Protein 6BQB (pdb70)

B-factor: mean 31.85, std 16.78, range [12.78, 183.42]

Solvent-accessible surface area: 20120 Å² total

Foldseek 3Di:
DWAKAKPDQEEAAAAFAKDKIKMFIPWFQQDPVPRFRQKWKWWADPPDDIDTADGSQFHGDPPHDPQWGKDDGTTMIMIMRHGDDLVRQTWMWMWGPSDPVIDIYPTYGYAYADDFDFWDKDKDWADPVVLVVFKTKIKMKTPFGPDPDKDKWKAFQNHTDDDQKDKDKDDQDSPRRGIMMMMIGMDTSVVVVVTFKIKIWMDDPVDPHIDIDIGTPPD/DAKAKDWADEAAAQAKTKMKIADDDDQQLQAKKFKWWDAPPGDIGTAKIAGSPRPDMDGDPVQPPAWDWGADSVRNMIMIIGGNDDQRVFTWMKMKRDCVPDDPPDDMYIHPTGTHGHHPDDFDFWDKDKQAWEPVPDAQAKTKIWIKTDFGDDDDKDKDKPVPPDDPQKDWDDWDQDPVRGIITMIMGMDGPVCAPVDWIWMWIDDVVVRDTDTHTHHHD/DDDPDDD

Nearest PDB structures (foldseek):
  6bqb-assembly1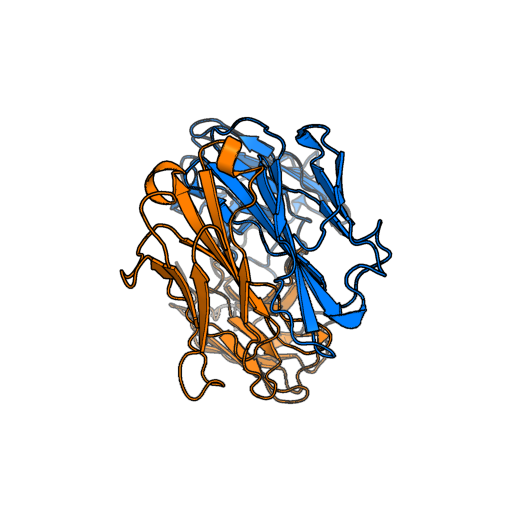_H  TM=1.005E+00  e=1.103E-41  Homo sapiens
  6w00-assembly1_H  TM=9.602E-01  e=3.380E-35  Homo sapiens
  6vjt-assembly1_H  TM=9.548E-01  e=1.242E-34  Homo sapiens
  7lf7-assembly2_H  TM=9.403E-01  e=4.804E-34  Homo sapiens
  7rah-assembly1_B  TM=7.688E-01  e=1.291E-33  Mus musculus

Sequence (447 aa):
DDIVMTTQSSPDSLAVSLGERATINCRSSQSVLSSSNNKNYLAWYQHKPRQPPKLLIYWASTRESGVPDRFSGSGSGTDFTLTISSLQAEDVAVYYCQQYYTASPFFGGGTKVEIKRTVAAPSSVFIFPPSDEEQLKSGTASVVCLLNNNFYPRREAKVQQWKVDNALQSGNSQESVTEQDSKDSTYSLSSTLTLSKADYEEKHKVYACEVTTHQGLSSPVTKSFNRGEVQLVEESGGGVVQPGRSLRRLSCAASGFRFSDYGMHWVRQAPGKGLEWVALIWYDGSNESYLDSVKGRFTISRDNSKNTLYLQMNNLRTEDTAVYYCCAKLLVGITTDDVFDVWGQQGTVVTVSSASTKGPSVFPLAPSSKSTSGGTAALGCLVKDYFPEPVTVSWNSGALTSGVHTFPAVLQSSGLYSLSSVVTVPSSSLGTQQTYICNVNHKPSNTTKVDKRVEPKNNPPDPNAN

Radius of gyration: 24.73 Å; Cα contacts (8 Å, |Δi|>4): 1191; chains: 3; bounding box: 52×69×55 Å

Secondary structure (DSSP, 8-state):
-EEEEE--EEE-TT--EEEEEEEESS-GGGS-EEEEEE-TT--EEEEEEE-TTSS-EEE-TTTBTTEEEEEEGGGTEEEEEE-S--GGG-EEEEEE---TT--SS----B---EEEEE--PPPBPPEEEEEPPPTTPPTTSEEEEEEEEEEEBSS--EEEEGGGT--TTEEEPPPEE-TTS-EEEEEEEEEEGGGBTTB--EEEEEEGGGTEEEEEE----/---EEEE-SEEEE-TTS-EEEEEEESS--B-TTT--B-EEEEEE-TTS--EEEEETTTEEPTT--TTEEEEEETTEEEEEESS--GGG-EEEEEEE-SSSS--B---EEEEE----BPPEEEEEPPPHHHHTTTEEEEEEEEEEEBSS--EEEEEETTEEP-SSEEEEEPPPPTTT--EEEEEEEEEEHHHHHH--EEEEEEE-TT-SS-EEEEEETT-/----S--

Structure (mmCIF, N/CA/C/O backbone):
data_6BQB
#
_entry.id   6BQB
#
_cell.length_a   55.782
_cell.length_b   68.062
_cell.length_c   148.610
_cell.angle_alpha   90.00
_cell.angle_beta   90.00
_cell.angle_gamma   90.00
#
_symmetry.space_group_name_H-M   'P 21 21 21'
#
loop_
_entity.id
_entity.type
_entity.pdbx_description
1 polymer 'MGG4 Fab light chain'
2 polymer 'MGG4 Fab heavy chain'
3 polymer 'N-terminal junction peptide'
4 non-polymer GLYCEROL
5 water water
#
loop_
_atom_site.group_PDB
_atom_site.id
_atom_site.type_symbol
_atom_site.label_atom_id
_atom_site.label_alt_id
_atom_site.label_comp_id
_atom_site.label_asym_id
_atom_site.label_entity_id
_atom_site.label_seq_id
_atom_site.pdbx_PDB_ins_code
_atom_site.Cartn_x
_atom_site.Cartn_y
_atom_site.Cartn_z
_atom_site.occupancy
_atom_site.B_iso_or_equiv
_atom_site.auth_seq_id
_atom_site.auth_comp_id
_atom_site.auth_asym_id
_atom_site.auth_atom_id
_atom_site.pdbx_PDB_model_num
ATOM 1 N N A ASP A 1 1 ? 73.718 23.473 12.433 0.46 35.10 1 ASP L N 1
ATOM 2 N N B ASP A 1 1 ? 73.649 23.719 12.752 0.54 34.88 1 ASP L N 1
ATOM 3 C CA A ASP A 1 1 ? 73.071 24.807 12.242 0.46 32.78 1 ASP L CA 1
ATOM 4 C CA B ASP A 1 1 ? 73.324 25.163 12.546 0.54 33.97 1 ASP L CA 1
ATOM 5 C C A ASP A 1 1 ? 73.690 25.541 11.070 0.46 30.36 1 ASP L C 1
ATOM 6 C C B ASP A 1 1 ? 73.725 25.600 11.126 0.54 30.40 1 ASP L C 1
ATOM 7 O O A ASP A 1 1 ? 74.836 25.290 10.692 0.46 30.65 1 ASP L O 1
ATOM 8 O O B ASP A 1 1 ? 74.748 25.154 10.603 0.54 30.65 1 ASP L O 1
ATOM 29 N N . ILE A 1 2 ? 72.924 26.464 10.505 1.00 24.85 2 ILE L N 1
ATOM 30 C CA . ILE A 1 2 ? 73.353 27.238 9.346 1.00 23.03 2 ILE L CA 1
ATOM 31 C C . ILE A 1 2 ? 73.387 28.690 9.805 1.00 23.41 2 ILE L C 1
ATOM 32 O O . ILE A 1 2 ? 72.339 29.311 10.035 1.00 22.90 2 ILE L O 1
ATOM 48 N N . VAL A 1 3 ? 74.585 29.221 9.958 1.00 22.67 3 VAL L N 1
ATOM 49 C CA . VAL A 1 3 ? 74.806 30.559 10.502 1.00 22.47 3 VAL L CA 1
ATOM 50 C C . VAL A 1 3 ? 74.964 31.550 9.356 1.00 21.76 3 VAL L C 1
ATOM 51 O O . VAL A 1 3 ? 75.616 31.240 8.355 1.00 21.26 3 VAL L O 1
ATOM 64 N N . MET A 1 4 ? 74.392 32.754 9.518 1.00 20.04 4 MET L N 1
ATOM 65 C CA . MET A 1 4 ? 74.325 33.774 8.478 1.00 19.50 4 MET L CA 1
ATOM 66 C C . MET A 1 4 ? 75.191 34.984 8.845 1.00 20.61 4 MET L C 1
ATOM 67 O O . MET A 1 4 ? 75.066 35.531 9.951 1.00 21.45 4 MET L O 1
ATOM 81 N N A THR A 1 5 ? 76.075 35.381 7.926 0.52 22.84 5 THR L N 1
ATOM 82 N N B THR A 1 5 ? 76.063 35.395 7.927 0.48 22.83 5 THR L N 1
ATOM 83 C CA A THR A 1 5 ? 77.003 36.494 8.128 0.52 24.84 5 THR L CA 1
ATOM 84 C CA B THR A 1 5 ? 76.973 36.513 8.162 0.48 24.86 5 THR L CA 1
ATOM 85 C C A THR A 1 5 ? 76.807 37.525 7.024 0.52 23.22 5 THR L C 1
ATOM 86 C C B THR A 1 5 ? 76.832 37.529 7.041 0.48 23.25 5 THR L C 1
ATOM 87 O O A THR A 1 5 ? 76.928 37.194 5.842 0.52 23.55 5 THR L O 1
ATOM 88 O O B THR A 1 5 ? 77.019 37.190 5.870 0.48 23.55 5 THR L O 1
ATOM 109 N N . GLN A 1 6 ? 76.551 38.772 7.405 1.00 20.14 6 GLN L N 1
ATOM 110 C CA . GLN A 1 6 ? 76.345 39.846 6.447 1.00 20.26 6 GLN L CA 1
ATOM 111 C C . GLN A 1 6 ? 77.546 40.773 6.407 1.00 20.42 6 GLN L C 1
ATOM 112 O O . GLN A 1 6 ? 78.306 40.901 7.373 1.00 21.35 6 GLN L O 1
ATOM 126 N N A SER A 1 7 ? 77.699 41.445 5.265 0.47 23.12 7 SER L N 1
ATOM 127 N N B SER A 1 7 ? 77.711 41.438 5.266 0.53 23.14 7 SER L N 1
ATOM 128 C CA A SER A 1 7 ? 78.771 42.400 5.075 0.47 25.08 7 SER L CA 1
ATOM 129 C CA B SER A 1 7 ? 78.759 42.428 5.147 0.53 25.22 7 SER L CA 1
ATOM 130 C C A SER A 1 7 ? 78.273 43.474 4.120 0.47 25.54 7 SER L C 1
ATOM 131 C C B SER A 1 7 ? 78.296 43.468 4.140 0.53 25.50 7 SER L C 1
ATOM 132 O O A SER A 1 7 ? 77.613 43.143 3.126 0.47 25.11 7 SER L O 1
ATOM 133 O O B SER A 1 7 ? 77.694 43.103 3.121 0.53 25.21 7 SER L O 1
ATOM 148 N N . PRO A 1 8 ? 78.540 44.759 4.395 1.00 25.37 8 PRO L N 1
ATOM 149 C CA . PRO A 1 8 ? 79.159 45.332 5.587 1.00 25.46 8 PRO L CA 1
ATOM 150 C C . PRO A 1 8 ? 78.135 45.407 6.712 1.00 25.49 8 PRO L C 1
ATOM 151 O O . PRO A 1 8 ? 76.964 45.122 6.469 1.00 25.86 8 PRO L O 1
ATOM 162 N N . ASP A 1 9 ? 78.569 45.810 7.905 1.00 24.63 9 ASP L N 1
ATOM 163 C CA . ASP A 1 9 ? 77.636 45.991 9.012 1.00 25.06 9 ASP L CA 1
ATOM 164 C C . ASP A 1 9 ? 76.827 47.271 8.856 1.00 23.94 9 ASP L C 1
ATOM 165 O O . ASP A 1 9 ? 75.692 47.350 9.345 1.00 23.30 9 ASP L O 1
ATOM 174 N N . SER A 1 10 ? 77.386 48.273 8.181 1.00 22.62 10 SER L N 1
ATOM 175 C CA . SER A 1 10 ? 76.673 49.508 7.886 1.00 22.58 10 SER L CA 1
ATOM 176 C C . SER A 1 10 ? 77.089 50.003 6.510 1.00 21.94 10 SER L C 1
ATOM 177 O O . SER A 1 10 ? 78.214 49.768 6.055 1.00 22.91 10 SER L O 1
ATOM 185 N N . LEU A 1 11 ? 76.165 50.684 5.852 1.00 20.29 11 LEU L N 1
ATOM 186 C CA . LEU A 1 11 ? 76.409 51.137 4.496 1.00 20.34 11 LEU L CA 1
ATOM 187 C C . LEU A 1 11 ? 75.790 52.510 4.323 1.00 20.90 11 LEU L C 1
ATOM 188 O O . LEU A 1 11 ? 74.615 52.699 4.650 1.00 20.43 11 LEU L O 1
ATOM 204 N N . ALA A 1 12 ? 76.575 53.455 3.814 1.00 19.98 12 ALA L N 1
ATOM 205 C CA . ALA A 1 12 ? 76.097 54.786 3.473 1.00 19.24 12 ALA L CA 1
ATOM 206 C C . ALA A 1 12 ? 76.050 54.919 1.956 1.00 18.70 12 ALA L C 1
ATOM 207 O O . ALA A 1 12 ? 77.068 54.755 1.284 1.00 18.77 12 ALA L O 1
ATOM 214 N N . VAL A 1 13 ? 74.870 55.223 1.434 1.00 19.09 13 VAL L N 1
ATOM 215 C CA . VAL A 1 13 ? 74.596 55.294 0.001 1.00 19.44 13 VAL L CA 1
ATOM 216 C C . VAL A 1 13 ? 73.973 56.653 -0.289 1.00 19.08 13 VAL L C 1
ATOM 217 O O . VAL A 1 13 ? 73.050 57.075 0.411 1.00 19.32 13 VAL L O 1
ATOM 230 N N . SER A 1 14 ? 74.481 57.346 -1.301 1.00 21.03 14 SER L N 1
ATOM 231 C CA . SER A 1 14 ? 73.875 58.610 -1.679 1.00 21.73 14 SER L CA 1
ATOM 232 C C . SER A 1 14 ? 72.492 58.379 -2.264 1.00 20.97 14 SER L C 1
ATOM 233 O O . SER A 1 14 ? 72.231 57.360 -2.888 1.00 21.05 14 SER L O 1
ATOM 241 N N . LEU A 1 15 ? 71.601 59.355 -2.091 1.00 20.31 15 LEU L N 1
ATOM 242 C CA . LEU A 1 15 ? 70.271 59.248 -2.673 1.00 21.84 15 LEU L CA 1
ATOM 243 C C . LEU A 1 15 ? 70.356 58.978 -4.169 1.00 21.29 15 LEU L C 1
ATOM 244 O O . LEU A 1 15 ? 71.147 59.592 -4.881 1.00 20.98 15 LEU L O 1
ATOM 260 N N . GLY A 1 16 ? 69.549 58.031 -4.636 1.00 22.33 16 GLY L N 1
ATOM 261 C CA . GLY A 1 16 ? 69.508 57.658 -6.022 1.00 23.04 16 GLY L CA 1
ATOM 262 C C . GLY A 1 16 ? 70.598 56.712 -6.472 1.00 22.63 16 GLY L C 1
ATOM 263 O O . GLY A 1 16 ? 70.634 56.358 -7.657 1.00 24.29 16 GLY L O 1
ATOM 267 N N . GLU A 1 17 ? 71.515 56.321 -5.591 1.00 21.12 17 GLU L N 1
ATOM 268 C CA . GLU A 1 17 ? 72.629 55.470 -5.983 1.00 21.51 17 GLU L CA 1
ATOM 269 C C . GLU A 1 17 ? 72.379 54.021 -5.567 1.00 20.91 17 GLU L C 1
ATOM 270 O O . GLU A 1 17 ? 71.427 53.710 -4.874 1.00 20.16 17 GLU L O 1
ATOM 282 N N . ARG A 1 18 ? 73.261 53.134 -6.014 1.00 26.08 18 ARG L N 1
ATOM 283 C CA . ARG A 1 18 ? 73.075 51.706 -5.818 1.00 25.37 18 ARG L CA 1
ATOM 284 C C . ARG A 1 18 ? 73.586 51.253 -4.455 1.00 24.16 18 ARG L C 1
ATOM 285 O O . ARG A 1 18 ? 74.652 51.677 -3.996 1.00 25.44 18 ARG L O 1
ATOM 306 N N . ALA A 1 19 ? 72.821 50.385 -3.805 1.00 22.85 19 ALA L N 1
ATOM 307 C CA . ALA A 1 19 ? 73.250 49.769 -2.558 1.00 22.19 19 ALA L CA 1
ATOM 308 C C . ALA A 1 19 ? 73.379 48.264 -2.742 1.00 22.52 19 ALA L C 1
ATOM 309 O O . ALA A 1 19 ? 72.448 47.618 -3.229 1.00 24.19 19 ALA L O 1
ATOM 316 N N . THR A 1 20 ? 74.521 47.716 -2.330 1.00 23.05 20 THR L N 1
ATOM 317 C CA . THR A 1 20 ? 74.780 46.276 -2.371 1.00 22.83 20 THR L CA 1
ATOM 318 C C . THR A 1 20 ? 75.065 45.737 -0.975 1.00 23.74 20 THR L C 1
ATOM 319 O O . THR A 1 20 ? 75.961 46.228 -0.287 1.00 25.23 20 THR L O 1
ATOM 330 N N . ILE A 1 21 ? 74.336 44.696 -0.582 1.00 20.90 21 ILE L N 1
ATOM 331 C CA . ILE A 1 21 ? 74.483 44.048 0.728 1.00 22.40 21 ILE L CA 1
ATOM 332 C C . ILE A 1 21 ? 74.753 42.572 0.497 1.00 22.73 21 ILE L C 1
ATOM 333 O O . ILE A 1 21 ? 74.004 41.913 -0.229 1.00 22.42 21 ILE L O 1
ATOM 349 N N . ASN A 1 22 ? 75.773 42.039 1.163 1.00 21.52 22 ASN L N 1
ATOM 350 C CA . ASN A 1 22 ? 76.171 40.653 0.979 1.00 19.86 22 ASN L CA 1
ATOM 351 C C . ASN A 1 22 ? 75.819 39.804 2.193 1.00 20.65 22 ASN L C 1
ATOM 352 O O . ASN A 1 22 ? 75.766 40.291 3.319 1.00 21.39 22 ASN L O 1
ATOM 363 N N . CYS A 1 23 ? 75.641 38.510 1.937 1.00 23.77 23 CYS L N 1
ATOM 364 C CA . CYS A 1 23 ? 75.219 37.550 2.953 1.00 24.33 23 CYS L CA 1
ATOM 365 C C . CYS A 1 23 ? 75.841 36.207 2.609 1.00 24.39 23 CYS L C 1
ATOM 366 O O . CYS A 1 23 ? 75.780 35.776 1.450 1.00 25.49 23 CYS L O 1
ATOM 373 N N . ARG A 1 24 ? 76.448 35.560 3.600 1.00 20.37 24 ARG L N 1
ATOM 374 C CA . ARG A 1 24 ? 77.062 34.252 3.432 1.00 23.75 24 ARG L CA 1
ATOM 375 C C . ARG A 1 24 ? 76.447 33.302 4.448 1.00 21.02 24 ARG L C 1
ATOM 376 O O . ARG A 1 24 ? 76.326 33.647 5.629 1.00 22.53 24 ARG L O 1
ATOM 397 N N . SER A 1 25 ? 76.066 32.116 3.996 1.00 21.47 25 SER L N 1
ATOM 398 C CA . SER A 1 25 ? 75.615 31.065 4.897 1.00 21.77 25 SER L CA 1
ATOM 399 C C . SER A 1 25 ? 76.741 30.067 5.142 1.00 22.69 25 SER L C 1
ATOM 400 O O . SER A 1 25 ? 77.549 29.786 4.250 1.00 23.10 25 SER L O 1
ATOM 408 N N . SER A 1 26 ? 76.786 29.516 6.366 1.00 22.83 26 SER L N 1
ATOM 409 C CA . SER A 1 26 ? 77.877 28.617 6.729 1.00 24.24 26 SER L CA 1
ATOM 410 C C . SER A 1 26 ? 77.770 27.254 6.052 1.00 24.62 26 SER L C 1
ATOM 411 O O . SER A 1 26 ? 78.760 26.500 6.028 1.00 26.87 26 SER L O 1
ATOM 419 N N . GLN A 1 27 ? 76.585 26.899 5.571 1.00 25.81 27 GLN L N 1
ATOM 420 C CA . GLN A 1 27 ? 76.358 25.737 4.725 1.00 27.28 27 GLN L CA 1
ATOM 421 C C . GLN A 1 27 ? 75.401 26.146 3.619 1.00 24.37 27 GLN L C 1
ATOM 422 O O . GLN A 1 27 ? 74.710 27.157 3.717 1.00 22.72 27 GLN L O 1
ATOM 436 N N . SER A 1 28 A 75.346 25.328 2.566 1.00 23.61 27 SER L N 1
ATOM 437 C CA . SER A 1 28 A 74.435 25.609 1.466 1.00 23.96 27 SER L CA 1
ATOM 438 C C . SER A 1 28 A 72.980 25.572 1.923 1.00 22.73 27 SER L C 1
ATOM 439 O O . SER A 1 28 A 72.571 24.684 2.682 1.00 23.15 27 SER L O 1
ATOM 447 N N . VAL A 1 29 B 72.185 26.523 1.412 1.00 21.76 27 VAL L N 1
ATOM 448 C CA . VAL A 1 29 B 70.741 26.550 1.619 1.00 21.04 27 VAL L CA 1
ATOM 449 C C . VAL A 1 29 B 69.987 26.198 0.340 1.00 21.73 27 VAL L C 1
ATOM 450 O O . VAL A 1 29 B 68.778 26.424 0.248 1.00 22.47 27 VAL L O 1
ATOM 463 N N . LEU A 1 30 C 70.674 25.624 -0.642 1.00 23.46 27 LEU L N 1
ATOM 464 C CA . LEU A 1 30 C 70.044 25.165 -1.871 1.00 24.53 27 LEU L CA 1
ATOM 465 C C . LEU A 1 30 C 69.538 23.741 -1.659 1.00 25.83 27 LEU L C 1
ATOM 466 O O . LEU A 1 30 C 70.332 22.827 -1.406 1.00 28.28 27 LEU L O 1
ATOM 482 N N . SER A 1 31 D 68.230 23.552 -1.786 1.00 24.64 27 SER L N 1
ATOM 483 C CA . SER A 1 31 D 67.639 22.219 -1.670 1.00 25.38 27 SER L CA 1
ATOM 484 C C . SER A 1 31 D 67.836 21.415 -2.947 1.00 27.68 27 SER L C 1
ATOM 485 O O . SER A 1 31 D 67.452 21.852 -4.033 1.00 29.86 27 SER L O 1
ATOM 493 N N . SER A 1 32 E 68.391 20.209 -2.809 1.00 34.48 27 SER L N 1
ATOM 494 C CA . SER A 1 32 E 68.501 19.302 -3.944 1.00 39.97 27 SER L CA 1
ATOM 495 C C . SER A 1 32 E 67.161 18.720 -4.390 1.00 39.64 27 SER L C 1
ATOM 496 O O . SER A 1 32 E 67.097 18.138 -5.479 1.00 41.69 27 SER L O 1
ATOM 504 N N . SER A 1 33 F 66.099 18.840 -3.593 1.00 36.78 27 SER L N 1
ATOM 505 C CA . SER A 1 33 F 64.821 18.254 -3.983 1.00 37.88 27 SER L CA 1
ATOM 506 C C . SER A 1 33 F 63.983 19.183 -4.847 1.00 37.18 27 SER L C 1
ATOM 507 O O . SER A 1 33 F 63.202 18.703 -5.672 1.00 37.48 27 SER L O 1
ATOM 515 N N . ASN A 1 34 ? 64.113 20.501 -4.687 1.00 30.13 28 ASN L N 1
ATOM 516 C CA . ASN A 1 34 ? 63.384 21.427 -5.538 1.00 30.14 28 ASN L CA 1
ATOM 517 C C . ASN A 1 34 ? 64.266 22.507 -6.145 1.00 29.96 28 ASN L C 1
ATOM 518 O O . ASN A 1 34 ? 63.746 23.380 -6.846 1.00 30.94 28 ASN L O 1
ATOM 529 N N . ASN A 1 35 ? 65.578 22.474 -5.907 1.00 30.81 29 ASN L N 1
ATOM 530 C CA . ASN A 1 35 ? 66.514 23.389 -6.565 1.00 28.96 29 ASN L CA 1
ATOM 531 C C . ASN A 1 35 ? 66.245 24.836 -6.194 1.00 27.92 29 ASN L C 1
ATOM 532 O O . ASN A 1 35 ? 66.562 25.741 -6.966 1.00 28.19 29 ASN L O 1
ATOM 543 N N . LYS A 1 36 ? 65.677 25.077 -5.013 1.00 25.65 30 LYS L N 1
ATOM 544 C CA . LYS A 1 36 ? 65.440 26.427 -4.524 1.00 25.43 30 LYS L CA 1
ATOM 545 C C . LYS A 1 36 ? 66.333 26.744 -3.332 1.00 23.69 30 LYS L C 1
ATOM 546 O O . LYS A 1 36 ? 66.633 25.881 -2.503 1.00 23.45 30 LYS L O 1
ATOM 565 N N . ASN A 1 37 ? 66.742 28.004 -3.249 1.00 22.37 31 ASN L N 1
ATOM 566 C CA . ASN A 1 37 ? 67.508 28.505 -2.121 1.00 20.45 31 ASN L CA 1
ATOM 567 C C . ASN A 1 37 ? 66.566 28.978 -1.025 1.00 20.43 31 ASN L C 1
ATOM 568 O O . ASN A 1 37 ? 65.729 29.857 -1.251 1.00 21.57 31 ASN L O 1
ATOM 579 N N . TYR A 1 38 ? 66.732 28.430 0.178 1.00 18.07 32 TYR L N 1
ATOM 580 C CA . TYR A 1 38 ? 65.863 28.785 1.299 1.00 17.51 32 TYR L CA 1
ATOM 581 C C . TYR A 1 38 ? 66.431 30.018 2.017 1.00 16.14 32 TYR L C 1
ATOM 582 O O . TYR A 1 38 ? 66.885 29.968 3.158 1.00 15.42 32 TYR L O 1
ATOM 600 N N . LEU A 1 39 ? 66.359 31.147 1.318 1.00 19.16 33 LEU L N 1
ATOM 601 C CA . LEU A 1 39 ? 67.014 32.392 1.702 1.00 17.75 33 LEU L CA 1
ATOM 602 C C . LEU A 1 39 ? 66.036 33.545 1.529 1.00 16.25 33 LEU L C 1
ATOM 603 O O . LEU A 1 39 ? 65.473 33.720 0.439 1.00 17.03 33 LEU L O 1
ATOM 619 N N . ALA A 1 40 ? 65.850 34.330 2.606 1.00 16.58 34 ALA L N 1
ATOM 620 C CA . ALA A 1 40 ? 64.970 35.498 2.615 1.00 15.63 34 ALA L CA 1
ATOM 621 C C . ALA A 1 40 ? 65.747 36.758 2.960 1.00 13.96 34 ALA L C 1
ATOM 622 O O . ALA A 1 40 ? 66.780 36.708 3.636 1.00 14.08 34 ALA L O 1
ATOM 629 N N . TRP A 1 41 ? 65.216 37.895 2.510 1.00 13.60 35 TRP L N 1
ATOM 630 C CA . TRP A 1 41 ? 65.680 39.209 2.929 1.00 13.59 35 TRP L CA 1
ATOM 631 C C . TRP A 1 41 ? 64.527 39.963 3.572 1.00 13.68 35 TRP L C 1
ATOM 632 O O . TRP A 1 41 ? 63.419 39.984 3.025 1.00 13.96 35 TRP L O 1
ATOM 653 N N . TYR A 1 42 ? 64.813 40.608 4.707 1.00 12.86 36 TYR L N 1
ATOM 654 C CA . TYR A 1 42 ? 63.851 41.382 5.474 1.00 13.27 36 TYR L CA 1
ATOM 655 C C . TYR A 1 42 ? 64.359 42.808 5.632 1.00 13.83 36 TYR L C 1
ATOM 656 O O . TYR A 1 42 ? 65.560 43.043 5.757 1.00 14.23 36 TYR L O 1
ATOM 674 N N . GLN A 1 43 ? 63.413 43.728 5.665 1.00 13.77 37 GLN L N 1
ATOM 675 C CA . GLN A 1 43 ? 63.640 45.136 5.972 1.00 14.93 37 GLN L CA 1
ATOM 676 C C . GLN A 1 43 ? 63.055 45.448 7.339 1.00 16.03 37 GLN L C 1
ATOM 677 O O . GLN A 1 43 ? 61.927 45.047 7.639 1.00 16.86 37 GLN L O 1
ATOM 691 N N . HIS A 1 44 ? 63.807 46.188 8.154 1.00 15.07 38 HIS L N 1
ATOM 692 C CA . HIS A 1 44 ? 63.350 46.502 9.501 1.00 15.85 38 HIS L CA 1
ATOM 693 C C . HIS A 1 44 ? 63.618 47.955 9.845 1.00 17.36 38 HIS L C 1
ATOM 694 O O . HIS A 1 44 ? 64.773 48.390 9.934 1.00 18.19 38 HIS L O 1
ATOM 708 N N . LYS A 1 45 ? 62.549 48.672 10.104 1.00 17.05 39 LYS L N 1
ATOM 709 C CA . LYS A 1 45 ? 62.593 50.044 10.546 1.00 18.69 39 LYS L CA 1
ATOM 710 C C . LYS A 1 45 ? 62.222 50.139 12.017 1.00 20.45 39 LYS L C 1
ATOM 711 O O . LYS A 1 45 ? 61.537 49.264 12.555 1.00 19.54 39 LYS L O 1
ATOM 730 N N . PRO A 1 46 ? 62.652 51.195 12.702 1.00 26.85 40 PRO L N 1
ATOM 731 C CA . PRO A 1 46 ? 62.308 51.333 14.123 1.00 28.28 40 PRO L CA 1
ATOM 732 C C . PRO A 1 46 ? 60.809 51.447 14.344 1.00 27.81 40 PRO L C 1
ATOM 733 O O . PRO A 1 46 ? 60.072 52.023 13.539 1.00 28.09 40 PRO L O 1
ATOM 744 N N . ARG A 1 47 ? 60.366 50.855 15.441 1.00 29.99 41 ARG L N 1
ATOM 745 C CA . ARG A 1 47 ? 59.000 50.961 15.942 1.00 33.63 41 ARG L CA 1
ATOM 746 C C . ARG A 1 47 ? 57.992 50.258 15.036 1.00 32.82 41 ARG L C 1
ATOM 747 O O . ARG A 1 47 ? 56.789 50.534 15.109 1.00 36.79 41 ARG L O 1
ATOM 768 N N . GLN A 1 48 ? 58.436 49.330 14.199 1.00 27.69 42 GLN L N 1
ATOM 769 C CA . GLN A 1 48 ? 57.488 48.488 13.487 1.00 29.09 42 GLN L CA 1
ATOM 770 C C . GLN A 1 48 ? 58.104 47.118 13.262 1.00 24.63 42 GLN L C 1
ATOM 771 O O . GLN A 1 48 ? 59.319 46.942 13.415 1.00 23.13 42 GLN L O 1
ATOM 785 N N . PRO A 1 49 ? 57.295 46.123 12.922 1.00 23.49 43 PRO L N 1
ATOM 786 C CA . PRO A 1 49 ? 57.846 44.774 12.706 1.00 21.23 43 PRO L CA 1
ATOM 787 C C . PRO A 1 49 ? 58.604 44.687 11.395 1.00 19.02 43 PRO L C 1
ATOM 788 O O . PRO A 1 49 ? 58.389 45.493 10.472 1.00 19.05 43 PRO L O 1
ATOM 799 N N . PRO A 1 50 ? 59.505 43.721 11.277 1.00 18.35 44 PRO L N 1
ATOM 800 C CA . PRO A 1 50 ? 60.188 43.476 10.011 1.00 18.31 44 PRO L CA 1
ATOM 801 C C . PRO A 1 50 ? 59.210 43.158 8.884 1.00 17.05 44 PRO L C 1
ATOM 802 O O . PRO A 1 50 ? 58.133 42.601 9.113 1.00 18.14 44 PRO L O 1
ATOM 813 N N . LYS A 1 51 ? 59.598 43.535 7.662 1.00 16.44 45 LYS L N 1
ATOM 814 C CA . LYS A 1 51 ? 58.831 43.271 6.446 1.00 16.88 45 LYS L CA 1
ATOM 815 C C . LYS A 1 51 ? 59.614 42.378 5.498 1.00 14.89 45 LYS L C 1
ATOM 816 O O . LYS A 1 51 ? 60.796 42.629 5.209 1.00 14.52 45 LYS L O 1
ATOM 835 N N . LEU A 1 52 ? 58.934 41.362 4.971 1.00 15.03 46 LEU L N 1
ATOM 836 C CA . LEU A 1 52 ? 59.543 40.468 3.991 1.00 13.65 46 LEU L CA 1
ATOM 837 C C . LEU A 1 52 ? 59.709 41.176 2.645 1.00 13.58 46 LEU L C 1
ATOM 838 O O . LEU A 1 52 ? 58.729 41.693 2.099 1.00 14.94 46 LEU L O 1
ATOM 854 N N . LEU A 1 53 ? 60.927 41.142 2.085 1.00 14.86 47 LEU L N 1
ATOM 855 C CA . LEU A 1 53 ? 61.251 41.713 0.774 1.00 15.96 47 LEU L CA 1
ATOM 856 C C . LEU A 1 53 ? 61.386 40.654 -0.317 1.00 15.60 47 LEU L C 1
ATOM 857 O O . LEU A 1 53 ? 60.854 40.831 -1.420 1.00 16.73 47 LEU L O 1
ATOM 873 N N . ILE A 1 54 ? 62.134 39.598 -0.029 1.00 14.19 48 ILE L N 1
ATOM 874 C CA . ILE A 1 54 ? 62.600 38.627 -1.021 1.00 15.92 48 ILE L CA 1
ATOM 875 C C . ILE A 1 54 ? 62.549 37.254 -0.361 1.00 15.98 48 ILE L C 1
ATOM 876 O O . ILE A 1 54 ? 62.949 37.100 0.799 1.00 15.49 48 ILE L O 1
ATOM 892 N N . TYR A 1 55 ? 62.098 36.239 -1.103 1.00 14.75 49 TYR L N 1
ATOM 893 C CA . TYR A 1 55 ? 62.291 34.866 -0.666 1.00 14.98 49 TYR L CA 1
ATOM 894 C C . TYR A 1 55 ? 62.737 34.009 -1.852 1.00 16.59 49 TYR L C 1
ATOM 895 O O . TYR A 1 55 ? 62.813 34.476 -2.999 1.00 17.06 49 TYR L O 1
ATOM 913 N N . TRP A 1 56 ? 63.112 32.762 -1.560 1.00 17.34 50 TRP L N 1
ATOM 914 C CA . TRP A 1 56 ? 63.753 31.905 -2.576 1.00 18.52 50 TRP L CA 1
ATOM 915 C C . TRP A 1 56 ? 64.951 32.604 -3.206 1.00 18.76 50 TRP L C 1
ATOM 916 O O . TRP A 1 56 ? 65.268 32.397 -4.385 1.00 19.81 50 TRP L O 1
ATOM 937 N N . ALA A 1 57 ? 65.607 33.434 -2.413 1.00 17.69 51 ALA L N 1
ATOM 938 C CA . ALA A 1 57 ? 66.774 34.237 -2.776 1.00 17.59 51 ALA L CA 1
ATOM 939 C C . ALA A 1 57 ? 66.495 35.341 -3.782 1.00 17.56 51 ALA L C 1
ATOM 940 O O . ALA A 1 57 ? 67.144 36.377 -3.701 1.00 16.68 51 ALA L O 1
ATOM 947 N N . SER A 1 58 ? 65.561 35.150 -4.732 1.00 16.64 52 SER L N 1
ATOM 948 C CA . SER A 1 58 ? 65.362 36.122 -5.790 1.00 18.11 52 SER L CA 1
ATOM 949 C C . SER A 1 58 ? 63.900 36.431 -6.099 1.00 19.00 52 SER L C 1
ATOM 950 O O . SER A 1 58 ? 63.647 37.230 -7.002 1.00 18.80 52 SER L O 1
ATOM 958 N N . THR A 1 59 ? 62.939 35.822 -5.407 1.00 19.44 53 THR L N 1
ATOM 959 C CA . THR A 1 59 ? 61.522 36.082 -5.648 1.00 19.28 53 THR L CA 1
ATOM 960 C C . THR A 1 59 ? 61.106 37.291 -4.822 1.00 18.08 53 THR L C 1
ATOM 961 O O . THR A 1 59 ? 61.105 37.243 -3.591 1.00 16.71 53 THR L O 1
ATOM 972 N N . ARG A 1 60 ? 60.757 38.374 -5.502 1.00 18.83 54 ARG L N 1
ATOM 973 C CA . ARG A 1 60 ? 60.353 39.610 -4.854 1.00 17.13 54 ARG L CA 1
ATOM 974 C C . ARG A 1 60 ? 58.895 39.515 -4.401 1.00 16.88 54 ARG L C 1
ATOM 975 O O . ARG A 1 60 ? 58.001 39.133 -5.170 1.00 17.73 54 ARG L O 1
ATOM 996 N N . GLU A 1 61 ? 58.672 39.833 -3.132 1.00 16.75 55 GLU L N 1
ATOM 997 C CA . GLU A 1 61 ? 57.357 39.701 -2.520 1.00 16.62 55 GLU L CA 1
ATOM 998 C C . GLU A 1 61 ? 56.407 40.751 -3.085 1.00 17.00 55 GLU L C 1
ATOM 999 O O . GLU A 1 61 ? 56.809 41.843 -3.497 1.00 17.05 55 GLU L O 1
ATOM 1011 N N . SER A 1 62 ? 55.131 40.397 -3.129 1.00 17.77 56 SER L N 1
ATOM 1012 C CA . SER A 1 62 ? 54.092 41.326 -3.570 1.00 18.65 56 SER L CA 1
ATOM 1013 C C . SER A 1 62 ? 54.207 42.671 -2.866 1.00 18.86 56 SER L C 1
ATOM 1014 O O . SER A 1 62 ? 54.368 42.742 -1.645 1.00 18.15 56 SER L O 1
ATOM 1022 N N . GLY A 1 63 ? 54.047 43.739 -3.639 1.00 22.00 57 GLY L N 1
ATOM 1023 C CA . GLY A 1 63 ? 54.078 45.079 -3.107 1.00 22.47 57 GLY L CA 1
ATOM 1024 C C . GLY A 1 63 ? 55.454 45.681 -2.987 1.00 22.81 57 GLY L C 1
ATOM 1025 O O . GLY A 1 63 ? 55.567 46.897 -2.766 1.00 23.97 57 GLY L O 1
ATOM 1029 N N . VAL A 1 64 ? 56.496 44.881 -3.096 1.00 17.63 58 VAL L N 1
ATOM 1030 C CA . VAL A 1 64 ? 57.865 45.380 -2.975 1.00 16.95 58 VAL L CA 1
ATOM 1031 C C . VAL A 1 64 ? 58.291 45.975 -4.317 1.00 17.96 58 VAL L C 1
ATOM 1032 O O . VAL A 1 64 ? 58.122 45.314 -5.361 1.00 18.73 58 VAL L O 1
ATOM 1045 N N . PRO A 1 65 ? 58.820 47.198 -4.343 1.00 18.87 59 PRO L N 1
ATOM 1046 C CA . PRO A 1 65 ? 59.141 47.821 -5.633 1.00 19.94 59 PRO L CA 1
ATOM 1047 C C . PRO A 1 65 ? 60.333 47.174 -6.325 1.00 19.97 59 PRO L C 1
ATOM 1048 O O . PRO A 1 65 ? 61.210 46.565 -5.716 1.00 19.69 59 PRO L O 1
ATOM 1059 N N . ASP A 1 66 ? 60.362 47.339 -7.646 1.00 20.04 60 ASP L N 1
ATOM 1060 C CA . ASP A 1 66 ? 61.318 46.580 -8.440 1.00 21.56 60 ASP L CA 1
ATOM 1061 C C . ASP A 1 66 ? 62.749 47.093 -8.307 1.00 21.14 60 ASP L C 1
ATOM 1062 O O . ASP A 1 66 ? 63.660 46.465 -8.860 1.00 21.78 60 ASP L O 1
ATOM 1071 N N . ARG A 1 67 ? 63.004 48.166 -7.547 1.00 20.10 61 ARG L N 1
ATOM 1072 C CA . ARG A 1 67 ? 64.398 48.524 -7.285 1.00 20.13 61 ARG L CA 1
ATOM 1073 C C . ARG A 1 67 ? 65.098 47.553 -6.328 1.00 19.31 61 ARG L C 1
ATOM 1074 O O . ARG A 1 67 ? 66.328 47.572 -6.247 1.00 20.64 61 ARG L O 1
ATOM 1095 N N . PHE A 1 68 ? 64.355 46.713 -5.615 1.00 17.72 62 PHE L N 1
ATOM 1096 C CA . PHE A 1 68 ? 64.936 45.673 -4.768 1.00 17.85 62 PHE L CA 1
ATOM 1097 C C . PHE A 1 68 ? 65.099 44.397 -5.578 1.00 19.43 62 PHE L C 1
ATOM 1098 O O . PHE A 1 68 ? 64.160 43.973 -6.260 1.00 20.38 62 PHE L O 1
ATOM 1115 N N . SER A 1 69 ? 66.281 43.786 -5.519 1.00 19.47 63 SER L N 1
ATOM 1116 C CA . SER A 1 69 ? 66.452 42.492 -6.167 1.00 20.93 63 SER L CA 1
ATOM 1117 C C . SER A 1 69 ? 67.438 41.644 -5.376 1.00 20.05 63 SER L C 1
ATOM 1118 O O . SER A 1 69 ? 68.411 42.156 -4.809 1.00 19.31 63 SER L O 1
ATOM 1126 N N . GLY A 1 70 ? 67.176 40.342 -5.357 1.00 19.14 64 GLY L N 1
ATOM 1127 C CA . GLY A 1 70 ? 68.032 39.372 -4.684 1.00 18.20 64 GLY L CA 1
ATOM 1128 C C . GLY A 1 70 ? 68.696 38.476 -5.715 1.00 19.15 64 GLY L C 1
ATOM 1129 O O . GLY A 1 70 ? 68.080 38.125 -6.731 1.00 19.62 64 GLY L O 1
ATOM 1133 N N . SER A 1 71 ? 69.942 38.108 -5.438 1.00 20.27 65 SER L N 1
ATOM 1134 C CA . SER A 1 71 ? 70.702 37.207 -6.290 1.00 21.19 65 SER L CA 1
ATOM 1135 C C . SER A 1 71 ? 71.563 36.277 -5.451 1.00 19.88 65 SER L C 1
ATOM 1136 O O . SER A 1 71 ? 71.705 36.433 -4.229 1.00 19.50 65 SER L O 1
ATOM 1144 N N . GLY A 1 72 ? 72.144 35.295 -6.137 1.00 21.00 66 GLY L N 1
ATOM 1145 C CA . GLY A 1 72 ? 73.061 34.355 -5.529 1.00 22.22 66 GLY L CA 1
ATOM 1146 C C . GLY A 1 72 ? 72.441 32.977 -5.386 1.00 23.10 66 GLY L C 1
ATOM 1147 O O . GLY A 1 72 ? 71.267 32.742 -5.675 1.00 24.29 66 GLY L O 1
ATOM 1151 N N . SER A 1 73 ? 73.268 32.058 -4.910 1.00 23.13 67 SER L N 1
ATOM 1152 C CA . SER A 1 73 ? 72.854 30.672 -4.803 1.00 24.45 67 SER L CA 1
ATOM 1153 C C . SER A 1 73 ? 73.829 29.950 -3.890 1.00 25.89 67 SER L C 1
ATOM 1154 O O . SER A 1 73 ? 74.993 30.340 -3.768 1.00 27.94 67 SER L O 1
ATOM 1162 N N . GLY A 1 74 ? 73.333 28.906 -3.235 1.00 24.29 68 GLY L N 1
ATOM 1163 C CA . GLY A 1 74 ? 74.189 28.067 -2.417 1.00 23.72 68 GLY L CA 1
ATOM 1164 C C . GLY A 1 74 ? 74.537 28.695 -1.089 1.00 21.91 68 GLY L C 1
ATOM 1165 O O . GLY A 1 74 ? 73.759 28.579 -0.142 1.00 21.02 68 GLY L O 1
ATOM 1169 N N . THR A 1 75 ? 75.695 29.355 -1.009 1.00 23.55 69 THR L N 1
ATOM 1170 C CA . THR A 1 75 ? 76.126 30.019 0.221 1.00 23.69 69 THR L CA 1
ATOM 1171 C C . THR A 1 75 ? 76.341 31.517 0.075 1.00 23.10 69 THR L C 1
ATOM 1172 O O . THR A 1 75 ? 76.637 32.163 1.080 1.00 23.87 69 THR L O 1
ATOM 1183 N N . ASP A 1 76 ? 76.224 32.098 -1.124 1.00 21.46 70 ASP L N 1
ATOM 1184 C CA . ASP A 1 76 ? 76.580 33.503 -1.335 1.00 21.37 70 ASP L CA 1
ATOM 1185 C C . ASP A 1 76 ? 75.405 34.229 -1.958 1.00 20.11 70 ASP L C 1
ATOM 1186 O O . ASP A 1 76 ? 74.982 33.874 -3.063 1.00 21.74 70 ASP L O 1
ATOM 1195 N N . PHE A 1 77 ? 74.916 35.264 -1.278 1.00 17.68 71 PHE L N 1
ATOM 1196 C CA . PHE A 1 77 ? 73.718 35.980 -1.681 1.00 19.08 71 PHE L CA 1
ATOM 1197 C C . PHE A 1 77 ? 73.946 37.480 -1.599 1.00 18.94 71 PHE L C 1
ATOM 1198 O O . PHE A 1 77 ? 74.765 37.971 -0.816 1.00 18.21 71 PHE L O 1
ATOM 1215 N N . THR A 1 78 ? 73.200 38.209 -2.423 1.00 20.00 72 THR L N 1
ATOM 1216 C CA . THR A 1 78 ? 73.305 39.658 -2.479 1.00 19.93 72 THR L CA 1
ATOM 1217 C C . THR A 1 78 ? 71.915 40.256 -2.585 1.00 19.63 72 THR L C 1
ATOM 1218 O O . THR A 1 78 ? 71.075 39.760 -3.340 1.00 20.48 72 THR L O 1
ATOM 1229 N N . LEU A 1 79 ? 71.682 41.310 -1.816 1.00 17.01 73 LEU L N 1
ATOM 1230 C CA . LEU A 1 79 ? 70.531 42.186 -2.000 1.00 16.46 73 LEU L CA 1
ATOM 1231 C C . LEU A 1 79 ? 71.026 43.471 -2.637 1.00 17.47 73 LEU L C 1
ATOM 1232 O O . LEU A 1 79 ? 71.988 44.071 -2.144 1.00 18.01 73 LEU L O 1
ATOM 1248 N N . THR A 1 80 ? 70.382 43.881 -3.731 1.00 17.83 74 THR L N 1
ATOM 1249 C CA . THR A 1 80 ? 70.705 45.133 -4.402 1.00 17.99 74 THR L CA 1
ATOM 1250 C C . THR A 1 80 ? 69.510 46.076 -4.367 1.00 18.27 74 THR L C 1
ATOM 1251 O O . THR A 1 80 ? 68.380 45.675 -4.667 1.00 19.12 74 THR L O 1
ATOM 1262 N N . ILE A 1 81 ? 69.762 47.332 -4.022 1.00 19.24 75 ILE L N 1
ATOM 1263 C CA . ILE A 1 81 ? 68.792 48.407 -4.188 1.00 20.25 75 ILE L CA 1
ATOM 1264 C C . ILE A 1 81 ? 69.332 49.286 -5.303 1.00 21.75 75 ILE L C 1
ATOM 1265 O O . ILE A 1 81 ? 70.376 49.920 -5.145 1.00 23.21 75 ILE L O 1
ATOM 1281 N N . SER A 1 82 ? 68.642 49.330 -6.437 1.00 21.44 76 SER L N 1
ATOM 1282 C CA . SER A 1 82 ? 69.264 49.906 -7.626 1.00 23.07 76 SER L CA 1
ATOM 1283 C C . SER A 1 82 ? 69.398 51.424 -7.533 1.00 24.08 76 SER L C 1
ATOM 1284 O O . SER A 1 82 ? 70.324 52.008 -8.128 1.00 25.65 76 SER L O 1
ATOM 1292 N N . SER A 1 83 ? 68.480 52.075 -6.817 1.00 21.83 77 SER L N 1
ATOM 1293 C CA . SER A 1 83 ? 68.420 53.531 -6.746 1.00 21.50 77 SER L CA 1
ATOM 1294 C C . SER A 1 83 ? 67.794 53.868 -5.397 1.00 20.60 77 SER L C 1
ATOM 1295 O O . SER A 1 83 ? 66.566 53.786 -5.242 1.00 21.44 77 SER L O 1
ATOM 1303 N N . LEU A 1 84 ? 68.634 54.205 -4.427 1.00 20.73 78 LEU L N 1
ATOM 1304 C CA . LEU A 1 84 ? 68.173 54.364 -3.055 1.00 19.99 78 LEU L CA 1
ATOM 1305 C C . LEU A 1 84 ? 67.202 55.531 -2.919 1.00 20.91 78 LEU L C 1
ATOM 1306 O O . LEU A 1 84 ? 67.479 56.651 -3.367 1.00 21.95 78 LEU L O 1
ATOM 1322 N N . GLN A 1 85 ? 66.087 55.276 -2.242 1.00 19.40 79 GLN L N 1
ATOM 1323 C CA . GLN A 1 85 ? 65.102 56.288 -1.895 1.00 18.82 79 GLN L CA 1
ATOM 1324 C C . GLN A 1 85 ? 65.152 56.523 -0.394 1.00 18.18 79 GLN L C 1
ATOM 1325 O O . GLN A 1 85 ? 65.629 55.682 0.376 1.00 17.70 79 GLN L O 1
ATOM 1339 N N . ALA A 1 86 ? 64.677 57.696 0.032 1.00 20.93 80 ALA L N 1
ATOM 1340 C CA . ALA A 1 86 ? 64.774 58.009 1.453 1.00 21.50 80 ALA L CA 1
ATOM 1341 C C . ALA A 1 86 ? 64.017 56.993 2.286 1.00 20.44 80 ALA L C 1
ATOM 1342 O O . ALA A 1 86 ? 64.420 56.696 3.420 1.00 20.44 80 ALA L O 1
ATOM 1349 N N . GLU A 1 87 ? 62.935 56.431 1.740 1.00 20.40 81 GLU L N 1
ATOM 1350 C CA . GLU A 1 87 ? 62.152 55.460 2.507 1.00 20.16 81 GLU L CA 1
ATOM 1351 C C . GLU A 1 87 ? 62.847 54.098 2.625 1.00 19.01 81 GLU L C 1
ATOM 1352 O O . GLU A 1 87 ? 62.312 53.200 3.293 1.00 18.87 81 GLU L O 1
ATOM 1364 N N . ASP A 1 88 ? 64.023 53.925 2.012 1.00 18.45 82 ASP L N 1
ATOM 1365 C CA . ASP A 1 88 ? 64.762 52.667 2.075 1.00 18.05 82 ASP L CA 1
ATOM 1366 C C . ASP A 1 88 ? 65.752 52.623 3.227 1.00 16.76 82 ASP L C 1
ATOM 1367 O O . ASP A 1 88 ? 66.414 51.598 3.427 1.00 16.25 82 ASP L O 1
ATOM 1376 N N . VAL A 1 89 ? 65.900 53.718 3.968 1.00 16.73 83 VAL L N 1
ATOM 1377 C CA . VAL A 1 89 ? 66.757 53.734 5.145 1.00 16.13 83 VAL L CA 1
ATOM 1378 C C . VAL A 1 89 ? 66.162 52.810 6.204 1.00 15.97 83 VAL L C 1
ATOM 1379 O O . VAL A 1 89 ? 64.998 52.966 6.606 1.00 16.80 83 VAL L O 1
ATOM 1392 N N . ALA A 1 90 ? 66.957 51.845 6.654 1.00 16.08 84 ALA L N 1
ATOM 1393 C CA . ALA A 1 90 ? 66.468 50.686 7.402 1.00 15.65 84 ALA L CA 1
ATOM 1394 C C . ALA A 1 90 ? 67.639 49.748 7.665 1.00 14.96 84 ALA L C 1
ATOM 1395 O O . ALA A 1 90 ? 68.736 49.912 7.119 1.00 15.44 84 ALA L O 1
ATOM 1402 N N . VAL A 1 91 ? 67.391 48.745 8.504 1.00 14.98 85 VAL L N 1
ATOM 1403 C CA . VAL A 1 91 ? 68.315 47.643 8.680 1.00 14.54 85 VAL L CA 1
ATOM 1404 C C . VAL A 1 91 ? 67.790 46.489 7.834 1.00 14.86 85 VAL L C 1
ATOM 1405 O O . VAL A 1 91 ? 66.602 46.162 7.887 1.00 16.65 85 VAL L O 1
ATOM 1418 N N . TYR A 1 92 ? 68.675 45.875 7.070 1.00 14.09 86 TYR L N 1
ATOM 1419 C CA . TYR A 1 92 ? 68.321 44.772 6.188 1.00 14.03 86 TYR L CA 1
ATOM 1420 C C . TYR A 1 92 ? 68.937 43.488 6.720 1.00 14.42 86 TYR L C 1
ATOM 1421 O O . TYR A 1 92 ? 70.127 43.455 7.039 1.00 15.59 86 TYR L O 1
ATOM 1439 N N . TYR A 1 93 ? 68.133 42.437 6.800 1.00 13.95 87 TYR L N 1
ATOM 1440 C CA . TYR A 1 93 ? 68.586 41.142 7.279 1.00 14.42 87 TYR L CA 1
ATOM 1441 C C . TYR A 1 93 ? 68.413 40.085 6.210 1.00 15.11 87 TYR L C 1
ATOM 1442 O O . TYR A 1 93 ? 67.364 40.013 5.561 1.00 15.74 87 TYR L O 1
ATOM 1460 N N . CYS A 1 94 ? 69.429 39.242 6.048 1.00 16.06 88 CYS L N 1
ATOM 1461 C CA . CYS A 1 94 ? 69.195 37.980 5.383 1.00 16.41 88 CYS L CA 1
ATOM 1462 C C . CYS A 1 94 ? 68.818 36.975 6.457 1.00 16.59 88 CYS L C 1
ATOM 1463 O O . CYS A 1 94 ? 69.064 37.183 7.644 1.00 17.96 88 CYS L O 1
ATOM 1470 N N . GLN A 1 95 ? 68.186 35.895 6.026 1.00 14.11 89 GLN L N 1
ATOM 1471 C CA . GLN A 1 95 ? 67.785 34.848 6.947 1.00 14.88 89 GLN L CA 1
ATOM 1472 C C . GLN A 1 95 ? 67.696 33.546 6.162 1.00 16.45 89 GLN L C 1
ATOM 1473 O O . GLN A 1 95 ? 67.194 33.545 5.040 1.00 17.02 89 GLN L O 1
ATOM 1487 N N . GLN A 1 96 ? 68.173 32.443 6.736 1.00 15.33 90 GLN L N 1
ATOM 1488 C CA . GLN A 1 96 ? 67.885 31.141 6.154 1.00 15.65 90 GLN L CA 1
ATOM 1489 C C . GLN A 1 96 ? 66.662 30.538 6.826 1.00 16.61 90 GLN L C 1
ATOM 1490 O O . GLN A 1 96 ? 66.465 30.689 8.034 1.00 16.71 90 GLN L O 1
ATOM 1504 N N . TYR A 1 97 ? 65.826 29.871 6.017 1.00 15.88 91 TYR L N 1
ATOM 1505 C CA . TYR A 1 97 ? 64.655 29.166 6.522 1.00 16.12 91 TYR L CA 1
ATOM 1506 C C . TYR A 1 97 ? 64.693 27.712 6.063 1.00 17.16 91 TYR L C 1
ATOM 1507 O O . TYR A 1 97 ? 63.659 27.035 5.966 1.00 18.12 91 TYR L O 1
ATOM 1525 N N . TYR A 1 98 ? 65.924 27.223 5.860 1.00 18.32 92 TYR L N 1
ATOM 1526 C CA . TYR A 1 98 ? 66.184 25.840 5.481 1.00 18.71 92 TYR L CA 1
ATOM 1527 C C . TYR A 1 98 ? 66.000 24.883 6.649 1.00 20.14 92 TYR L C 1
ATOM 1528 O O . TYR A 1 98 ? 65.477 23.782 6.458 1.00 21.51 92 TYR L O 1
ATOM 1546 N N . THR A 1 99 ? 66.449 25.262 7.852 1.00 21.32 93 THR L N 1
ATOM 1547 C CA . THR A 1 99 ? 66.440 24.374 9.014 1.00 21.83 93 THR L CA 1
ATOM 1548 C C . THR A 1 99 ? 65.351 24.780 10.007 1.00 22.11 93 THR L C 1
ATOM 1549 O O . THR A 1 99 ? 64.698 25.819 9.867 1.00 22.02 93 THR L O 1
ATOM 1560 N N . ALA A 1 100 ? 65.189 23.943 11.046 1.00 20.82 94 ALA L N 1
ATOM 1561 C CA . ALA A 1 100 ? 64.240 24.235 12.128 1.00 20.99 94 ALA L CA 1
ATOM 1562 C C . ALA A 1 100 ? 64.748 25.267 13.121 1.00 21.08 94 ALA L C 1
ATOM 1563 O O . ALA A 1 100 ? 64.099 25.494 14.161 1.00 21.06 94 ALA L O 1
ATOM 1570 N N . SER A 1 101 ? 65.908 25.853 12.864 1.00 19.29 95 SER L N 1
ATOM 1571 C CA . SER A 1 101 ? 66.443 26.946 13.671 1.00 18.92 95 SER L CA 1
ATOM 1572 C C . SER A 1 101 ? 66.849 27.992 12.644 1.00 18.12 95 SER L C 1
ATOM 1573 O O . SER A 1 101 ? 68.030 28.107 12.290 1.00 17.40 95 SER L O 1
ATOM 1581 N N . PRO A 1 102 ? 65.876 28.753 12.119 1.00 18.10 96 PRO L N 1
ATOM 1582 C CA . PRO A 1 102 ? 66.045 29.600 10.915 1.00 17.81 96 PRO L CA 1
ATOM 1583 C C . PRO A 1 102 ? 66.682 30.958 11.236 1.00 17.15 96 PRO L C 1
ATOM 1584 O O . PRO A 1 102 ? 66.046 32.016 11.250 1.00 17.28 96 PRO L O 1
ATOM 1595 N N . PHE A 1 103 ? 68.000 30.922 11.454 1.00 17.63 97 PHE L N 1
ATOM 1596 C CA . PHE A 1 103 ? 68.768 32.067 11.931 1.00 16.90 97 PHE L CA 1
ATOM 1597 C C . PHE A 1 103 ? 68.750 33.238 10.956 1.00 16.66 97 PHE L C 1
ATOM 1598 O O . PHE A 1 103 ? 68.808 33.070 9.730 1.00 16.64 97 PHE L O 1
ATOM 1615 N N . PHE A 1 104 ? 68.700 34.442 11.529 1.00 15.81 98 PHE L N 1
ATOM 1616 C CA . PHE A 1 104 ? 68.927 35.695 10.826 1.00 14.55 98 PHE L CA 1
ATOM 1617 C C . PHE A 1 104 ? 70.410 36.049 10.804 1.00 15.33 98 PHE L C 1
ATOM 1618 O O . PHE A 1 104 ? 71.169 35.690 11.707 1.00 15.51 98 PHE L O 1
ATOM 1635 N N . GLY A 1 105 ? 70.819 36.781 9.774 1.00 16.59 99 GLY L N 1
ATOM 1636 C CA . GLY A 1 105 ? 72.107 37.444 9.793 1.00 16.30 99 GLY L CA 1
ATOM 1637 C C . GLY A 1 105 ? 72.131 38.562 10.819 1.00 15.74 99 GLY L C 1
ATOM 1638 O O . GLY A 1 105 ? 71.130 38.921 11.441 1.00 15.83 99 GLY L O 1
ATOM 1642 N N . GLY A 1 106 ? 73.308 39.171 10.960 1.00 16.77 100 GLY L N 1
ATOM 1643 C CA . GLY A 1 106 ? 73.455 40.238 11.932 1.00 16.93 100 GLY L CA 1
ATOM 1644 C C . GLY A 1 106 ? 72.871 41.575 11.543 1.00 16.12 100 GLY L C 1
ATOM 1645 O O . GLY A 1 106 ? 72.810 42.483 12.383 1.00 16.52 100 GLY L O 1
ATOM 1649 N N . GLY A 1 107 ? 72.483 41.734 10.301 1.00 16.68 101 GLY L N 1
ATOM 1650 C CA . GLY A 1 107 ? 71.880 42.972 9.844 1.00 16.29 101 GLY L CA 1
ATOM 1651 C C . GLY A 1 107 ? 72.904 43.917 9.245 1.00 16.56 101 GLY L C 1
ATOM 1652 O O . GLY A 1 107 ? 74.087 43.911 9.590 1.00 17.48 101 GLY L O 1
ATOM 1656 N N . THR A 1 108 ? 72.433 44.716 8.296 1.00 16.55 102 THR L N 1
ATOM 1657 C CA . THR A 1 108 ? 73.209 45.775 7.662 1.00 16.02 102 THR L CA 1
ATOM 1658 C C . THR A 1 108 ? 72.387 47.047 7.745 1.00 15.31 102 THR L C 1
ATOM 1659 O O . THR A 1 108 ? 71.278 47.117 7.200 1.00 15.36 102 THR L O 1
ATOM 1670 N N . LYS A 1 109 ? 72.929 48.060 8.423 1.00 16.47 103 LYS L N 1
ATOM 1671 C CA . LYS A 1 109 ? 72.240 49.333 8.569 1.00 17.26 103 LYS L CA 1
ATOM 1672 C C . LYS A 1 109 ? 72.539 50.190 7.348 1.00 17.92 103 LYS L C 1
ATOM 1673 O O . LYS A 1 109 ? 73.705 50.494 7.067 1.00 20.86 103 LYS L O 1
ATOM 1677 N N . VAL A 1 110 ? 71.507 50.561 6.618 1.00 16.36 104 VAL L N 1
ATOM 1678 C CA . VAL A 1 110 ? 71.655 51.383 5.421 1.00 16.74 104 VAL L CA 1
ATOM 1679 C C . VAL A 1 110 ? 71.213 52.788 5.768 1.00 17.55 104 VAL L C 1
ATOM 1680 O O . VAL A 1 110 ? 70.086 52.986 6.240 1.00 18.09 104 VAL L O 1
ATOM 1693 N N . GLU A 1 111 ? 72.092 53.766 5.535 1.00 17.76 105 GLU L N 1
ATOM 1694 C CA . GLU A 1 111 ? 71.778 55.165 5.776 1.00 17.40 105 GLU L CA 1
ATOM 1695 C C . GLU A 1 111 ? 72.029 55.970 4.503 1.00 17.40 105 GLU L C 1
ATOM 1696 O O . GLU A 1 111 ? 72.674 55.511 3.561 1.00 17.91 105 GLU L O 1
ATOM 1708 N N . ILE A 1 112 ? 71.556 57.215 4.505 1.00 15.61 106 ILE L N 1
ATOM 1709 C CA . ILE A 1 112 ? 71.838 58.144 3.413 1.00 16.63 106 ILE L CA 1
ATOM 1710 C C . ILE A 1 112 ? 73.233 58.717 3.589 1.00 17.20 106 ILE L C 1
ATOM 1711 O O . ILE A 1 112 ? 73.594 59.210 4.667 1.00 17.12 106 ILE L O 1
ATOM 1727 N N . LYS A 1 113 ? 74.008 58.714 2.511 1.00 17.96 107 LYS L N 1
ATOM 1728 C CA . LYS A 1 113 ? 75.300 59.361 2.532 1.00 17.78 107 LYS L CA 1
ATOM 1729 C C . LYS A 1 113 ? 75.126 60.803 2.077 1.00 18.87 107 LYS L C 1
ATOM 1730 O O . LYS A 1 113 ? 74.488 61.065 1.057 1.00 21.40 107 LYS L O 1
ATOM 1749 N N . ARG A 1 114 ? 75.661 61.742 2.862 1.00 15.85 108 ARG L N 1
ATOM 1750 C CA . ARG A 1 114 ? 75.581 63.158 2.528 1.00 16.69 108 ARG L CA 1
ATOM 1751 C C . ARG A 1 114 ? 76.967 63.777 2.698 1.00 16.62 108 ARG L C 1
ATOM 1752 O O . ARG A 1 114 ? 77.925 63.112 3.103 1.00 16.79 108 ARG L O 1
ATOM 1773 N N . THR A 1 115 ? 77.077 65.066 2.412 1.00 16.56 109 THR L N 1
ATOM 1774 C CA . THR A 1 115 ? 78.348 65.752 2.576 1.00 16.33 109 THR L CA 1
ATOM 1775 C C . THR A 1 115 ? 78.762 65.758 4.044 1.00 16.21 109 THR L C 1
ATOM 1776 O O . THR A 1 115 ? 77.933 65.659 4.961 1.00 16.39 109 THR L O 1
ATOM 1787 N N . VAL A 1 116 ? 80.069 65.892 4.260 1.00 16.57 110 VAL L N 1
ATOM 1788 C CA . VAL A 1 116 ? 80.601 66.019 5.616 1.00 16.48 110 VAL L CA 1
ATOM 1789 C C . VAL A 1 116 ? 80.044 67.272 6.279 1.00 17.91 110 VAL L C 1
ATOM 1790 O O . VAL A 1 116 ? 79.985 68.352 5.672 1.00 18.39 110 VAL L O 1
ATOM 1803 N N . ALA A 1 117 ? 79.658 67.137 7.558 1.00 16.93 111 ALA L N 1
ATOM 1804 C CA . ALA A 1 117 ? 79.176 68.256 8.362 1.00 17.78 111 ALA L CA 1
ATOM 1805 C C . ALA A 1 117 ? 79.799 68.102 9.742 1.00 16.97 111 ALA L C 1
ATOM 1806 O O . ALA A 1 117 ? 79.524 67.118 10.433 1.00 16.50 111 ALA L O 1
ATOM 1813 N N . ALA A 1 118 ? 80.683 69.013 10.102 1.00 18.44 112 ALA L N 1
ATOM 1814 C CA . ALA A 1 118 ? 81.255 68.987 11.438 1.00 19.23 112 ALA L CA 1
ATOM 1815 C C . ALA A 1 118 ? 80.181 69.304 12.486 1.00 19.29 112 ALA L C 1
ATOM 1816 O O . ALA A 1 118 ? 79.283 70.115 12.251 1.00 20.16 112 ALA L O 1
ATOM 1823 N N . PRO A 1 119 ? 80.279 68.712 13.668 1.00 19.90 113 PRO L N 1
ATOM 1824 C CA . PRO A 1 119 ? 79.313 69.019 14.730 1.00 19.91 113 PRO L CA 1
ATOM 1825 C C . PRO A 1 119 ? 79.501 70.410 15.294 1.00 20.16 113 PRO L C 1
ATOM 1826 O O . PRO A 1 119 ? 80.618 70.928 15.368 1.00 20.86 113 PRO L O 1
ATOM 1837 N N A SER A 1 120 ? 78.395 71.020 15.714 0.61 18.03 114 SER L N 1
ATOM 1838 N N B SER A 1 120 ? 78.389 71.003 15.721 0.39 18.01 114 SER L N 1
ATOM 1839 C CA A SER A 1 120 ? 78.489 72.144 16.634 0.61 20.07 114 SER L CA 1
ATOM 1840 C CA B SER A 1 120 ? 78.426 72.131 16.638 0.39 19.66 114 SER L CA 1
ATOM 1841 C C A SER A 1 120 ? 78.407 71.571 18.039 0.61 19.39 114 SER L C 1
ATOM 1842 C C B SER A 1 120 ? 78.398 71.560 18.048 0.39 19.40 114 SER L C 1
ATOM 1843 O O A SER A 1 120 ? 77.601 70.678 18.304 0.61 19.96 114 SER L O 1
ATOM 1844 O O B SER A 1 120 ? 77.604 70.660 18.333 0.39 20.03 114 SER L O 1
ATOM 1859 N N . VAL A 1 121 ? 79.278 72.053 18.913 1.00 21.46 115 VAL L N 1
ATOM 1860 C CA . VAL A 1 121 ? 79.486 71.467 20.233 1.00 21.02 115 VAL L CA 1
ATOM 1861 C C . VAL A 1 121 ? 79.033 72.439 21.319 1.00 20.85 115 VAL L C 1
ATOM 1862 O O . VAL A 1 121 ? 79.299 73.645 21.243 1.00 22.81 115 VAL L O 1
ATOM 1875 N N . PHE A 1 122 ? 78.358 71.901 22.328 1.00 19.56 116 PHE L N 1
ATOM 1876 C CA . PHE A 1 122 ? 77.890 72.665 23.481 1.00 20.14 116 PHE L CA 1
ATOM 1877 C C . PHE A 1 122 ? 78.109 71.859 24.755 1.00 20.56 116 PHE L C 1
ATOM 1878 O O . PHE A 1 122 ? 77.846 70.654 24.775 1.00 20.87 116 PHE L O 1
ATOM 1895 N N . ILE A 1 123 ? 78.574 72.521 25.820 1.00 23.19 117 ILE L N 1
ATOM 1896 C CA . ILE A 1 123 ? 78.749 71.879 27.119 1.00 23.96 117 ILE L CA 1
ATOM 1897 C C . ILE A 1 123 ? 77.800 72.546 28.105 1.00 23.98 117 ILE L C 1
ATOM 1898 O O . ILE A 1 123 ? 77.588 73.764 28.039 1.00 24.39 117 ILE L O 1
ATOM 1914 N N . PHE A 1 124 ? 77.231 71.742 29.010 1.00 23.46 118 PHE L N 1
ATOM 1915 C CA . PHE A 1 124 ? 76.257 72.194 30.008 1.00 24.48 118 PHE L CA 1
ATOM 1916 C C . PHE A 1 124 ? 76.705 71.778 31.402 1.00 25.91 118 PHE L C 1
ATOM 1917 O O . PHE A 1 124 ? 76.862 70.561 31.666 1.00 25.41 118 PHE L O 1
ATOM 1934 N N . PRO A 1 125 ? 76.885 72.716 32.327 1.00 29.53 119 PRO L N 1
ATOM 1935 C CA . PRO A 1 125 ? 77.182 72.359 33.724 1.00 29.21 119 PRO L CA 1
ATOM 1936 C C . PRO A 1 125 ? 75.982 71.721 34.392 1.00 27.59 119 PRO L C 1
ATOM 1937 O O . PRO A 1 125 ? 74.845 71.850 33.910 1.00 27.27 119 PRO L O 1
ATOM 1948 N N . PRO A 1 126 ? 76.186 71.044 35.517 1.00 29.73 120 PRO L N 1
ATOM 1949 C CA . PRO A 1 126 ? 75.039 70.593 36.305 1.00 32.22 120 PRO L CA 1
ATOM 1950 C C . PRO A 1 126 ? 74.262 71.791 36.830 1.00 31.35 120 PRO L C 1
ATOM 1951 O O . PRO A 1 126 ? 74.831 72.839 37.151 1.00 31.19 120 PRO L O 1
ATOM 1962 N N . SER A 1 127 ? 72.946 71.627 36.917 1.00 32.73 121 SER L N 1
ATOM 1963 C CA . SER A 1 127 ? 72.100 72.633 37.542 1.00 35.28 121 SER L CA 1
ATOM 1964 C C . SER A 1 127 ? 72.326 72.668 39.046 1.00 35.40 121 SER L C 1
ATOM 1965 O O . SER A 1 127 ? 72.660 71.661 39.677 1.00 34.47 121 SER L O 1
ATOM 1973 N N . ASP A 1 128 ? 72.119 73.846 39.641 1.00 38.87 122 ASP L N 1
ATOM 1974 C CA . ASP A 1 128 ? 72.168 73.921 41.092 1.00 43.53 122 ASP L CA 1
ATOM 1975 C C . ASP A 1 128 ? 71.106 73.029 41.717 1.00 41.69 122 ASP L C 1
ATOM 1976 O O . ASP A 1 128 ? 71.328 72.446 42.784 1.00 39.82 122 ASP L O 1
ATOM 1985 N N A GLU A 1 129 ? 69.943 72.911 41.068 0.46 42.83 123 GLU L N 1
ATOM 1986 N N B GLU A 1 129 ? 69.950 72.897 41.062 0.54 42.81 123 GLU L N 1
ATOM 1987 C CA A GLU A 1 129 ? 68.896 72.029 41.573 0.46 43.45 123 GLU L CA 1
ATOM 1988 C CA B GLU A 1 129 ? 68.898 72.035 41.589 0.54 43.50 123 GLU L CA 1
ATOM 1989 C C A GLU A 1 129 ? 69.423 70.615 41.766 0.46 41.94 123 GLU L C 1
ATOM 1990 C C B GLU A 1 129 ? 69.400 70.606 41.758 0.54 41.94 123 GLU L C 1
ATOM 1991 O O A GLU A 1 129 ? 69.222 69.999 42.819 0.46 42.11 123 GLU L O 1
ATOM 1992 O O B GLU A 1 129 ? 69.162 69.971 42.792 0.54 42.05 123 GLU L O 1
ATOM 2015 N N . GLN A 1 130 ? 70.100 70.081 40.744 1.00 37.35 124 GLN L N 1
ATOM 2016 C CA . GLN A 1 130 ? 70.608 68.714 40.824 1.00 35.36 124 GLN L CA 1
ATOM 2017 C C . GLN A 1 130 ? 71.682 68.588 41.900 1.00 36.58 124 GLN L C 1
ATOM 2018 O O . GLN A 1 130 ? 71.743 67.572 42.597 1.00 38.00 124 GLN L O 1
ATOM 2032 N N . LEU A 1 131 ? 72.553 69.590 42.026 1.00 40.22 125 LEU L N 1
ATOM 2033 C CA . LEU A 1 131 ? 73.638 69.493 42.996 1.00 47.10 125 LEU L CA 1
ATOM 2034 C C . LEU A 1 131 ? 73.086 69.336 44.406 1.00 50.82 125 LEU L C 1
ATOM 2035 O O . LEU A 1 131 ? 73.612 68.553 45.208 1.00 49.58 125 LEU L O 1
ATOM 2051 N N . LYS A 1 132 ? 71.987 70.023 44.703 1.00 55.41 126 LYS L N 1
ATOM 2052 C CA . LYS A 1 132 ? 71.339 69.873 45.999 1.00 58.42 126 LYS L CA 1
ATOM 2053 C C . LYS A 1 132 ? 70.851 68.439 46.205 1.00 60.08 126 LYS L C 1
ATOM 2054 O O . LYS A 1 132 ? 70.346 68.110 47.281 1.00 64.75 126 LYS L O 1
ATOM 2058 N N . SER A 1 133 ? 70.997 67.575 45.192 1.00 55.33 127 SER L N 1
ATOM 2059 C CA . SER A 1 133 ? 70.606 66.171 45.288 1.00 53.25 127 SER L CA 1
ATOM 2060 C C . SER A 1 133 ? 71.777 65.227 45.524 1.00 48.63 127 SER L C 1
ATOM 2061 O O . SER A 1 133 ? 71.552 64.026 45.713 1.00 48.18 127 SER L O 1
ATOM 2069 N N . GLY A 1 134 ? 73.013 65.718 45.504 1.00 44.80 128 GLY L N 1
ATOM 2070 C CA . GLY A 1 134 ? 74.166 64.863 45.710 1.00 46.09 128 GLY L CA 1
ATOM 2071 C C . GLY A 1 134 ? 74.835 64.352 44.456 1.00 44.35 128 GLY L C 1
ATOM 2072 O O . GLY A 1 134 ? 75.870 63.673 44.555 1.00 41.63 128 GLY L O 1
ATOM 2076 N N . THR A 1 135 ? 74.298 64.664 43.278 1.00 49.41 129 THR L N 1
ATOM 2077 C CA . THR A 1 135 ? 74.876 64.191 42.034 1.00 46.70 129 THR L CA 1
ATOM 2078 C C . THR A 1 135 ? 75.058 65.350 41.072 1.00 41.80 129 THR L C 1
ATOM 2079 O O . THR A 1 135 ? 74.337 66.352 41.127 1.00 41.07 129 THR L O 1
ATOM 2090 N N . ALA A 1 136 ? 76.065 65.210 40.214 1.00 36.86 130 ALA L N 1
ATOM 2091 C CA . ALA A 1 136 ? 76.375 66.177 39.176 1.00 35.10 130 ALA L CA 1
ATOM 2092 C C . ALA A 1 136 ? 76.414 65.453 37.839 1.00 33.56 130 ALA L C 1
ATOM 2093 O O . ALA A 1 136 ? 77.216 64.533 37.658 1.00 36.13 130 ALA L O 1
ATOM 2100 N N . SER A 1 137 ? 75.571 65.878 36.905 1.00 29.50 131 SER L N 1
ATOM 2101 C CA . SER A 1 137 ? 75.634 65.431 35.524 1.00 28.86 131 SER L CA 1
ATOM 2102 C C . SER A 1 137 ? 76.141 66.578 34.663 1.00 28.47 131 SER L C 1
ATOM 2103 O O . SER A 1 137 ? 75.585 67.679 34.712 1.00 28.08 131 SER L O 1
ATOM 2111 N N . VAL A 1 138 ? 77.199 66.325 33.896 1.00 25.91 132 VAL L N 1
ATOM 2112 C CA . VAL A 1 138 ? 77.738 67.286 32.938 1.00 25.61 132 VAL L CA 1
ATOM 2113 C C . VAL A 1 138 ? 77.427 66.748 31.546 1.00 24.97 132 VAL L C 1
ATOM 2114 O O . VAL A 1 138 ? 77.692 65.574 31.259 1.00 24.69 132 VAL L O 1
ATOM 2127 N N . VAL A 1 139 ? 76.810 67.573 30.699 1.00 25.41 133 VAL L N 1
ATOM 2128 C CA . VAL A 1 139 ? 76.299 67.115 29.410 1.00 24.79 133 VAL L CA 1
ATOM 2129 C C . VAL A 1 139 ? 77.028 67.827 28.281 1.00 25.08 133 VAL L C 1
ATOM 2130 O O . VAL A 1 139 ? 77.177 69.058 28.291 1.00 24.39 133 VAL L O 1
ATOM 2143 N N . CYS A 1 140 ? 77.437 67.052 27.285 1.00 24.96 134 CYS L N 1
ATOM 2144 C CA . CYS A 1 140 ? 78.050 67.578 26.073 1.00 25.07 134 CYS L CA 1
ATOM 2145 C C . CYS A 1 140 ? 77.190 67.177 24.885 1.00 24.36 134 CYS L C 1
ATOM 2146 O O . CYS A 1 140 ? 76.863 65.994 24.722 1.00 24.95 134 CYS L O 1
ATOM 2153 N N . LEU A 1 141 ? 76.785 68.167 24.094 1.00 23.02 135 LEU L N 1
ATOM 2154 C CA . LEU A 1 141 ? 75.994 67.973 22.880 1.00 22.29 135 LEU L CA 1
ATOM 2155 C C . LEU A 1 141 ? 76.848 68.174 21.631 1.00 21.29 135 LEU L C 1
ATOM 2156 O O . LEU A 1 141 ? 77.517 69.206 21.486 1.00 20.92 135 LEU L O 1
ATOM 2172 N N . LEU A 1 142 ? 76.798 67.189 20.722 1.00 19.73 136 LEU L N 1
ATOM 2173 C CA . LEU A 1 142 ? 77.327 6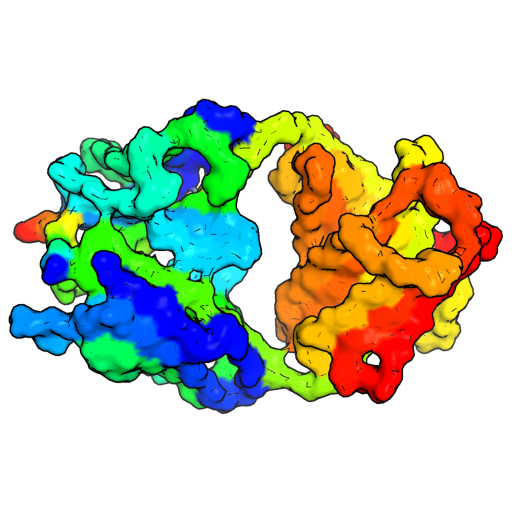7.292 19.361 1.00 19.09 136 LEU L CA 1
ATOM 2174 C C . LEU A 1 142 ? 76.125 67.355 18.427 1.00 18.27 136 LEU L C 1
ATOM 2175 O O . LEU A 1 142 ? 75.380 66.375 18.301 1.00 18.42 136 LEU L O 1
ATOM 2191 N N . ASN A 1 143 ? 75.929 68.495 17.764 1.00 19.51 137 ASN L N 1
ATOM 2192 C CA . ASN A 1 143 ? 74.687 68.740 17.044 1.00 19.75 137 ASN L CA 1
ATOM 2193 C C . ASN A 1 143 ? 74.887 68.682 15.529 1.00 19.46 137 ASN L C 1
ATOM 2194 O O . ASN A 1 143 ? 75.768 69.353 14.986 1.00 19.34 137 ASN L O 1
ATOM 2205 N N A ASN A 1 144 ? 74.072 67.867 14.854 0.47 18.97 138 ASN L N 1
ATOM 2206 N N B ASN A 1 144 ? 74.069 67.850 14.886 0.53 18.97 138 ASN L N 1
ATOM 2207 C CA A ASN A 1 144 ? 73.876 67.891 13.395 0.47 18.45 138 ASN L CA 1
ATOM 2208 C CA B ASN A 1 144 ? 73.861 67.815 13.438 0.53 18.48 138 ASN L CA 1
ATOM 2209 C C A ASN A 1 144 ? 75.183 67.696 12.615 0.47 18.38 138 ASN L C 1
ATOM 2210 C C B ASN A 1 144 ? 75.186 67.706 12.678 0.53 18.44 138 ASN L C 1
ATOM 2211 O O A ASN A 1 144 ? 75.615 68.555 11.836 0.47 18.14 138 ASN L O 1
ATOM 2212 O O B ASN A 1 144 ? 75.657 68.641 12.023 0.53 18.50 138 ASN L O 1
ATOM 2233 N N . PHE A 1 145 ? 75.751 66.505 12.766 1.00 16.22 139 PHE L N 1
ATOM 2234 C CA . PHE A 1 145 ? 77.013 66.159 12.127 1.00 16.11 139 PHE L CA 1
ATOM 2235 C C . PHE A 1 145 ? 76.840 64.944 11.228 1.00 15.78 139 PHE L C 1
ATOM 2236 O O . PHE A 1 145 ? 75.903 64.151 11.382 1.00 15.79 139 PHE L O 1
ATOM 2253 N N . TYR A 1 146 ? 77.788 64.789 10.306 1.00 17.48 140 TYR L N 1
ATOM 2254 C CA . TYR A 1 146 ? 77.846 63.636 9.416 1.00 18.25 140 TYR L CA 1
ATOM 2255 C C . TYR A 1 146 ? 79.267 63.492 8.891 1.00 18.22 140 TYR L C 1
ATOM 2256 O O . TYR A 1 146 ? 79.885 64.507 8.554 1.00 18.13 140 TYR L O 1
ATOM 2274 N N . PRO A 1 147 ? 79.815 62.268 8.772 1.00 16.29 141 PRO L N 1
ATOM 2275 C CA . PRO A 1 147 ? 79.300 60.960 9.154 1.00 17.16 141 PRO L CA 1
ATOM 2276 C C . PRO A 1 147 ? 79.076 60.797 10.656 1.00 17.81 141 PRO L C 1
ATOM 2277 O O . PRO A 1 147 ? 79.405 61.674 11.458 1.00 17.33 141 PRO L O 1
ATOM 2288 N N A ARG A 1 148 ? 78.526 59.633 11.010 0.54 20.96 142 ARG L N 1
ATOM 2289 N N B ARG A 1 148 ? 78.528 59.642 11.030 0.46 20.95 142 ARG L N 1
ATOM 2290 C CA A ARG A 1 148 ? 78.165 59.320 12.392 0.54 22.38 142 ARG L CA 1
ATOM 2291 C CA B ARG A 1 148 ? 78.164 59.387 12.419 0.46 22.43 142 ARG L CA 1
ATOM 2292 C C A ARG A 1 148 ? 79.379 59.204 13.310 0.54 22.27 142 ARG L C 1
ATOM 2293 C C B ARG A 1 148 ? 79.368 59.167 13.330 0.46 22.21 142 ARG L C 1
ATOM 2294 O O A ARG A 1 148 ? 79.284 59.511 14.505 0.54 22.92 142 ARG L O 1
ATOM 2295 O O B ARG A 1 148 ? 79.253 59.371 14.544 0.46 22.76 142 ARG L O 1
ATOM 2336 N N . GLU A 1 149 ? 80.503 58.732 12.792 1.00 21.18 143 GLU L N 1
ATOM 2337 C CA . GLU A 1 149 ? 81.664 58.471 13.633 1.00 22.26 143 GLU L CA 1
ATOM 2338 C C . GLU A 1 149 ? 82.142 59.738 14.312 1.00 22.25 143 GLU L C 1
ATOM 2339 O O . GLU A 1 149 ? 82.358 60.766 13.669 1.00 21.40 143 GLU L O 1
ATOM 2351 N N . ALA A 1 150 ? 82.300 59.655 15.626 1.00 24.33 144 ALA L N 1
ATOM 2352 C CA . ALA A 1 150 ? 82.678 60.798 16.446 1.00 25.63 144 ALA L CA 1
ATOM 2353 C C . ALA A 1 150 ? 83.183 60.247 17.764 1.00 27.28 144 ALA L C 1
ATOM 2354 O O . ALA A 1 150 ? 82.734 59.191 18.206 1.00 27.08 144 ALA L O 1
ATOM 2361 N N . LYS A 1 151 ? 84.110 60.970 18.385 1.00 28.69 145 LYS L N 1
ATOM 2362 C CA . LYS A 1 151 ? 84.654 60.591 19.685 1.00 28.54 145 LYS L CA 1
ATOM 2363 C C . LYS A 1 151 ? 84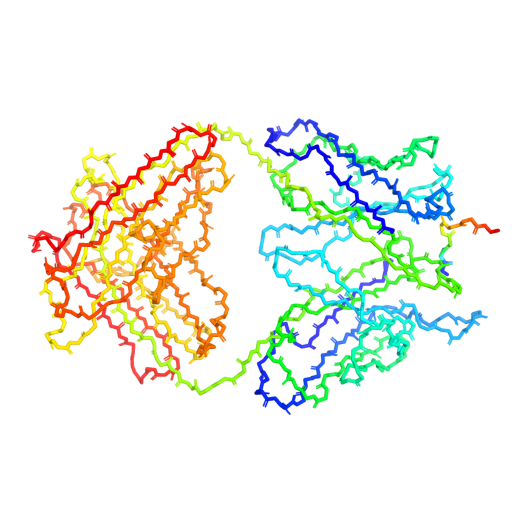.547 61.782 20.625 1.00 29.08 145 LYS L C 1
ATOM 2364 O O . LYS A 1 151 ? 84.919 62.903 20.265 1.00 28.76 145 LYS L O 1
ATOM 2383 N N . VAL A 1 152 ? 84.017 61.535 21.815 1.00 27.78 146 VAL L N 1
ATOM 2384 C CA . VAL A 1 152 ? 83.924 62.523 22.884 1.00 28.12 146 VAL L CA 1
ATOM 2385 C C . VAL A 1 152 ? 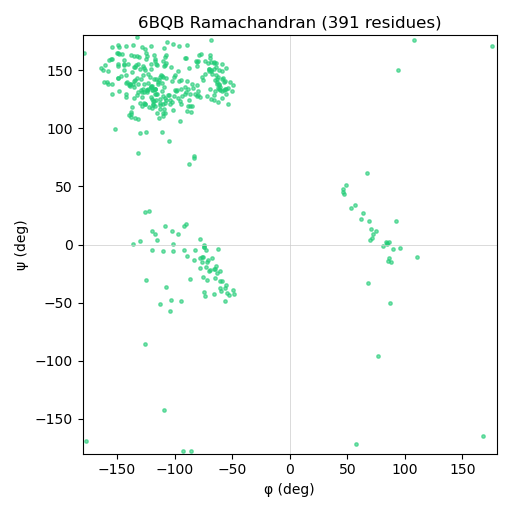84.885 62.100 23.975 1.00 27.36 146 VAL L C 1
ATOM 2386 O O . VAL A 1 152 ? 84.885 60.936 24.391 1.00 27.62 146 VAL L O 1
ATOM 2399 N N A GLN A 1 153 ? 85.732 63.022 24.419 0.48 30.49 147 GLN L N 1
ATOM 2400 N N B GLN A 1 153 ? 85.684 63.048 24.451 0.52 30.51 147 GLN L N 1
ATOM 2401 C CA A GLN A 1 153 ? 86.630 62.774 25.538 0.48 31.91 147 GLN L CA 1
ATOM 2402 C CA B GLN A 1 153 ? 86.647 62.818 25.516 0.52 31.88 147 GLN L CA 1
ATOM 2403 C C A GLN A 1 153 ? 86.377 63.818 26.615 0.48 31.75 147 GLN L C 1
ATOM 2404 C C B GLN A 1 153 ? 86.379 63.834 26.618 0.52 31.82 147 GLN L C 1
ATOM 2405 O O A GLN A 1 153 ? 86.375 65.020 26.334 0.48 29.87 147 GLN L O 1
ATOM 2406 O O B GLN A 1 153 ? 86.364 65.041 26.356 0.52 29.92 147 GLN L O 1
ATOM 2433 N N . TRP A 1 154 ? 86.141 63.354 27.835 1.00 29.30 148 TRP L N 1
ATOM 2434 C CA . TRP A 1 154 ? 85.928 64.232 28.978 1.00 29.84 148 TRP L CA 1
ATOM 2435 C C . TRP A 1 154 ? 87.235 64.473 29.715 1.00 30.68 148 TRP L C 1
ATOM 2436 O O . TRP A 1 154 ? 88.002 63.540 29.963 1.00 31.59 148 TRP L O 1
ATOM 2457 N N . LYS A 1 155 ? 87.475 65.726 30.086 1.00 37.63 149 LYS L N 1
ATOM 2458 C CA . LYS A 1 155 ? 88.639 66.079 30.890 1.00 39.02 149 LYS L CA 1
ATOM 2459 C C . LYS A 1 155 ? 88.193 66.903 32.087 1.00 38.25 149 LYS L C 1
ATOM 2460 O O . LYS A 1 155 ? 87.407 67.841 31.937 1.00 39.70 149 LYS L O 1
ATOM 2479 N N . VAL A 1 156 ? 88.684 66.542 33.271 1.00 36.04 150 VAL L N 1
ATOM 2480 C CA . VAL A 1 156 ? 88.427 67.280 34.499 1.00 36.91 150 VAL L CA 1
ATOM 2481 C C . VAL A 1 156 ? 89.777 67.744 35.019 1.00 36.42 150 VAL L C 1
ATOM 2482 O O . VAL A 1 156 ? 90.641 66.916 35.334 1.00 37.56 150 VAL L O 1
ATOM 2495 N N . ASP A 1 157 ? 89.962 69.063 35.092 1.00 41.80 151 ASP L N 1
ATOM 2496 C CA . ASP A 1 157 ? 91.265 69.648 35.414 1.00 43.94 151 ASP L CA 1
ATOM 2497 C C . ASP A 1 157 ? 92.371 68.986 34.590 1.00 44.33 151 ASP L C 1
ATOM 2498 O O . ASP A 1 157 ? 93.443 68.649 35.098 1.00 46.76 151 ASP L O 1
ATOM 2507 N N . ASN A 1 158 ? 92.103 68.789 33.296 1.00 50.84 152 ASN L N 1
ATOM 2508 C CA . ASN A 1 158 ? 93.042 68.209 32.340 1.00 53.22 152 ASN L CA 1
ATOM 2509 C C . ASN A 1 158 ? 93.268 66.721 32.556 1.00 52.71 152 ASN L C 1
ATOM 2510 O O . ASN A 1 158 ? 94.127 66.126 31.893 1.00 54.54 152 ASN L O 1
ATOM 2521 N N . ALA A 1 159 ? 92.536 66.098 33.465 1.00 44.20 153 ALA L N 1
ATOM 2522 C CA . ALA A 1 159 ? 92.671 64.669 33.693 1.00 44.19 153 ALA L CA 1
ATOM 2523 C C . ALA A 1 159 ? 91.644 63.926 32.853 1.00 42.39 153 ALA L C 1
ATOM 2524 O O . ALA A 1 159 ? 90.446 64.226 32.909 1.00 40.63 153 ALA L O 1
ATOM 2531 N N . LEU A 1 160 ? 92.121 62.947 32.096 1.00 52.46 154 LEU L N 1
ATOM 2532 C CA . LEU A 1 160 ? 91.265 62.179 31.207 1.00 53.54 154 LEU L CA 1
ATOM 2533 C C . LEU A 1 160 ? 90.287 61.310 31.983 1.00 53.39 154 LEU L C 1
ATOM 2534 O O . LEU A 1 160 ? 90.693 60.487 32.805 1.00 57.22 154 LEU L O 1
ATOM 2550 N N . GLN A 1 161 ? 89.002 61.456 31.687 1.00 38.68 155 GLN L N 1
ATOM 2551 C CA . GLN A 1 161 ? 87.972 60.683 32.364 1.00 38.34 155 GLN L CA 1
ATOM 2552 C C . GLN A 1 161 ? 87.723 59.373 31.631 1.00 39.55 155 GLN L C 1
ATOM 2553 O O . GLN A 1 161 ? 87.709 59.325 30.397 1.00 39.00 155 GLN L O 1
ATOM 2567 N N . SER A 1 162 ? 87.520 58.308 32.401 1.00 47.43 156 SER L N 1
ATOM 2568 C CA . SER A 1 162 ? 87.308 56.983 31.842 1.00 48.46 156 SER L CA 1
ATOM 2569 C C . SER A 1 162 ? 86.275 56.233 32.672 1.00 47.45 156 SER L C 1
ATOM 2570 O O . SER A 1 162 ? 86.403 56.144 33.896 1.00 47.14 156 SER L O 1
ATOM 2578 N N . GLY A 1 163 ? 85.237 55.720 32.007 1.00 42.41 157 GLY L N 1
ATOM 2579 C CA . GLY A 1 163 ? 84.279 54.839 32.642 1.00 42.79 157 GLY L CA 1
ATOM 2580 C C . GLY A 1 163 ? 83.133 55.512 33.369 1.00 42.33 157 GLY L C 1
ATOM 2581 O O . GLY A 1 163 ? 82.299 54.809 33.949 1.00 44.51 157 GLY L O 1
ATOM 2585 N N . ASN A 1 164 ? 83.047 56.843 33.356 1.00 33.51 158 ASN L N 1
ATOM 2586 C CA . ASN A 1 164 ? 82.010 57.547 34.100 1.00 33.63 158 ASN L CA 1
ATOM 2587 C C . ASN A 1 164 ? 81.165 58.418 33.172 1.00 30.96 158 ASN L C 1
ATOM 2588 O O . ASN A 1 164 ? 80.629 59.454 33.588 1.00 30.76 158 ASN L O 1
ATOM 2599 N N . SER A 1 165 ? 81.051 58.001 31.914 1.00 29.68 159 SER L N 1
ATOM 2600 C CA . SER A 1 165 ? 80.239 58.693 30.929 1.00 29.01 159 SER L CA 1
ATOM 2601 C C . SER A 1 165 ? 79.413 57.686 30.145 1.00 28.36 159 SER L C 1
ATOM 2602 O O . SER A 1 165 ? 79.789 56.518 30.004 1.00 29.42 159 SER L O 1
ATOM 2610 N N . GLN A 1 166 ? 78.270 58.147 29.648 1.00 28.66 160 GLN L N 1
ATOM 2611 C CA . GLN A 1 166 ? 77.445 57.373 28.735 1.00 27.19 160 GLN L CA 1
ATOM 2612 C C . GLN A 1 166 ? 76.967 58.281 27.620 1.00 26.41 160 GLN L C 1
ATOM 2613 O O . GLN A 1 166 ? 76.775 59.481 27.830 1.00 26.82 160 GLN L O 1
ATOM 2627 N N . GLU A 1 167 ? 76.779 57.719 26.429 1.00 24.40 161 GLU L N 1
ATOM 2628 C CA . GLU A 1 167 ? 76.292 58.546 25.329 1.00 23.27 161 GLU L CA 1
ATOM 2629 C C . GLU A 1 167 ? 75.154 57.866 24.585 1.00 20.54 161 GLU L C 1
ATOM 2630 O O . GLU A 1 167 ? 74.894 56.662 24.722 1.00 20.09 161 GLU L O 1
ATOM 2642 N N . SER A 1 168 ? 74.432 58.696 23.838 1.00 21.98 162 SER L N 1
ATOM 2643 C CA . SER A 1 168 ? 73.237 58.313 23.106 1.00 22.10 162 SER L CA 1
ATOM 2644 C C . SER A 1 168 ? 73.238 59.059 21.774 1.00 19.61 162 SER L C 1
ATOM 2645 O O . SER A 1 168 ? 73.684 60.204 21.715 1.00 18.75 162 SER L O 1
ATOM 2653 N N . VAL A 1 169 ? 72.733 58.442 20.709 1.00 19.20 163 VAL L N 1
ATOM 2654 C CA . VAL A 1 169 ? 72.765 59.072 19.389 1.00 18.65 163 VAL L CA 1
ATOM 2655 C C . VAL A 1 169 ? 71.374 59.019 18.780 1.00 17.84 163 VAL L C 1
ATOM 2656 O O . VAL A 1 169 ? 70.643 58.044 18.963 1.00 19.85 163 VAL L O 1
ATOM 2669 N N . THR A 1 170 ? 70.991 60.087 18.075 1.00 18.24 164 THR L N 1
ATOM 2670 C CA . THR A 1 170 ? 69.685 60.106 17.442 1.00 18.33 164 THR L CA 1
ATOM 2671 C C . THR A 1 170 ? 69.717 59.261 16.170 1.00 19.15 164 THR L C 1
ATOM 2672 O O . THR A 1 170 ? 70.782 58.898 15.671 1.00 20.01 164 THR L O 1
ATOM 2683 N N . GLU A 1 171 ? 68.532 58.926 15.678 1.00 21.52 165 GLU L N 1
ATOM 2684 C CA . GLU A 1 171 ? 68.383 58.359 14.339 1.00 22.51 165 GLU L CA 1
ATOM 2685 C C . GLU A 1 171 ? 68.724 59.421 13.295 1.00 21.73 165 GLU L C 1
ATOM 2686 O O . GLU A 1 171 ? 68.647 60.629 13.547 1.00 21.35 165 GLU L O 1
ATOM 2698 N N . GLN A 1 172 ? 69.091 58.966 12.096 1.00 15.84 166 GLN L N 1
ATOM 2699 C CA . GLN A 1 172 ? 69.421 59.930 11.047 1.00 15.63 166 GLN L CA 1
ATOM 2700 C C . GLN A 1 172 ? 68.249 60.883 10.794 1.00 15.59 166 GLN L C 1
ATOM 2701 O O . GLN A 1 172 ? 67.101 60.464 10.630 1.00 16.51 166 GLN L O 1
ATOM 2715 N N . ASP A 1 173 ? 68.546 62.171 10.720 1.00 17.84 167 ASP L N 1
ATOM 2716 C CA . ASP A 1 173 ? 67.494 63.168 10.606 1.00 19.36 167 ASP L CA 1
ATOM 2717 C C . ASP A 1 173 ? 66.833 63.067 9.243 1.00 21.18 167 ASP L C 1
ATOM 2718 O O . ASP A 1 173 ? 67.514 63.008 8.221 1.00 21.87 167 ASP L O 1
ATOM 2727 N N . SER A 1 174 ? 65.499 63.091 9.225 1.00 25.21 168 SER L N 1
ATOM 2728 C CA . SER A 1 174 ? 64.785 62.907 7.966 1.00 27.94 168 SER L CA 1
ATOM 2729 C C . SER A 1 174 ? 64.959 64.086 7.020 1.00 28.80 168 SER L C 1
ATOM 2730 O O . SER A 1 174 ? 64.794 63.914 5.808 1.00 31.01 168 SER L O 1
ATOM 2738 N N . LYS A 1 175 ? 65.303 65.265 7.533 1.00 26.13 169 LYS L N 1
ATOM 2739 C CA . LYS A 1 175 ? 65.433 66.453 6.693 1.00 31.11 169 LYS L CA 1
ATOM 2740 C C . LYS A 1 175 ? 66.866 66.690 6.215 1.00 28.74 169 LYS L C 1
ATOM 2741 O O . LYS A 1 175 ? 67.088 66.961 5.034 1.00 30.12 169 LYS L O 1
ATOM 2760 N N . ASP A 1 176 ? 67.852 66.640 7.104 1.00 21.46 170 ASP L N 1
ATOM 2761 C CA . ASP A 1 176 ? 69.210 66.968 6.700 1.00 20.39 170 ASP L CA 1
ATOM 2762 C C . ASP A 1 176 ? 70.198 65.812 6.772 1.00 18.83 170 ASP L C 1
ATOM 2763 O O . ASP A 1 176 ? 71.388 66.039 6.527 1.00 18.14 170 ASP L O 1
ATOM 2772 N N . SER A 1 177 ? 69.744 64.600 7.118 1.00 17.91 171 SER L N 1
ATOM 2773 C CA . SER A 1 177 ? 70.547 63.373 7.097 1.00 17.69 171 SER L CA 1
ATOM 2774 C C . SER A 1 177 ? 71.744 63.409 8.053 1.00 15.84 171 SER L C 1
ATOM 2775 O O . SER A 1 177 ? 72.705 62.623 7.885 1.00 15.57 171 SER L O 1
ATOM 2783 N N . THR A 1 178 ? 71.694 64.260 9.072 1.00 17.39 172 THR L N 1
ATOM 2784 C CA . THR A 1 178 ? 72.725 64.315 10.104 1.00 16.28 172 THR L CA 1
ATOM 2785 C C . THR A 1 178 ? 72.333 63.486 11.329 1.00 15.65 172 THR L C 1
ATOM 2786 O O . THR A 1 178 ? 71.206 63.017 11.474 1.00 16.40 172 THR L O 1
ATOM 2797 N N . TYR A 1 179 ? 73.305 63.336 12.216 1.00 15.36 173 TYR L N 1
ATOM 2798 C CA . TYR A 1 179 ? 73.150 62.717 13.512 1.00 15.73 173 TYR L CA 1
ATOM 2799 C C . TYR A 1 179 ? 73.448 63.753 14.577 1.00 15.22 173 TYR L C 1
ATOM 2800 O O . TYR A 1 179 ? 74.140 64.747 14.326 1.00 15.34 173 TYR L O 1
ATOM 2818 N N . SER A 1 180 ? 72.929 63.503 15.779 1.00 15.52 174 SER L N 1
ATOM 2819 C CA . SER A 1 180 ? 73.343 64.261 16.954 1.00 16.30 174 SER L CA 1
ATOM 2820 C C . SER A 1 180 ? 73.657 63.288 18.084 1.00 16.57 174 SER L C 1
ATOM 2821 O O . SER A 1 180 ? 73.151 62.166 18.112 1.00 16.85 174 SER L O 1
ATOM 2829 N N . LEU A 1 181 ? 74.504 63.726 19.021 1.00 17.09 175 LEU L N 1
ATOM 2830 C CA . LEU A 1 181 ? 74.977 62.848 20.089 1.00 16.87 175 LEU L CA 1
ATOM 2831 C C . LEU A 1 181 ? 74.992 63.626 21.400 1.00 17.83 175 LEU L C 1
ATOM 2832 O O . LEU A 1 181 ? 75.401 64.785 21.436 1.00 19.16 175 LEU L O 1
ATOM 2848 N N . SER A 1 182 ? 74.554 62.965 22.468 1.00 19.65 176 SER L N 1
ATOM 2849 C CA . SER A 1 182 ? 74.614 63.501 23.823 1.00 25.08 176 SER L CA 1
ATOM 2850 C C . SER A 1 182 ? 75.535 62.600 24.632 1.00 28.35 176 SER L C 1
ATOM 2851 O O . SER A 1 182 ? 75.410 61.372 24.566 1.00 27.57 176 SER L O 1
ATOM 2859 N N . SER A 1 183 ? 76.503 63.196 25.332 1.00 25.80 177 SER L N 1
ATOM 2860 C CA . SER A 1 183 ? 77.357 62.473 26.268 1.00 25.78 177 SER L CA 1
ATOM 2861 C C . SER A 1 183 ? 77.166 63.072 27.654 1.00 25.95 177 SER L C 1
ATOM 2862 O O . SER A 1 183 ? 77.200 64.295 27.803 1.00 26.97 177 SER L O 1
ATOM 2870 N N . THR A 1 184 ? 76.977 62.219 28.657 1.00 24.49 178 THR L N 1
ATOM 2871 C CA . THR A 1 184 ? 76.766 62.657 30.036 1.00 25.94 178 THR L CA 1
ATOM 2872 C C . THR A 1 184 ? 77.873 62.114 30.921 1.00 26.83 178 THR L C 1
ATOM 2873 O O . THR A 1 184 ? 78.066 60.894 31.006 1.00 26.11 178 THR L O 1
ATOM 2884 N N . LEU A 1 185 ? 78.567 63.022 31.600 1.00 26.63 179 LEU L N 1
ATOM 2885 C CA . LEU A 1 185 ? 79.553 62.692 32.615 1.00 28.35 179 LEU L CA 1
ATOM 2886 C C . LEU A 1 185 ? 78.890 62.780 33.990 1.00 29.38 179 LEU L C 1
ATOM 2887 O O . LEU A 1 185 ? 78.284 63.799 34.325 1.00 29.44 179 LEU L O 1
ATOM 2903 N N . THR A 1 186 ? 78.982 61.715 34.775 1.00 31.46 180 THR L N 1
ATOM 2904 C CA . THR A 1 186 ? 78.310 61.657 36.067 1.00 32.08 180 THR L CA 1
ATOM 2905 C C . THR A 1 186 ? 79.356 61.552 37.164 1.00 33.54 180 THR L C 1
ATOM 2906 O O . THR A 1 186 ? 80.204 60.658 37.131 1.00 34.06 180 THR L O 1
ATOM 2917 N N . LEU A 1 187 ? 79.301 62.478 38.113 1.00 36.14 181 LEU L N 1
ATOM 2918 C CA . LEU A 1 187 ? 80.191 62.498 39.259 1.00 39.09 181 LEU L CA 1
ATOM 2919 C C . LEU A 1 187 ? 79.366 62.740 40.510 1.00 41.74 181 LEU L C 1
ATOM 2920 O O . LEU A 1 187 ? 78.274 63.311 40.450 1.00 40.73 181 LEU L O 1
ATOM 2936 N N . SER A 1 188 ? 79.880 62.285 41.648 1.00 39.75 182 SER L N 1
ATOM 2937 C CA . SER A 1 188 ? 79.290 62.701 42.910 1.00 40.17 182 SER L CA 1
ATOM 2938 C C . SER A 1 188 ? 79.476 64.204 43.080 1.00 40.45 182 SER L C 1
ATOM 2939 O O . SER A 1 188 ? 80.424 64.794 42.557 1.00 40.43 182 SER L O 1
ATOM 2947 N N . LYS A 1 189 ? 78.568 64.834 43.830 1.00 43.24 183 LYS L N 1
ATOM 2948 C CA . LYS A 1 189 ? 78.744 66.252 44.120 1.00 42.80 183 LYS L CA 1
ATOM 2949 C C . LYS A 1 189 ? 80.112 66.509 44.741 1.00 44.26 183 LYS L C 1
ATOM 2950 O O . LYS A 1 189 ? 80.788 67.485 44.393 1.00 44.72 183 LYS L O 1
ATOM 2969 N N . ALA A 1 190 ? 80.538 65.637 45.661 1.00 44.42 184 ALA L N 1
ATOM 2970 C CA . ALA A 1 190 ? 81.829 65.808 46.320 1.00 46.17 184 ALA L CA 1
ATOM 2971 C C . ALA A 1 190 ? 82.964 65.898 45.310 1.00 45.81 184 ALA L C 1
ATOM 2972 O O . ALA A 1 190 ? 83.816 66.791 45.398 1.00 46.73 184 ALA L O 1
ATOM 2979 N N . ASP A 1 191 ? 83.003 64.965 44.351 1.00 46.86 185 ASP L N 1
ATOM 2980 C CA . ASP A 1 191 ? 84.051 64.991 43.331 1.00 47.73 185 ASP L CA 1
ATOM 2981 C C . ASP A 1 191 ? 83.921 66.211 42.434 1.00 44.55 185 ASP L C 1
ATOM 2982 O O . ASP A 1 191 ? 84.927 66.834 42.079 1.00 44.71 185 ASP L O 1
ATOM 2991 N N . TYR A 1 192 ? 82.695 66.548 42.021 1.00 43.01 186 TYR L N 1
ATOM 2992 C CA . TYR A 1 192 ? 82.504 67.725 41.178 1.00 42.86 186 TYR L CA 1
ATOM 2993 C C . TYR A 1 192 ? 83.048 68.979 41.848 1.00 44.88 186 TYR L C 1
ATOM 2994 O O . TYR A 1 192 ? 83.562 69.872 41.164 1.00 43.69 186 TYR L O 1
ATOM 3012 N N A GLU A 1 193 ? 82.948 69.066 43.177 0.52 47.57 187 GLU L N 1
ATOM 3013 N N B GLU A 1 193 ? 82.952 69.058 43.181 0.48 47.58 187 GLU L N 1
ATOM 3014 C CA A GLU A 1 193 ? 83.365 70.262 43.900 0.52 49.54 187 GLU L CA 1
ATOM 3015 C CA B GLU A 1 193 ? 83.368 70.246 43.919 0.48 49.50 187 GLU L CA 1
ATOM 3016 C C A GLU A 1 193 ? 84.872 70.344 44.120 0.52 49.96 187 GLU L C 1
ATOM 3017 C C B GLU A 1 193 ? 84.877 70.349 44.097 0.48 49.94 187 GLU L C 1
ATOM 3018 O O A GLU A 1 193 ? 85.361 71.410 44.508 0.52 50.78 187 GLU L O 1
ATOM 3019 O O B GLU A 1 193 ? 85.371 71.431 44.430 0.48 50.77 187 GLU L O 1
ATOM 3042 N N . LYS A 1 194 ? 85.618 69.258 43.903 1.00 53.54 188 LYS L N 1
ATOM 3043 C CA . LYS A 1 194 ? 87.070 69.321 44.062 1.00 58.11 188 LYS L CA 1
ATOM 3044 C C . LYS A 1 194 ? 87.756 69.995 42.880 1.00 56.91 188 LYS L C 1
ATOM 3045 O O . LYS A 1 194 ? 88.878 70.493 43.021 1.00 59.17 188 LYS L O 1
ATOM 3064 N N . HIS A 1 195 ? 87.123 70.014 41.717 1.00 52.44 189 HIS L N 1
ATOM 3065 C CA . HIS A 1 195 ? 87.820 70.375 40.493 1.00 50.61 189 HIS L CA 1
ATOM 3066 C C . HIS A 1 195 ? 87.228 71.636 39.884 1.00 49.22 189 HIS L C 1
ATOM 3067 O O . HIS A 1 195 ? 86.089 72.015 40.163 1.00 50.93 189 HIS L O 1
ATOM 3081 N N . LYS A 1 196 ? 88.024 72.287 39.039 1.00 46.69 190 LYS L N 1
ATOM 3082 C CA . LYS A 1 196 ? 87.625 73.555 38.439 1.00 46.79 190 LYS L CA 1
ATOM 3083 C C . LYS A 1 196 ? 87.191 73.412 36.982 1.00 44.95 190 LYS L C 1
ATOM 3084 O O . LYS A 1 196 ? 86.069 73.794 36.636 1.00 45.03 190 LYS L O 1
ATOM 3103 N N . VAL A 1 197 ? 88.061 72.887 36.120 1.00 43.95 191 VAL L N 1
ATOM 3104 C CA . VAL A 1 197 ? 87.865 72.956 34.670 1.00 42.45 191 VAL L CA 1
ATOM 3105 C C . VAL A 1 197 ? 87.207 71.673 34.183 1.00 40.48 191 VAL L C 1
ATOM 3106 O O . VAL A 1 197 ? 87.750 70.578 34.360 1.00 41.76 191 VAL L O 1
ATOM 3119 N N . TYR A 1 198 ? 86.066 71.817 33.517 1.00 38.15 192 TYR L N 1
ATOM 3120 C CA . TYR A 1 198 ? 85.334 70.698 32.936 1.00 36.21 192 TYR L CA 1
ATOM 3121 C C . TYR A 1 198 ? 85.267 70.899 31.431 1.00 34.95 192 TYR L C 1
ATOM 3122 O O . TYR A 1 198 ? 84.788 71.938 30.964 1.00 35.69 192 TYR L O 1
ATOM 3140 N N . ALA A 1 199 ? 85.744 69.914 30.682 1.00 35.09 193 ALA L N 1
ATOM 3141 C CA . ALA A 1 199 ? 85.935 70.071 29.250 1.00 34.85 193 ALA L CA 1
ATOM 3142 C C . ALA A 1 199 ? 85.435 68.845 28.498 1.00 34.19 193 ALA L C 1
ATOM 3143 O O . ALA A 1 199 ? 85.641 67.706 28.930 1.00 34.84 193 ALA L O 1
ATOM 3150 N N . CYS A 1 200 ? 84.763 69.108 27.377 1.00 32.44 194 CYS L N 1
ATOM 3151 C CA . CYS A 1 200 ? 84.364 68.115 26.395 1.00 32.02 194 CYS L CA 1
ATOM 3152 C C . CYS A 1 200 ? 85.213 68.351 25.153 1.00 32.42 194 CYS L C 1
ATOM 3153 O O . CYS A 1 200 ? 85.182 69.449 24.586 1.00 32.80 194 CYS L O 1
ATOM 3160 N N . GLU A 1 201 ? 85.974 67.339 24.739 1.00 28.89 195 GLU L N 1
ATOM 3161 C CA . GLU A 1 201 ? 86.838 67.430 23.565 1.00 29.79 195 GLU L CA 1
ATOM 3162 C C . GLU A 1 201 ? 86.294 66.502 22.486 1.00 27.21 195 GLU L C 1
ATOM 3163 O O . GLU A 1 201 ? 86.163 65.298 22.715 1.00 26.94 195 GLU L O 1
ATOM 3175 N N . VAL A 1 202 ? 86.048 67.046 21.299 1.00 25.93 196 VAL L N 1
ATOM 3176 C CA . VAL A 1 202 ? 85.316 66.342 20.247 1.00 24.14 196 VAL L CA 1
ATOM 3177 C C . VAL A 1 202 ? 86.212 66.182 19.017 1.00 25.39 196 VAL L C 1
ATOM 3178 O O . VAL A 1 202 ? 86.781 67.161 18.523 1.00 25.63 196 VAL L O 1
ATOM 3191 N N A THR A 1 203 ? 86.279 64.949 18.512 0.86 26.63 197 THR L N 1
ATOM 3192 N N B THR A 1 203 ? 86.336 64.960 18.518 0.14 26.74 197 THR L N 1
ATOM 3193 C CA A THR A 1 203 ? 87.019 64.574 17.311 0.86 29.48 197 THR L CA 1
ATOM 3194 C CA B THR A 1 203 ? 87.043 64.737 17.266 0.14 27.82 197 THR L CA 1
ATOM 3195 C C A THR A 1 203 ? 86.033 64.100 16.251 0.86 25.20 197 THR L C 1
ATOM 3196 C C B THR A 1 203 ? 86.096 64.110 16.256 0.14 25.19 197 THR L C 1
ATOM 3197 O O A THR A 1 203 ? 85.170 63.263 16.534 0.86 24.32 197 THR L O 1
ATOM 3198 O O B THR A 1 203 ? 85.321 63.204 16.580 0.14 24.30 197 THR L O 1
ATOM 3219 N N . HIS A 1 204 ? 86.176 64.612 15.032 1.00 26.06 198 HIS L N 1
ATOM 3220 C CA . HIS A 1 204 ? 85.277 64.253 13.948 1.00 23.44 198 HIS L CA 1
ATOM 3221 C C . HIS A 1 204 ? 86.032 64.534 12.662 1.00 23.00 198 HIS L C 1
ATOM 3222 O O . HIS A 1 204 ? 86.866 65.446 12.622 1.00 24.05 198 HIS L O 1
ATOM 3236 N N . GLN A 1 205 ? 85.747 63.748 11.614 1.00 25.08 199 GLN L N 1
ATOM 3237 C CA . GLN A 1 205 ? 86.548 63.887 10.395 1.00 25.96 199 GLN L CA 1
ATOM 3238 C C . GLN A 1 205 ? 86.367 65.250 9.727 1.00 27.17 199 GLN L C 1
ATOM 3239 O O . GLN A 1 205 ? 87.244 65.664 8.961 1.00 27.00 199 GLN L O 1
ATOM 3253 N N . GLY A 1 206 ? 85.263 65.960 10.010 1.00 22.25 200 GLY L N 1
ATOM 3254 C CA . GLY A 1 206 ? 85.040 67.297 9.517 1.00 20.08 200 GLY L CA 1
ATOM 3255 C C . GLY A 1 206 ? 85.796 68.387 10.244 1.00 21.95 200 GLY L C 1
ATOM 3256 O O . GLY A 1 206 ? 85.833 69.523 9.770 1.00 22.73 200 GLY L O 1
ATOM 3260 N N . LEU A 1 207 ? 86.396 68.062 11.382 1.00 23.55 201 LEU L N 1
ATOM 3261 C CA . LEU A 1 207 ? 87.142 69.004 12.205 1.00 25.37 201 LEU L CA 1
ATOM 3262 C C . LEU A 1 207 ? 88.628 68.749 12.000 1.00 28.25 201 LEU L C 1
ATOM 3263 O O . LEU A 1 207 ? 89.110 67.650 12.295 1.00 29.65 201 LEU L O 1
ATOM 3279 N N . SER A 1 208 ? 89.361 69.761 11.533 1.00 30.47 202 SER L N 1
ATOM 3280 C CA . SER A 1 208 ? 90.770 69.543 11.223 1.00 31.45 202 SER L CA 1
ATOM 3281 C C . SER A 1 208 ? 91.589 69.334 12.479 1.00 33.50 202 SER L C 1
ATOM 3282 O O . SER A 1 208 ? 92.663 68.729 12.419 1.00 34.71 202 SER L O 1
ATOM 3290 N N . SER A 1 209 ? 91.099 69.806 13.614 1.00 33.93 203 SER L N 1
ATOM 3291 C CA . SER A 1 209 ? 91.668 69.484 14.905 1.00 37.05 203 SER L CA 1
ATOM 3292 C C . SER A 1 209 ? 90.513 69.377 15.887 1.00 34.51 203 SER L C 1
ATOM 3293 O O . SER A 1 209 ? 89.452 69.967 15.659 1.00 30.90 203 SER L O 1
ATOM 3301 N N . PRO A 1 210 ? 90.681 68.618 16.965 1.00 36.16 204 PRO L N 1
ATOM 3302 C CA . PRO A 1 210 ? 89.574 68.453 17.917 1.00 35.70 204 PRO L CA 1
ATOM 3303 C C . PRO A 1 210 ? 89.113 69.795 18.469 1.00 33.35 204 PRO L C 1
ATOM 3304 O O . PRO A 1 210 ? 89.911 70.705 18.689 1.00 33.34 204 PRO L O 1
ATOM 3315 N N . VAL A 1 211 ? 87.807 69.907 18.679 1.00 29.99 205 VAL L N 1
ATOM 3316 C CA . VAL A 1 211 ? 87.186 71.081 19.289 1.00 30.91 205 VAL L CA 1
ATOM 3317 C C . VAL A 1 211 ? 86.948 70.786 20.759 1.00 30.77 205 VAL L C 1
ATOM 3318 O O . VAL A 1 211 ? 86.376 69.747 21.093 1.00 29.92 205 VAL L O 1
ATOM 3331 N N . THR A 1 212 ? 87.334 71.710 21.636 1.00 32.61 206 THR L N 1
ATOM 3332 C CA . THR A 1 212 ? 87.077 71.560 23.066 1.00 33.46 206 THR L CA 1
ATOM 3333 C C . THR A 1 212 ? 86.132 72.652 23.539 1.00 32.67 206 THR L C 1
ATOM 3334 O O . THR A 1 212 ? 86.380 73.837 23.302 1.00 33.32 206 THR L O 1
ATOM 3345 N N . LYS A 1 213 ? 85.067 72.260 24.236 1.00 31.51 207 LYS L N 1
ATOM 3346 C CA . LYS A 1 213 ? 84.225 73.202 24.958 1.00 31.55 207 LYS L CA 1
ATOM 3347 C C . LYS A 1 213 ? 84.413 72.974 26.445 1.00 32.14 207 LYS L C 1
ATOM 3348 O O . LYS A 1 213 ? 84.476 71.828 26.893 1.00 32.46 207 LYS L O 1
ATOM 3367 N N . SER A 1 214 ? 84.480 74.058 27.216 1.00 35.57 208 SER L N 1
ATOM 3368 C CA . SER A 1 214 ? 84.749 73.891 28.631 1.00 37.88 208 SER L CA 1
ATOM 3369 C C . SER A 1 214 ? 84.110 75.004 29.452 1.00 38.61 208 SER L C 1
ATOM 3370 O O . SER A 1 214 ? 83.664 76.030 28.931 1.00 38.28 208 SER L O 1
ATOM 3378 N N . PHE A 1 215 ? 84.040 74.758 30.757 1.00 38.26 209 PHE L N 1
ATOM 3379 C CA . PHE A 1 215 ? 83.658 75.770 31.729 1.00 40.81 209 PHE L CA 1
ATOM 3380 C C . PHE A 1 215 ? 84.462 75.554 33.001 1.00 41.77 209 PHE L C 1
ATOM 3381 O O . PHE A 1 215 ? 85.008 74.474 33.241 1.00 39.65 209 PHE L O 1
ATOM 3398 N N . ASN A 1 216 ? 84.560 76.620 33.793 1.00 44.82 210 ASN L N 1
ATOM 3399 C CA . ASN A 1 216 ? 85.104 76.563 35.141 1.00 46.04 210 ASN L CA 1
ATOM 3400 C C . ASN A 1 216 ? 83.945 76.550 36.127 1.00 45.01 210 ASN L C 1
ATOM 3401 O O . ASN A 1 216 ? 83.053 77.400 36.047 1.00 46.06 210 ASN L O 1
ATOM 3412 N N . ARG A 1 217 ? 83.949 75.581 37.039 1.00 42.96 211 ARG L N 1
ATOM 3413 C CA . ARG A 1 217 ? 82.871 75.451 38.015 1.00 44.32 211 ARG L CA 1
ATOM 3414 C C . ARG A 1 217 ? 82.646 76.751 38.773 1.00 47.24 211 ARG L C 1
ATOM 3415 O O . ARG A 1 217 ? 83.550 77.256 39.438 1.00 47.93 211 ARG L O 1
ATOM 3436 N N . GLY A 1 218 ? 81.432 77.286 38.681 1.00 50.23 212 GLY L N 1
ATOM 3437 C CA . GLY A 1 218 ? 81.071 78.458 39.454 1.00 56.73 212 GLY L CA 1
ATOM 3438 C C . GLY A 1 218 ? 81.292 79.796 38.784 1.00 63.75 212 GLY L C 1
ATOM 3439 O O . GLY A 1 218 ? 81.368 80.810 39.487 1.00 70.14 212 GLY L O 1
ATOM 3443 N N . GLU A 1 219 ? 81.404 79.843 37.457 1.00 65.81 213 GLU L N 1
ATOM 3444 C CA . GLU A 1 219 ? 81.498 81.120 36.744 1.00 61.96 213 GLU L CA 1
ATOM 3445 C C . GLU A 1 219 ? 80.151 81.497 36.131 1.00 60.05 213 GLU L C 1
ATOM 3446 O O . GLU A 1 219 ? 79.418 80.634 35.634 1.00 59.00 213 GLU L O 1
ATOM 3464 N N . VAL B 2 2 ? 44.963 39.305 7.818 1.00 24.08 2 VAL H N 1
ATOM 3465 C CA . VAL B 2 2 ? 45.930 38.361 8.382 1.00 20.26 2 VAL H CA 1
ATOM 3466 C C . VAL B 2 2 ? 46.685 39.111 9.457 1.00 20.36 2 VAL H C 1
ATOM 3467 O O . VAL B 2 2 ? 47.350 40.090 9.137 1.00 21.33 2 VAL H O 1
ATOM 3480 N N . GLN B 2 3 ? 46.604 38.670 10.713 1.00 20.79 3 GLN H N 1
ATOM 3481 C CA . GLN B 2 3 ? 47.288 39.400 11.777 1.00 21.80 3 GLN H CA 1
ATOM 3482 C C . GLN B 2 3 ? 47.623 38.523 12.976 1.00 19.73 3 GLN H C 1
ATOM 3483 O O . GLN B 2 3 ? 47.036 37.459 13.216 1.00 17.80 3 GLN H O 1
ATOM 3497 N N . LEU B 2 4 ? 48.586 39.025 13.734 1.00 21.68 4 LEU H N 1
ATOM 3498 C CA . LEU B 2 4 ? 49.023 38.461 15.004 1.00 19.37 4 LEU H CA 1
ATOM 3499 C C . LEU B 2 4 ? 49.078 39.596 16.008 1.00 20.26 4 LEU H C 1
ATOM 3500 O O . LEU B 2 4 ? 49.652 40.649 15.717 1.00 21.25 4 LEU H O 1
ATOM 3516 N N . VAL B 2 5 ? 48.483 39.387 17.180 1.00 18.64 5 VAL H N 1
ATOM 3517 C CA . VAL B 2 5 ? 48.422 40.396 18.230 1.00 19.81 5 VAL H CA 1
ATOM 3518 C C . VAL B 2 5 ? 49.011 39.812 19.507 1.00 20.01 5 VAL H C 1
ATOM 3519 O O . VAL B 2 5 ? 48.456 38.860 20.081 1.00 18.89 5 VAL H O 1
ATOM 3532 N N A GLU B 2 6 ? 50.154 40.356 19.936 0.45 23.27 6 GLU H N 1
ATOM 3533 N N B GLU B 2 6 ? 50.095 40.410 19.972 0.55 23.31 6 GLU H N 1
ATOM 3534 C CA A GLU B 2 6 ? 50.840 39.895 21.137 0.45 22.38 6 GLU H CA 1
ATOM 3535 C CA B GLU B 2 6 ? 50.801 39.918 21.139 0.55 22.17 6 GLU H CA 1
ATOM 3536 C C A GLU B 2 6 ? 50.303 40.604 22.372 0.45 23.28 6 GLU H C 1
ATOM 3537 C C B GLU B 2 6 ? 50.350 40.639 22.391 0.55 23.31 6 GLU H C 1
ATOM 3538 O O A GLU B 2 6 ? 49.776 41.719 22.308 0.45 24.27 6 GLU H O 1
ATOM 3539 O O B GLU B 2 6 ? 49.949 41.809 22.355 0.55 24.25 6 GLU H O 1
ATOM 3562 N N . SER B 2 7 ? 50.465 39.939 23.510 1.00 21.56 7 SER H N 1
ATOM 3563 C CA . SER B 2 7 ? 50.175 40.519 24.806 1.00 21.89 7 SER H CA 1
ATOM 3564 C C . SER B 2 7 ? 51.019 39.796 25.850 1.00 21.23 7 SER H C 1
ATOM 3565 O O . SER B 2 7 ? 51.578 38.719 25.597 1.00 19.87 7 SER H O 1
ATOM 3573 N N . GLY B 2 8 ? 51.125 40.409 27.026 1.00 22.14 8 GLY H N 1
ATOM 3574 C CA . GLY B 2 8 ? 51.786 39.791 28.157 1.00 22.51 8 GLY H CA 1
ATOM 3575 C C . GLY B 2 8 ? 53.110 40.400 28.573 1.00 24.17 8 GLY H C 1
ATOM 3576 O O . GLY B 2 8 ? 53.623 40.034 29.644 1.00 25.39 8 GLY H O 1
ATOM 3580 N N . GLY B 2 9 ? 53.688 41.297 27.788 1.00 24.02 9 GLY H N 1
ATOM 3581 C CA . GLY B 2 9 ? 54.958 41.879 28.168 1.00 24.91 9 GLY H CA 1
ATOM 3582 C C . GLY B 2 9 ? 54.837 42.799 29.370 1.00 26.67 9 GLY H C 1
ATOM 3583 O O . GLY B 2 9 ? 53.756 43.251 29.749 1.00 29.20 9 GLY H O 1
ATOM 3587 N N . GLY B 2 10 ? 55.978 43.034 30.007 1.00 21.69 10 GLY H N 1
ATOM 3588 C CA . GLY B 2 10 ? 56.050 43.969 31.116 1.00 22.88 10 GLY H CA 1
ATOM 3589 C C . GLY B 2 10 ? 57.379 43.818 31.827 1.00 22.15 10 GLY H C 1
ATOM 3590 O O . GLY B 2 10 ? 58.311 43.190 31.308 1.00 21.31 10 GLY H O 1
ATOM 3594 N N . VAL B 2 11 ? 57.439 44.389 33.030 1.00 21.66 11 VAL H N 1
ATOM 3595 C CA . VAL B 2 11 ? 58.629 44.325 33.864 1.00 22.21 11 VAL H CA 1
ATOM 3596 C C . VAL B 2 11 ? 58.541 43.072 34.711 1.00 22.55 11 VAL H C 1
ATOM 3597 O O . VAL B 2 11 ? 57.494 42.805 35.308 1.00 23.69 11 VAL H O 1
ATOM 3610 N N . VAL B 2 12 ? 59.637 42.320 34.785 1.00 21.66 12 VAL H N 1
ATOM 3611 C CA . VAL B 2 12 ? 59.666 41.066 35.537 1.00 21.60 12 VAL H CA 1
ATOM 3612 C C . VAL B 2 12 ? 61.019 40.956 36.226 1.00 22.27 12 VAL H C 1
ATOM 3613 O O . VAL B 2 12 ? 62.054 41.299 35.646 1.00 22.00 12 VAL H O 1
ATOM 3626 N N . GLN B 2 13 ? 61.017 40.479 37.471 1.00 23.30 13 GLN H N 1
ATOM 3627 C CA . GLN B 2 13 ? 62.270 40.366 38.199 1.00 24.17 13 GLN H CA 1
ATOM 3628 C C . GLN B 2 13 ? 63.117 39.206 37.675 1.00 23.14 13 GLN H C 1
ATOM 3629 O O . GLN B 2 13 ? 62.590 38.151 37.302 1.00 23.06 13 GLN H O 1
ATOM 3643 N N . PRO B 2 14 ? 64.441 39.344 37.704 1.00 23.74 14 PRO H N 1
ATOM 3644 C CA . PRO B 2 14 ? 65.296 38.206 37.355 1.00 22.92 14 PRO H CA 1
ATOM 3645 C C . PRO B 2 14 ? 64.920 36.963 38.150 1.00 23.39 14 PRO H C 1
ATOM 3646 O O . PRO B 2 14 ? 64.626 37.024 39.350 1.00 24.45 14 PRO H O 1
ATOM 3657 N N . GLY B 2 15 ? 64.951 35.826 37.472 1.00 23.05 15 GLY H N 1
ATOM 3658 C CA . GLY B 2 15 ? 64.607 34.559 38.083 1.00 23.74 15 GLY H CA 1
ATOM 3659 C C . GLY B 2 15 ? 63.133 34.230 38.077 1.00 22.03 15 GLY H C 1
ATOM 3660 O O . GLY B 2 15 ? 62.767 33.082 38.358 1.00 21.63 15 GLY H O 1
ATOM 3664 N N . ARG B 2 16 ? 62.267 35.182 37.754 1.00 21.54 16 ARG H N 1
ATOM 3665 C CA . ARG B 2 16 ? 60.842 34.921 37.754 1.00 21.23 16 ARG H CA 1
ATOM 3666 C C . ARG B 2 16 ? 60.366 34.484 36.373 1.00 19.51 16 ARG H C 1
ATOM 3667 O O . ARG B 2 16 ? 61.143 34.350 35.419 1.00 18.51 16 ARG H O 1
ATOM 3688 N N . SER B 2 17 ? 59.061 34.267 36.270 1.00 20.24 17 SER H N 1
ATOM 3689 C CA . SER B 2 17 ? 58.439 33.751 35.062 1.00 18.26 17 SER H CA 1
ATOM 3690 C C . SER B 2 17 ? 57.492 34.774 34.458 1.00 18.31 17 SER H C 1
ATOM 3691 O O . SER B 2 17 ? 56.879 35.571 35.185 1.00 19.23 17 SER H O 1
ATOM 3699 N N . LEU B 2 18 ? 57.289 34.660 33.142 1.00 19.80 18 LEU H N 1
ATOM 3700 C CA . LEU B 2 18 ? 56.369 35.510 32.395 1.00 20.39 18 LEU H CA 1
ATOM 3701 C C . LEU B 2 18 ? 55.873 34.739 31.174 1.00 20.09 18 LEU H C 1
ATOM 3702 O O . LEU B 2 18 ? 56.668 34.081 30.502 1.00 20.53 18 LEU H O 1
ATOM 3718 N N A ARG B 2 19 ? 54.566 34.801 30.894 0.53 19.97 19 ARG H N 1
ATOM 3719 N N B ARG B 2 19 ? 54.588 34.889 30.855 0.47 19.94 19 ARG H N 1
ATOM 3720 C CA A ARG B 2 19 ? 54.013 34.165 29.699 0.53 18.63 19 ARG H CA 1
ATOM 3721 C CA B ARG B 2 19 ? 53.980 34.198 29.725 0.47 18.66 19 ARG H CA 1
ATOM 3722 C C A ARG B 2 19 ? 53.557 35.220 28.701 0.53 18.68 19 ARG H C 1
ATOM 3723 C C B ARG B 2 19 ? 53.520 35.218 28.691 0.47 18.64 19 ARG H C 1
ATOM 3724 O O A ARG B 2 19 ? 52.812 36.144 29.056 0.53 18.70 19 ARG H O 1
ATOM 3725 O O B ARG B 2 19 ? 52.745 36.126 29.014 0.47 18.75 19 ARG H O 1
ATOM 3766 N N . LEU B 2 20 ? 54.001 35.069 27.459 1.00 17.82 20 LEU H N 1
ATOM 3767 C CA . LEU B 2 20 ? 53.515 35.856 26.330 1.00 17.66 20 LEU H CA 1
ATOM 3768 C C . LEU B 2 20 ? 52.479 35.055 25.551 1.00 18.71 20 LEU H C 1
ATOM 3769 O O . LEU B 2 20 ? 52.548 33.822 25.469 1.00 19.55 20 LEU H O 1
ATOM 3785 N N . SER B 2 21 ? 51.518 35.784 24.989 1.00 18.88 21 SER H N 1
ATOM 3786 C CA . SER B 2 21 ? 50.459 35.253 24.156 1.00 18.90 21 SER H CA 1
ATOM 3787 C C . SER B 2 21 ? 50.445 35.976 22.825 1.00 18.03 21 SER H C 1
ATOM 3788 O O . SER B 2 21 ? 50.808 37.158 22.722 1.00 18.45 21 SER H O 1
ATOM 3796 N N . CYS B 2 22 ? 50.021 35.254 21.806 1.00 21.91 22 CYS H N 1
ATOM 3797 C CA . CYS B 2 22 ? 49.954 35.792 20.448 1.00 22.36 22 CYS H CA 1
ATOM 3798 C C . CYS B 2 22 ? 48.659 35.285 19.831 1.00 24.66 22 CYS H C 1
ATOM 3799 O O . CYS B 2 22 ? 48.505 34.076 19.624 1.00 27.04 22 CYS H O 1
ATOM 3806 N N . ALA B 2 23 ? 47.711 36.191 19.605 1.00 21.74 23 ALA H N 1
ATOM 3807 C CA . ALA B 2 23 ? 46.403 35.841 19.076 1.00 22.51 23 ALA H CA 1
ATOM 3808 C C . ALA B 2 23 ? 46.410 36.006 17.564 1.00 23.02 23 ALA H C 1
ATOM 3809 O O . ALA B 2 23 ? 46.603 37.116 17.057 1.00 23.54 23 ALA H O 1
ATOM 3816 N N . ALA B 2 24 ? 46.138 34.919 16.854 1.00 18.71 24 ALA H N 1
ATOM 3817 C CA . ALA B 2 24 ? 46.147 34.907 15.398 1.00 18.26 24 ALA H CA 1
ATOM 3818 C C . ALA B 2 24 ? 44.727 35.005 14.859 1.00 20.02 24 ALA H C 1
ATOM 3819 O O . ALA B 2 24 ? 43.775 34.510 15.476 1.00 21.33 24 ALA H O 1
ATOM 3826 N N . SER B 2 25 ? 44.573 35.721 13.739 1.00 23.75 25 SER H N 1
ATOM 3827 C CA . SER B 2 25 ? 43.290 35.801 13.064 1.00 25.32 25 SER H CA 1
ATOM 3828 C C . SER B 2 25 ? 43.526 36.095 11.589 1.00 25.17 25 SER H C 1
ATOM 3829 O O . SER B 2 25 ? 44.593 36.569 11.183 1.00 22.82 25 SER H O 1
ATOM 3837 N N . GLY B 2 26 ? 42.517 35.781 10.793 1.00 26.10 26 GLY H N 1
ATOM 3838 C CA . GLY B 2 26 ? 42.540 36.102 9.382 1.00 25.17 26 GLY H CA 1
ATOM 3839 C C . GLY B 2 26 ? 43.274 35.119 8.496 1.00 24.95 26 GLY H C 1
ATOM 3840 O O . GLY B 2 26 ? 43.372 35.365 7.284 1.00 25.32 26 GLY H O 1
ATOM 3844 N N . PHE B 2 27 ? 43.800 34.031 9.052 1.00 23.27 27 PHE H N 1
ATOM 3845 C CA . PHE B 2 27 ? 44.419 32.971 8.270 1.00 24.49 27 PHE H CA 1
ATOM 3846 C C . PHE B 2 27 ? 44.332 31.670 9.059 1.00 25.12 27 PHE H C 1
ATOM 3847 O O . PHE B 2 27 ? 43.963 31.657 10.235 1.00 25.10 27 PHE H O 1
ATOM 3864 N N . ARG B 2 28 ? 44.678 30.568 8.388 1.00 24.42 28 ARG H N 1
ATOM 3865 C CA . ARG B 2 28 ? 44.558 29.218 8.949 1.00 26.22 28 ARG H CA 1
ATOM 3866 C C . ARG B 2 28 ? 45.777 28.907 9.819 1.00 24.36 28 ARG H C 1
ATOM 3867 O O . ARG B 2 28 ? 46.676 28.143 9.461 1.00 24.93 28 ARG H O 1
ATOM 3881 N N . PHE B 2 29 ? 45.775 29.530 11.001 1.00 23.04 29 PHE H N 1
ATOM 3882 C CA . PHE B 2 29 ? 46.863 29.412 11.967 1.00 21.62 29 PHE H CA 1
ATOM 3883 C C . PHE B 2 29 ? 47.265 27.964 12.207 1.00 21.36 29 PHE H C 1
ATOM 3884 O O . PHE B 2 29 ? 48.459 27.646 12.272 1.00 21.53 29 PHE H O 1
ATOM 3901 N N . SER B 2 30 ? 46.288 27.070 12.323 1.00 24.75 30 SER H N 1
ATOM 3902 C CA . SER B 2 30 ? 46.599 25.703 12.721 1.00 27.18 30 SER H CA 1
ATOM 3903 C C . SER B 2 30 ? 47.283 24.901 11.621 1.00 27.61 30 SER H C 1
ATOM 3904 O O . SER B 2 30 ? 47.701 23.770 11.881 1.00 28.62 30 SER H O 1
ATOM 3912 N N . ASP B 2 31 ? 47.443 25.459 10.422 1.00 27.85 31 ASP H N 1
ATOM 3913 C CA . ASP B 2 31 ? 48.166 24.806 9.338 1.00 28.66 31 ASP H CA 1
ATOM 3914 C C . ASP B 2 31 ? 49.662 25.111 9.333 1.00 26.68 31 ASP H C 1
ATOM 3915 O O . ASP B 2 31 ? 50.392 24.509 8.536 1.00 27.27 31 ASP H O 1
ATOM 3924 N N . TYR B 2 32 ? 50.139 26.051 10.140 1.00 21.60 32 TYR H N 1
ATOM 3925 C CA . TYR B 2 32 ? 51.502 26.542 10.003 1.00 20.97 32 TYR H CA 1
ATOM 3926 C C . TYR B 2 32 ? 52.301 26.378 11.279 1.00 20.27 32 TYR H C 1
ATOM 3927 O O . TYR B 2 32 ? 51.813 26.653 12.382 1.00 20.08 32 TYR H O 1
ATOM 3945 N N . GLY B 2 33 ? 53.553 25.970 11.132 1.00 20.23 33 GLY H N 1
ATOM 3946 C CA . GLY B 2 33 ? 54.514 26.230 12.189 1.00 17.96 33 GLY H CA 1
ATOM 3947 C C . GLY B 2 33 ? 54.579 27.714 12.510 1.00 16.72 33 GLY H C 1
ATOM 3948 O O . GLY B 2 33 ? 54.313 28.576 11.661 1.00 17.27 33 GLY H O 1
ATOM 3952 N N . MET B 2 34 ? 54.927 28.019 13.758 1.00 17.05 34 MET H N 1
ATOM 3953 C CA . MET B 2 34 ? 54.936 29.397 14.240 1.00 16.74 34 MET H CA 1
ATOM 3954 C C . MET B 2 34 ? 56.138 29.613 15.144 1.00 15.43 34 MET H C 1
ATOM 3955 O O . MET B 2 34 ? 56.652 28.678 15.755 1.00 16.14 34 MET H O 1
ATOM 3969 N N . HIS B 2 35 ? 56.567 30.880 15.247 1.00 16.08 35 HIS H N 1
ATOM 3970 C CA . HIS B 2 35 ? 57.813 31.210 15.914 1.00 16.29 35 HIS H CA 1
ATOM 3971 C C . HIS B 2 35 ? 57.665 32.402 16.850 1.00 14.84 35 HIS H C 1
ATOM 3972 O O . HIS B 2 35 ? 56.770 33.246 16.702 1.00 13.79 35 HIS H O 1
ATOM 3986 N N . TRP B 2 36 ? 58.642 32.508 17.748 1.00 14.81 36 TRP H N 1
ATOM 3987 C CA . TRP B 2 36 ? 58.994 33.747 18.413 1.00 14.84 36 TRP H CA 1
ATOM 3988 C C . TRP B 2 36 ? 60.386 34.197 17.979 1.00 14.43 36 TRP H C 1
ATOM 3989 O O . TRP B 2 36 ? 61.304 33.379 17.814 1.00 15.35 36 TRP H O 1
ATOM 4010 N N . VAL B 2 37 ? 60.515 35.518 17.820 1.00 13.61 37 VAL H N 1
ATOM 4011 C CA . VAL B 2 37 ? 61.737 36.219 17.450 1.00 14.47 37 VAL H CA 1
ATOM 4012 C C . VAL B 2 37 ? 61.856 37.407 18.388 1.00 15.42 37 VAL H C 1
ATOM 4013 O O . VAL B 2 37 ? 60.848 38.029 18.724 1.00 16.67 37 VAL H O 1
ATOM 4026 N N . ARG B 2 38 ? 63.065 37.730 18.820 1.00 12.78 38 ARG H N 1
ATOM 4027 C CA . ARG B 2 38 ? 63.221 38.869 19.725 1.00 14.03 38 ARG H CA 1
ATOM 4028 C C . ARG B 2 38 ? 64.322 39.819 19.272 1.00 15.20 38 ARG H C 1
ATOM 4029 O O . ARG B 2 38 ? 65.177 39.486 18.438 1.00 15.43 38 ARG H O 1
ATOM 4050 N N . GLN B 2 39 ? 64.264 41.048 19.809 1.00 16.55 39 GLN H N 1
ATOM 4051 C CA . GLN B 2 39 ? 65.295 42.048 19.540 1.00 16.72 39 GLN H CA 1
ATOM 4052 C C . GLN B 2 39 ? 65.643 42.781 20.832 1.00 17.45 39 GLN H C 1
ATOM 4053 O O . GLN B 2 39 ? 64.833 43.562 21.367 1.00 17.86 39 GLN H O 1
ATOM 4067 N N . ALA B 2 40 ? 66.847 42.517 21.336 1.00 17.25 40 ALA H N 1
ATOM 4068 C CA . ALA B 2 40 ? 67.327 43.153 22.548 1.00 19.11 40 ALA H CA 1
ATOM 4069 C C . ALA B 2 40 ? 67.829 44.550 22.232 1.00 20.89 40 ALA H C 1
ATOM 4070 O O . ALA B 2 40 ? 68.191 44.853 21.094 1.00 21.32 40 ALA H O 1
ATOM 4077 N N . PRO B 2 41 ? 67.887 45.419 23.225 1.00 24.89 41 PRO H N 1
ATOM 4078 C CA . PRO B 2 41 ? 68.377 46.777 22.971 1.00 24.88 41 PRO H CA 1
ATOM 4079 C C . PRO B 2 41 ? 69.764 46.794 22.335 1.00 25.21 41 PRO H C 1
ATOM 4080 O O . PRO B 2 41 ? 70.702 46.141 22.801 1.00 26.46 41 PRO H O 1
ATOM 4091 N N . GLY B 2 42 ? 69.887 47.537 21.243 1.00 28.35 42 GLY H N 1
ATOM 4092 C CA . GLY B 2 42 ? 71.158 47.673 20.550 1.00 31.28 42 GLY H CA 1
ATOM 4093 C C . GLY B 2 42 ? 71.621 46.451 19.793 1.00 30.08 42 GLY H C 1
ATOM 4094 O O . GLY B 2 42 ? 72.757 46.434 19.313 1.00 32.27 42 GLY H O 1
ATOM 4098 N N . LYS B 2 43 ? 70.779 45.439 19.657 1.00 23.42 43 LYS H N 1
ATOM 4099 C CA . LYS B 2 43 ? 71.127 44.179 19.008 1.00 22.85 43 LYS H CA 1
ATOM 4100 C C . LYS B 2 43 ? 70.212 43.914 17.819 1.00 22.38 43 LYS H C 1
ATOM 4101 O O . LYS B 2 43 ? 69.223 44.608 17.588 1.00 22.87 43 LYS H O 1
ATOM 4120 N N . GLY B 2 44 ? 70.568 42.895 17.060 1.00 21.44 44 GLY H N 1
ATOM 4121 C CA . GLY B 2 44 ? 69.800 42.509 15.891 1.00 20.46 44 GLY H CA 1
ATOM 4122 C C . GLY B 2 44 ? 68.718 41.504 16.213 1.00 18.59 44 GLY H C 1
ATOM 4123 O O . GLY B 2 44 ? 68.631 40.981 17.323 1.00 18.07 44 GLY H O 1
AT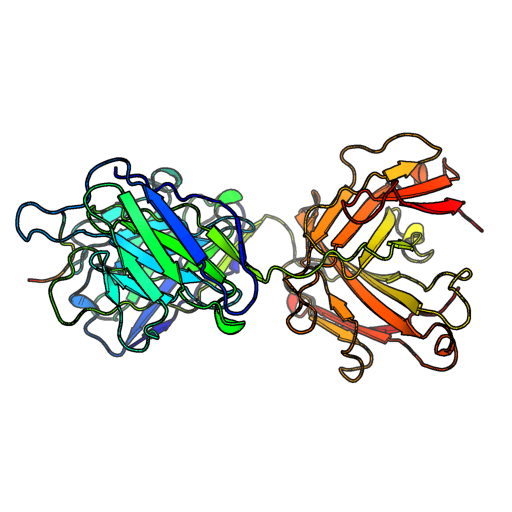OM 4127 N N . LEU B 2 45 ? 67.877 41.240 15.219 1.00 17.77 45 LEU H N 1
ATOM 4128 C CA . LEU B 2 45 ? 66.848 40.225 15.359 1.00 16.56 45 LEU H CA 1
ATOM 4129 C C . LEU B 2 45 ? 67.476 38.890 15.720 1.00 16.89 45 LEU H C 1
ATOM 4130 O O . LEU B 2 45 ? 68.499 38.494 15.139 1.00 18.05 45 LEU H O 1
ATOM 4146 N N . GLU B 2 46 ? 66.800 38.171 16.602 1.00 18.86 46 GLU H N 1
ATOM 4147 C CA . GLU B 2 46 ? 67.274 36.878 17.095 1.00 18.00 46 GLU H CA 1
ATOM 4148 C C . GLU B 2 46 ? 66.098 35.913 17.157 1.00 16.86 46 GLU H C 1
ATOM 4149 O O . GLU B 2 46 ? 65.178 36.070 17.976 1.00 16.00 46 GLU H O 1
ATOM 4161 N N . TRP B 2 47 ? 66.135 34.875 16.320 1.00 17.12 47 TRP H N 1
ATOM 4162 C CA . TRP B 2 47 ? 65.151 33.809 16.408 1.00 16.26 47 TRP H CA 1
ATOM 4163 C C . TRP B 2 47 ? 65.238 33.108 17.764 1.00 16.00 47 TRP H C 1
ATOM 4164 O O . TRP B 2 47 ? 66.332 32.850 18.261 1.00 16.43 47 TRP H O 1
ATOM 4185 N N . VAL B 2 48 ? 64.078 32.806 18.368 1.00 16.32 48 VAL H N 1
ATOM 4186 C CA . VAL B 2 48 ? 64.001 32.216 19.709 1.00 16.74 48 VAL H CA 1
ATOM 4187 C C . VAL B 2 48 ? 63.463 30.784 19.683 1.00 17.77 48 VAL H C 1
ATOM 4188 O O . VAL B 2 48 ? 64.047 29.892 20.300 1.00 17.73 48 VAL H O 1
ATOM 4201 N N . ALA B 2 49 ? 62.327 30.550 19.030 1.00 16.42 49 ALA H N 1
ATOM 4202 C CA . ALA B 2 49 ? 61.717 29.218 19.112 1.00 14.78 49 ALA H CA 1
ATOM 4203 C C . ALA B 2 49 ? 60.733 28.992 17.973 1.00 15.17 49 ALA H C 1
ATOM 4204 O O . ALA B 2 49 ? 60.185 29.930 17.397 1.00 15.27 49 ALA H O 1
ATOM 4211 N N . LEU B 2 50 ? 60.540 27.720 17.652 1.00 15.79 50 LEU H N 1
ATOM 4212 C CA . LEU B 2 50 ? 59.649 27.238 16.604 1.00 16.94 50 LEU H CA 1
ATOM 4213 C C . LEU B 2 50 ? 58.791 26.119 17.173 1.00 17.18 50 LEU H C 1
ATOM 4214 O O . LEU B 2 50 ? 59.316 25.250 17.876 1.00 16.88 50 LEU H O 1
ATOM 4230 N N . ILE B 2 51 ? 57.489 26.106 16.834 1.00 17.50 51 ILE H N 1
ATOM 4231 C CA . ILE B 2 51 ? 56.601 24.985 17.151 1.00 17.53 51 ILE H CA 1
ATOM 4232 C C . ILE B 2 51 ? 55.883 24.521 15.882 1.00 19.28 51 ILE H C 1
ATOM 4233 O O . ILE B 2 51 ? 55.455 25.338 15.051 1.00 19.93 51 ILE H O 1
ATOM 4249 N N . TRP B 2 52 ? 55.852 23.209 15.683 1.00 20.59 52 TRP H N 1
ATOM 4250 C CA . TRP B 2 52 ? 55.143 22.613 14.560 1.00 22.08 52 TRP H CA 1
ATOM 4251 C C . TRP B 2 52 ? 53.658 22.988 14.586 1.00 21.95 52 TRP H C 1
ATOM 4252 O O . TRP B 2 52 ? 53.079 23.280 15.633 1.00 22.07 52 TRP H O 1
ATOM 4273 N N . TYR B 2 53 A 53.038 22.942 13.399 1.00 21.21 52 TYR H N 1
ATOM 4274 C CA . TYR B 2 53 A 51.630 23.299 13.247 1.00 21.25 52 TYR H CA 1
ATOM 4275 C C . TYR B 2 53 A 50.731 22.614 14.269 1.00 21.83 52 TYR H C 1
ATOM 4276 O O . TYR B 2 53 A 49.779 23.229 14.763 1.00 22.76 52 TYR H O 1
ATOM 4294 N N . ASP B 2 54 ? 51.002 21.345 14.587 1.00 22.63 53 ASP H N 1
ATOM 4295 C CA . ASP B 2 54 ? 50.161 20.537 15.469 1.00 23.68 53 ASP H CA 1
ATOM 4296 C C . ASP B 2 54 ? 50.726 20.403 16.878 1.00 22.48 53 ASP H C 1
ATOM 4297 O O . ASP B 2 54 ? 50.279 19.524 17.632 1.00 22.37 53 ASP H O 1
ATOM 4306 N N . GLY B 2 55 ? 51.738 21.196 17.226 1.00 24.60 54 GLY H N 1
ATOM 4307 C CA . GLY B 2 55 ? 52.392 21.123 18.524 1.00 25.07 54 GLY H CA 1
ATOM 4308 C C . GLY B 2 55 ? 53.245 19.890 18.777 1.00 27.37 54 GLY H C 1
ATOM 4309 O O . GLY B 2 55 ? 53.635 19.658 19.920 1.00 29.06 54 GLY H O 1
ATOM 4313 N N . SER B 2 56 ? 53.578 19.105 17.752 1.00 27.80 55 SER H N 1
ATOM 4314 C CA . SER B 2 56 ? 54.232 17.807 17.941 1.00 28.83 55 SER H CA 1
ATOM 4315 C C . SER B 2 56 ? 55.744 17.884 18.127 1.00 27.80 55 SER H C 1
ATOM 4316 O O . SER B 2 56 ? 56.357 16.870 18.493 1.00 28.90 55 SER H O 1
ATOM 4324 N N . ASN B 2 57 ? 56.363 19.027 17.846 1.00 25.53 56 ASN H N 1
ATOM 4325 C CA . ASN B 2 57 ? 57.798 19.188 18.032 1.00 25.75 56 ASN H CA 1
ATOM 4326 C C . ASN B 2 57 ? 58.071 20.675 18.178 1.00 24.95 56 ASN H C 1
ATOM 4327 O O . ASN B 2 57 ? 57.246 21.517 17.806 1.00 25.47 56 ASN H O 1
ATOM 4338 N N . GLU B 2 58 ? 59.215 20.981 18.782 1.00 23.95 57 GLU H N 1
ATOM 4339 C CA . GLU B 2 58 ? 59.623 22.348 19.050 1.00 22.25 57 GLU H CA 1
ATOM 4340 C C . GLU B 2 58 ? 61.132 22.434 18.870 1.00 21.80 57 GLU H C 1
ATOM 4341 O O . GLU B 2 58 ? 61.852 21.445 19.010 1.00 22.98 57 GLU H O 1
ATOM 4353 N N . SER B 2 59 ? 61.605 23.644 18.573 1.00 18.28 58 SER H N 1
ATOM 4354 C CA . SER B 2 59 ? 63.022 23.924 18.377 1.00 18.61 58 SER H CA 1
ATOM 4355 C C . SER B 2 59 ? 63.342 25.210 19.123 1.00 17.58 58 SER H C 1
ATOM 4356 O O . SER B 2 59 ? 62.541 26.151 19.085 1.00 17.27 58 SER H O 1
ATOM 4364 N N . TYR B 2 60 ? 64.515 25.266 19.760 1.00 18.60 59 TYR H N 1
ATOM 4365 C CA . TYR B 2 60 ? 64.862 26.387 20.632 1.00 18.58 59 TYR H CA 1
ATOM 4366 C C . TYR B 2 60 ? 66.256 26.936 20.356 1.00 18.54 59 TYR H C 1
ATOM 4367 O O . TYR B 2 60 ? 67.203 26.196 20.081 1.00 19.82 59 TYR H O 1
ATOM 4385 N N . LEU B 2 61 ? 66.359 28.253 20.472 1.00 17.80 60 LEU H N 1
ATOM 4386 C CA . LEU B 2 61 ? 67.649 28.928 20.612 1.00 19.31 60 LEU H CA 1
ATOM 4387 C C . LEU B 2 61 ? 68.399 28.365 21.816 1.00 19.25 60 LEU H C 1
ATOM 4388 O O . LEU B 2 61 ? 67.822 28.222 22.891 1.00 19.20 60 LEU H O 1
ATOM 4404 N N . ASP B 2 62 ? 69.695 28.065 21.645 1.00 20.15 61 ASP H N 1
ATOM 4405 C CA . ASP B 2 62 ? 70.451 27.383 22.708 1.00 21.37 61 ASP H CA 1
ATOM 4406 C C . ASP B 2 62 ? 70.398 28.146 24.035 1.00 20.95 61 ASP H C 1
ATOM 4407 O O . ASP B 2 62 ? 70.376 27.534 25.109 1.00 21.08 61 ASP H O 1
ATOM 4416 N N . SER B 2 63 ? 70.429 29.471 23.992 1.00 20.44 62 SER H N 1
ATOM 4417 C CA . SER B 2 63 ? 70.522 30.230 25.235 1.00 21.31 62 SER H CA 1
ATOM 4418 C C . SER B 2 63 ? 69.210 30.283 26.018 1.00 21.18 62 SER H C 1
ATOM 4419 O O . SER B 2 63 ? 69.228 30.735 27.164 1.00 22.58 62 SER H O 1
ATOM 4427 N N . VAL B 2 64 ? 68.083 29.857 25.442 1.00 19.57 63 VAL H N 1
ATOM 4428 C CA . VAL B 2 64 ? 66.828 29.762 26.183 1.00 19.24 63 VAL H CA 1
ATOM 4429 C C . VAL B 2 64 ? 66.390 28.328 26.428 1.00 19.21 63 VAL H C 1
ATOM 4430 O O . VAL B 2 64 ? 65.418 28.111 27.172 1.00 18.97 63 VAL H O 1
ATOM 4443 N N . LYS B 2 65 ? 67.081 27.344 25.871 1.00 20.05 64 LYS H N 1
ATOM 4444 C CA . LYS B 2 65 ? 66.643 25.967 26.020 1.00 20.51 64 LYS H CA 1
ATOM 4445 C C . LYS B 2 65 ? 66.612 25.579 27.496 1.00 20.68 64 LYS H C 1
ATOM 4446 O O . LYS B 2 65 ? 67.572 25.803 28.241 1.00 21.99 64 LYS H O 1
ATOM 4465 N N . GLY B 2 66 ? 65.511 24.958 27.901 1.00 21.24 65 GLY H N 1
ATOM 4466 C CA . GLY B 2 66 ? 65.317 24.551 29.271 1.00 22.88 65 GLY H CA 1
ATOM 4467 C C . GLY B 2 66 ? 64.694 25.615 30.156 1.00 22.61 65 GLY H C 1
ATOM 4468 O O . GLY B 2 66 ? 64.276 25.293 31.287 1.00 24.52 65 GLY H O 1
ATOM 4472 N N . ARG B 2 67 ? 64.673 26.864 29.703 1.00 19.48 66 ARG H N 1
ATOM 4473 C CA . ARG B 2 67 ? 64.045 27.985 30.406 1.00 19.45 66 ARG H CA 1
ATOM 4474 C C . ARG B 2 67 ? 62.758 28.453 29.758 1.00 18.82 66 ARG H C 1
ATOM 4475 O O . ARG B 2 67 ? 61.819 28.805 30.458 1.00 19.74 66 ARG H O 1
ATOM 4496 N N . PHE B 2 68 ? 62.688 28.436 28.427 1.00 19.03 67 PHE H N 1
ATOM 4497 C CA . PHE B 2 68 ? 61.537 28.890 27.663 1.00 19.08 67 PHE H CA 1
ATOM 4498 C C . PHE B 2 68 ? 60.806 27.690 27.074 1.00 19.44 67 PHE H C 1
ATOM 4499 O O . PHE B 2 68 ? 61.435 26.719 26.634 1.00 20.52 67 PHE H O 1
ATOM 4516 N N . THR B 2 69 ? 59.478 27.767 27.024 1.00 18.40 68 THR H N 1
ATOM 4517 C CA . THR B 2 69 ? 58.675 26.732 26.382 1.00 17.97 68 THR H CA 1
ATOM 4518 C C . THR B 2 69 ? 57.710 27.389 25.414 1.00 17.40 68 THR H C 1
ATOM 4519 O O . THR B 2 69 ? 56.934 28.259 25.814 1.00 17.76 68 THR H O 1
ATOM 4530 N N . ILE B 2 70 ? 57.781 27.006 24.136 1.00 17.37 69 ILE H N 1
ATOM 4531 C CA . ILE B 2 70 ? 56.807 27.443 23.140 1.00 16.48 69 ILE H CA 1
ATOM 4532 C C . ILE B 2 70 ? 55.670 26.417 23.081 1.00 17.42 69 ILE H C 1
ATOM 4533 O O . ILE B 2 70 ? 55.881 25.191 23.148 1.00 17.93 69 ILE H O 1
ATOM 4549 N N . SER B 2 71 ? 54.438 26.917 23.042 1.00 16.47 70 SER H N 1
ATOM 4550 C CA . SER B 2 71 ? 53.265 26.049 22.968 1.00 16.85 70 SER H CA 1
ATOM 4551 C C . SER B 2 71 ? 52.186 26.780 22.189 1.00 17.04 70 SER H C 1
ATOM 4552 O O . SER B 2 71 ? 52.311 27.965 21.881 1.00 16.71 70 SER H O 1
ATOM 4560 N N . ARG B 2 72 ? 51.126 26.049 21.855 1.00 18.94 71 ARG H N 1
ATOM 4561 C CA . ARG B 2 72 ? 50.029 26.635 21.097 1.00 19.85 71 ARG H CA 1
ATOM 4562 C C . ARG B 2 72 ? 48.719 25.960 21.482 1.00 20.91 71 ARG H C 1
ATOM 4563 O O . ARG B 2 72 ? 48.693 24.807 21.942 1.00 21.15 71 ARG H O 1
ATOM 4584 N N . ASP B 2 73 ? 47.628 26.706 21.321 1.00 21.16 72 ASP H N 1
ATOM 4585 C CA . ASP B 2 73 ? 46.271 26.170 21.451 1.00 22.30 72 ASP H CA 1
ATOM 4586 C C . ASP B 2 73 ? 45.548 26.495 20.144 1.00 22.62 72 ASP H C 1
ATOM 4587 O O . ASP B 2 73 ? 45.070 27.617 19.951 1.00 22.76 72 ASP H O 1
ATOM 4596 N N . ASN B 2 74 ? 45.505 25.529 19.223 1.00 23.13 73 ASN H N 1
ATOM 4597 C CA . ASN B 2 74 ? 44.885 25.783 17.931 1.00 23.67 73 ASN H CA 1
ATOM 4598 C C . ASN B 2 74 ? 43.396 26.059 18.069 1.00 24.72 73 ASN H C 1
ATOM 4599 O O . ASN B 2 74 ? 42.837 26.816 17.270 1.00 25.59 73 ASN H O 1
ATOM 4610 N N . SER B 2 75 ? 42.743 25.499 19.095 1.00 25.97 74 SER H N 1
ATOM 4611 C CA . SER B 2 75 ? 41.316 25.751 19.265 1.00 27.75 74 SER H CA 1
ATOM 4612 C C . SER B 2 75 ? 41.040 27.219 19.549 1.00 28.84 74 SER H C 1
ATOM 4613 O O . SER B 2 75 ? 39.917 27.682 19.327 1.00 29.97 74 SER H O 1
ATOM 4621 N N . LYS B 2 76 ? 42.055 27.973 19.975 1.00 26.84 75 LYS H N 1
ATOM 4622 C CA . LYS B 2 76 ? 41.914 29.388 20.283 1.00 26.93 75 LYS H CA 1
ATOM 4623 C C . LYS B 2 76 ? 42.777 30.251 19.364 1.00 26.15 75 LYS H C 1
ATOM 4624 O O . LYS B 2 76 ? 42.930 31.453 19.618 1.00 26.63 75 LYS H O 1
ATOM 4643 N N . ASN B 2 77 ? 43.363 29.662 18.327 1.00 25.90 76 ASN H N 1
ATOM 4644 C CA . ASN B 2 77 ? 44.283 30.359 17.429 1.00 26.16 76 ASN H CA 1
ATOM 4645 C C . ASN B 2 77 ? 45.314 31.189 18.200 1.00 24.21 76 ASN H C 1
ATOM 4646 O O . ASN B 2 77 ? 45.595 32.337 17.852 1.00 23.43 76 ASN H O 1
ATOM 4657 N N . THR B 2 78 ? 45.898 30.596 19.251 1.00 22.96 77 THR H N 1
ATOM 4658 C CA . THR B 2 78 ? 46.824 31.318 20.115 1.00 21.44 77 THR H CA 1
ATOM 4659 C C . THR B 2 78 ? 48.146 30.582 20.266 1.00 19.77 77 THR H C 1
ATOM 4660 O O . THR B 2 78 ? 48.188 29.365 20.449 1.00 20.66 77 THR H O 1
ATOM 4671 N N . LEU B 2 79 ? 49.218 31.355 20.219 1.00 20.63 78 LEU H N 1
ATOM 4672 C CA . LEU B 2 79 ? 50.576 30.894 20.440 1.00 19.28 78 LEU H CA 1
ATOM 4673 C C . LEU B 2 79 ? 51.083 31.470 21.760 1.00 18.35 78 LEU H C 1
ATOM 4674 O O . LEU B 2 79 ? 50.735 32.599 22.132 1.00 18.64 78 LEU H O 1
ATOM 4690 N N . TYR B 2 80 ? 51.888 30.694 22.478 1.00 17.22 79 TYR H N 1
ATOM 4691 C CA . TYR B 2 80 ? 52.387 31.097 23.793 1.00 16.65 79 TYR H CA 1
ATOM 4692 C C . TYR B 2 80 ? 53.897 30.968 23.843 1.00 16.08 79 TYR H C 1
ATOM 4693 O O . TYR B 2 80 ? 54.487 30.100 23.191 1.00 16.12 79 TYR H O 1
ATOM 4711 N N . LEU B 2 81 ? 54.503 31.770 24.710 1.00 17.82 80 LEU H N 1
ATOM 4712 C CA . LEU B 2 81 ? 55.902 31.612 25.078 1.00 17.62 80 LEU H CA 1
ATOM 4713 C C . LEU B 2 81 ? 55.967 31.731 26.596 1.00 18.84 80 LEU H C 1
ATOM 4714 O O . LEU B 2 81 ? 55.749 32.812 27.160 1.00 19.06 80 LEU H O 1
ATOM 4730 N N . GLN B 2 82 ? 56.214 30.610 27.254 1.00 17.48 81 GLN H N 1
ATOM 4731 C CA . GLN B 2 82 ? 56.407 30.574 28.698 1.00 17.46 81 GLN H CA 1
ATOM 4732 C C . GLN B 2 82 ? 57.887 30.814 28.968 1.00 18.42 81 GLN H C 1
ATOM 4733 O O . GLN B 2 82 ? 58.733 30.025 28.529 1.00 19.10 81 GLN H O 1
ATOM 4747 N N . MET B 2 83 ? 58.203 31.893 29.690 1.00 21.49 82 MET H N 1
ATOM 4748 C CA . MET B 2 83 ? 59.580 32.276 29.958 1.00 20.98 82 MET H CA 1
ATOM 4749 C C . MET B 2 83 ? 59.825 32.121 31.458 1.00 22.71 82 MET H C 1
ATOM 4750 O O . MET B 2 83 ? 59.299 32.888 32.268 1.00 23.10 82 MET H O 1
ATOM 4764 N N . ASN B 2 84 A 60.616 31.117 31.819 1.00 20.58 82 ASN H N 1
ATOM 4765 C CA . ASN B 2 84 A 60.996 30.859 33.206 1.00 21.61 82 ASN H CA 1
ATOM 4766 C C . ASN B 2 84 A 62.466 31.204 33.432 1.00 22.76 82 ASN H C 1
ATOM 4767 O O . ASN B 2 84 A 63.246 31.350 32.488 1.00 22.69 82 ASN H O 1
ATOM 4778 N N . ASN B 2 85 B 62.835 31.375 34.701 1.00 21.00 82 ASN H N 1
ATOM 4779 C CA . ASN B 2 85 B 64.210 31.698 35.081 1.00 23.56 82 ASN H CA 1
ATOM 4780 C C . ASN B 2 85 B 64.760 32.851 34.242 1.00 20.76 82 ASN H C 1
ATOM 4781 O O . ASN B 2 85 B 65.850 32.760 33.674 1.00 20.76 82 ASN H O 1
ATOM 4792 N N . LEU B 2 86 C 64.011 33.952 34.170 1.00 19.84 82 LEU H N 1
ATOM 4793 C CA . LEU B 2 86 C 64.374 35.021 33.253 1.00 19.37 82 LEU H CA 1
ATOM 4794 C C . LEU B 2 86 C 65.657 35.707 33.703 1.00 20.84 82 LEU H C 1
ATOM 4795 O O . LEU B 2 86 C 65.979 35.773 34.885 1.00 21.69 82 LEU H O 1
ATOM 4811 N N . ARG B 2 87 ? 66.404 36.200 32.723 1.00 20.75 83 ARG H N 1
ATOM 4812 C CA . ARG B 2 87 ? 67.699 36.814 32.940 1.00 22.06 83 ARG H CA 1
ATOM 4813 C C . ARG B 2 87 ? 67.701 38.211 32.338 1.00 21.35 83 ARG H C 1
ATOM 4814 O O . ARG B 2 87 ? 66.905 38.528 31.461 1.00 21.09 83 ARG H O 1
ATOM 4835 N N . THR B 2 88 ? 68.635 39.036 32.801 1.00 22.72 84 THR H N 1
ATOM 4836 C CA . THR B 2 88 ? 68.726 40.402 32.305 1.00 22.71 84 THR H CA 1
ATOM 4837 C C . THR B 2 88 ? 68.805 40.429 30.790 1.00 22.06 84 THR H C 1
ATOM 4838 O O . THR B 2 88 ? 68.114 41.227 30.136 1.00 22.21 84 THR H O 1
ATOM 4849 N N . GLU B 2 89 ? 69.612 39.547 30.208 1.00 21.62 85 GLU H N 1
ATOM 4850 C CA . GLU B 2 89 ? 69.811 39.544 28.761 1.00 21.81 85 GLU H CA 1
ATOM 4851 C C . GLU B 2 89 ? 68.623 38.981 27.981 1.00 20.82 85 GLU H C 1
ATOM 4852 O O . GLU B 2 89 ? 68.665 38.974 26.738 1.00 20.99 85 GLU H O 1
ATOM 4864 N N . ASP B 2 90 ? 67.558 38.544 28.651 1.00 19.68 86 ASP H N 1
ATOM 4865 C CA . ASP B 2 90 ? 66.303 38.263 27.959 1.00 18.68 86 ASP H CA 1
ATOM 4866 C C . ASP B 2 90 ? 65.468 39.520 27.719 1.00 18.44 86 ASP H C 1
ATOM 4867 O O . ASP B 2 90 ? 64.401 39.437 27.093 1.00 17.08 86 ASP H O 1
ATOM 4876 N N . THR B 2 91 ? 65.904 40.669 28.233 1.00 16.72 87 THR H N 1
ATOM 4877 C CA . THR B 2 91 ? 65.225 41.931 27.951 1.00 16.98 87 THR H CA 1
ATOM 4878 C C . THR B 2 91 ? 65.211 42.186 26.452 1.00 17.21 87 THR H C 1
ATOM 4879 O O . THR B 2 91 ? 66.267 42.171 25.818 1.00 17.51 87 THR H O 1
ATOM 4890 N N . ALA B 2 92 ? 64.021 42.427 25.891 1.00 18.04 88 ALA H N 1
ATOM 4891 C CA . ALA B 2 92 ? 63.863 42.568 24.442 1.00 17.83 88 ALA H CA 1
ATOM 4892 C C . ALA B 2 92 ? 62.413 42.860 24.083 1.00 17.34 88 ALA H C 1
ATOM 4893 O O . ALA B 2 92 ? 61.490 42.710 24.896 1.00 16.04 88 ALA H O 1
ATOM 49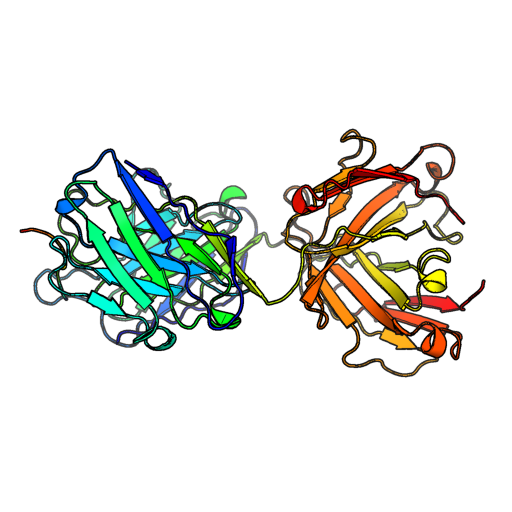00 N N . VAL B 2 93 ? 62.239 43.310 22.845 1.00 16.82 89 VAL H N 1
ATOM 4901 C CA . VAL B 2 93 ? 60.955 43.241 22.164 1.00 16.00 89 VAL H CA 1
ATOM 4902 C C . VAL B 2 93 ? 60.802 41.825 21.629 1.00 16.13 89 VAL H C 1
ATOM 4903 O O . VAL B 2 93 ? 61.674 41.329 20.900 1.00 17.34 89 VAL H O 1
ATOM 4916 N N . TYR B 2 94 ? 59.681 41.189 21.951 1.00 17.72 90 TYR H N 1
ATOM 4917 C CA . TYR B 2 94 ? 59.363 39.839 21.510 1.00 17.30 90 TYR H CA 1
ATOM 4918 C C . TYR B 2 94 ? 58.263 39.902 20.460 1.00 17.66 90 TYR H C 1
ATOM 4919 O O . TYR B 2 94 ? 57.201 40.476 20.711 1.00 17.93 90 TYR H O 1
ATOM 4937 N N . TYR B 2 95 ? 58.532 39.318 19.292 1.00 15.97 91 TYR H N 1
ATOM 4938 C CA . TYR B 2 95 ? 57.595 39.178 18.194 1.00 17.81 91 TYR H CA 1
ATOM 4939 C C . TYR B 2 95 ? 57.158 37.736 18.011 1.00 16.06 91 TYR H C 1
ATOM 4940 O O . TYR B 2 95 ? 57.963 36.815 18.124 1.00 14.78 91 TYR H O 1
ATOM 4958 N N A CYS B 2 96 ? 55.877 37.524 17.737 0.72 17.72 92 CYS H N 1
ATOM 4959 N N B CYS B 2 96 ? 55.902 37.578 17.611 0.28 18.14 92 CYS H N 1
ATOM 4960 C CA A CYS B 2 96 ? 55.526 36.253 17.134 0.72 17.15 92 CYS H CA 1
ATOM 4961 C CA B CYS B 2 96 ? 55.359 36.319 17.125 0.28 17.50 92 CYS H CA 1
ATOM 4962 C C A CYS B 2 96 ? 55.501 36.431 15.626 0.72 20.04 92 CYS H C 1
ATOM 4963 C C B CYS B 2 96 ? 55.280 36.388 15.602 0.28 20.09 92 CYS H C 1
ATOM 4964 O O A CYS B 2 96 ? 55.322 37.536 15.110 0.72 23.72 92 CYS H O 1
ATOM 4965 O O B CYS B 2 96 ? 54.810 37.391 15.053 0.28 24.09 92 CYS H O 1
ATOM 4978 N N . ALA B 2 97 ? 55.746 35.338 14.915 1.00 16.94 93 ALA H N 1
ATOM 4979 C CA . ALA B 2 97 ? 55.867 35.412 13.467 1.00 18.56 93 ALA H CA 1
ATOM 4980 C C . ALA B 2 97 ? 55.662 34.045 12.836 1.00 19.00 93 ALA H C 1
ATOM 4981 O O . ALA B 2 97 ? 56.010 33.015 13.415 1.00 16.52 93 ALA H O 1
ATOM 4988 N N . LYS B 2 98 ? 55.085 34.049 11.631 1.00 15.42 94 LYS H N 1
ATOM 4989 C CA . LYS B 2 98 ? 54.934 32.816 10.865 1.00 16.42 94 LYS H CA 1
ATOM 4990 C C . LYS B 2 98 ? 56.264 32.342 10.270 1.00 17.05 94 LYS H C 1
ATOM 4991 O O . LYS B 2 98 ? 56.582 31.139 10.317 1.00 18.11 94 LYS H O 1
ATOM 5010 N N . LEU B 2 99 ? 57.038 33.266 9.698 1.00 16.25 95 LEU H N 1
ATOM 5011 C CA . LEU B 2 99 ? 58.286 32.987 8.985 1.00 15.61 95 LEU H CA 1
ATOM 5012 C C . LEU B 2 99 ? 58.024 32.018 7.830 1.00 16.71 95 LEU H C 1
ATOM 5013 O O . LEU B 2 99 ? 56.868 31.714 7.500 1.00 17.54 95 LEU H O 1
ATOM 5029 N N . LEU B 2 100 ? 59.086 31.535 7.182 1.00 15.21 96 LEU H N 1
ATOM 5030 C CA . LEU B 2 100 ? 58.945 30.834 5.910 1.00 15.78 96 LEU H CA 1
ATOM 5031 C C . LEU B 2 100 ? 59.458 29.406 5.937 1.00 17.19 96 LEU H C 1
ATOM 5032 O O . LEU B 2 100 ? 59.618 28.802 4.869 1.00 16.48 96 LEU H O 1
ATOM 5048 N N . VAL B 2 101 ? 59.755 28.841 7.108 1.00 18.49 97 VAL H N 1
ATOM 5049 C CA . VAL B 2 101 ? 60.215 27.450 7.105 1.00 18.91 97 VAL H CA 1
ATOM 5050 C C . VAL B 2 101 ? 59.141 26.570 6.481 1.00 20.41 97 VAL H C 1
ATOM 5051 O O . VAL B 2 101 ? 57.957 26.653 6.838 1.00 20.93 97 VAL H O 1
ATOM 5064 N N . GLY B 2 102 ? 59.548 25.708 5.544 1.00 21.01 98 GLY H N 1
ATOM 5065 C CA . GLY B 2 102 ? 58.634 24.789 4.889 1.00 23.13 98 GLY H CA 1
ATOM 5066 C C . GLY B 2 102 ? 57.689 25.368 3.851 1.00 22.20 98 GLY H C 1
ATOM 5067 O O . GLY B 2 102 ? 56.777 24.654 3.420 1.00 22.36 98 GLY H O 1
ATOM 5071 N N . ILE B 2 103 ? 57.874 26.617 3.405 1.00 20.44 99 ILE H N 1
ATOM 5072 C CA . ILE B 2 103 ? 56.955 27.182 2.409 1.00 21.28 99 ILE H CA 1
ATOM 5073 C C . ILE B 2 103 ? 56.967 26.379 1.095 1.00 23.05 99 ILE H C 1
ATOM 5074 O O . ILE B 2 103 ? 57.977 25.774 0.693 1.00 22.73 99 ILE H O 1
ATOM 5090 N N . THR B 2 104 ? 55.813 26.392 0.417 1.00 23.34 100 THR H N 1
ATOM 5091 C CA . THR B 2 104 ? 55.644 25.794 -0.904 1.00 24.26 100 THR H CA 1
ATOM 5092 C C . THR B 2 104 ? 55.076 26.853 -1.854 1.00 25.23 100 THR H C 1
ATOM 5093 O O . THR B 2 104 ? 55.844 27.515 -2.541 1.00 27.13 100 THR H O 1
ATOM 5104 N N . THR B 2 105 A 53.758 27.036 -1.901 1.00 25.87 100 THR H N 1
ATOM 5105 C CA . THR B 2 105 A 53.129 28.059 -2.742 1.00 27.36 100 THR H CA 1
ATOM 5106 C C . THR B 2 105 A 52.275 28.988 -1.875 1.00 25.73 100 THR H C 1
ATOM 5107 O O . THR B 2 105 A 52.164 28.806 -0.662 1.00 24.82 100 THR H O 1
ATOM 5118 N N A ASP B 2 106 B 51.649 29.984 -2.512 0.58 25.52 100 ASP H N 1
ATOM 5119 N N B ASP B 2 106 B 51.698 30.012 -2.511 0.42 25.50 100 ASP H N 1
ATOM 5120 C CA A ASP B 2 106 B 50.828 30.972 -1.802 0.58 22.76 100 ASP H CA 1
ATOM 5121 C CA B ASP B 2 106 B 50.833 30.956 -1.807 0.42 22.96 100 ASP H CA 1
ATOM 5122 C C A ASP B 2 106 B 51.572 31.478 -0.561 0.58 23.60 100 ASP H C 1
ATOM 5123 C C B ASP B 2 106 B 51.560 31.491 -0.571 0.42 23.17 100 ASP H C 1
ATOM 5124 O O A ASP B 2 106 B 51.097 31.391 0.577 0.58 22.15 100 ASP H O 1
ATOM 5125 O O B ASP B 2 106 B 51.066 31.431 0.560 0.42 22.08 100 ASP H O 1
ATOM 5142 N N . VAL B 2 107 C 52.768 32.009 -0.809 1.00 17.83 100 VAL H N 1
ATOM 5143 C CA . VAL B 2 107 C 53.713 32.351 0.255 1.00 16.58 100 VAL H CA 1
ATOM 5144 C C . VAL B 2 107 C 53.338 33.687 0.894 1.00 16.23 100 VAL H C 1
ATOM 5145 O O . VAL B 2 107 C 53.114 34.685 0.198 1.00 16.26 100 VAL H O 1
ATOM 5158 N N . PHE B 2 108 D 53.265 33.712 2.221 1.00 16.89 100 PHE H N 1
ATOM 5159 C CA . PHE B 2 108 D 53.135 34.959 2.973 1.00 16.53 100 PHE H CA 1
ATOM 5160 C C . PHE B 2 108 D 53.820 34.799 4.325 1.00 16.55 100 PHE H C 1
ATOM 5161 O O . PHE B 2 108 D 53.988 33.686 4.820 1.00 17.73 100 PHE H O 1
ATOM 5178 N N . ASP B 2 109 ? 54.229 35.930 4.899 1.00 17.62 101 ASP H N 1
ATOM 5179 C CA . ASP B 2 109 ? 54.680 36.019 6.282 1.00 16.98 101 ASP H CA 1
ATOM 5180 C C . ASP B 2 109 ? 53.748 36.956 7.031 1.00 17.54 101 ASP H C 1
ATOM 5181 O O . ASP B 2 109 ? 52.992 37.723 6.427 1.00 18.55 101 ASP H O 1
ATOM 5190 N N . VAL B 2 110 ? 53.790 36.890 8.358 1.00 15.68 102 VAL H N 1
ATOM 5191 C CA . VAL B 2 110 ? 53.046 37.821 9.199 1.00 15.38 102 VAL H CA 1
ATOM 5192 C C . VAL B 2 110 ? 53.726 37.842 10.560 1.00 15.26 102 VAL H C 1
ATOM 5193 O O . VAL B 2 110 ? 54.161 36.805 11.071 1.00 14.78 102 VAL H O 1
ATOM 5206 N N . TRP B 2 111 ? 53.845 39.053 11.110 1.00 17.05 103 TRP H N 1
ATOM 5207 C CA . TRP B 2 111 ? 54.486 39.334 12.385 1.00 16.74 103 TRP H CA 1
ATOM 5208 C C . TRP B 2 111 ? 53.532 40.126 13.258 1.00 17.41 103 TRP H C 1
ATOM 5209 O O . TRP B 2 111 ? 52.778 40.955 12.765 1.00 17.76 103 TRP H O 1
ATOM 5230 N N . GLY B 2 112 ? 53.592 39.891 14.559 1.00 18.36 104 GLY H N 1
ATOM 5231 C CA . GLY B 2 112 ? 52.896 40.754 15.490 1.00 19.31 104 GLY H CA 1
ATOM 5232 C C . GLY B 2 112 ? 53.636 42.075 15.634 1.00 19.76 104 GLY H C 1
ATOM 5233 O O . GLY B 2 112 ? 54.719 42.283 15.080 1.00 20.16 104 GLY H O 1
ATOM 5237 N N A GLN B 2 113 ? 53.021 42.965 16.412 0.53 20.93 105 GLN H N 1
ATOM 5238 N N B GLN B 2 113 ? 53.038 43.012 16.371 0.47 20.94 105 GLN H N 1
ATOM 5239 C CA A GLN B 2 113 ? 53.531 44.306 16.634 0.53 22.84 105 GLN H CA 1
ATOM 5240 C CA B GLN B 2 113 ? 53.663 44.322 16.533 0.47 22.95 105 GLN H CA 1
ATOM 5241 C C A GLN B 2 113 ? 54.698 44.327 17.610 0.53 21.50 105 GLN H C 1
ATOM 5242 C C B GLN B 2 113 ? 54.736 44.337 17.613 0.47 21.53 105 GLN H C 1
ATOM 5243 O O A GLN B 2 113 ? 55.432 45.324 17.669 0.53 22.87 105 GLN H O 1
ATOM 5244 O O B GLN B 2 113 ? 55.432 45.351 17.763 0.47 22.82 105 GLN H O 1
ATOM 5271 N N . GLY B 2 114 ? 54.869 43.267 18.377 1.00 20.30 106 GLY H N 1
ATOM 5272 C CA . GLY B 2 114 ? 55.887 43.184 19.396 1.00 19.98 106 GLY H CA 1
ATOM 5273 C C . GLY B 2 114 ? 55.345 43.525 20.770 1.00 21.49 106 GLY H C 1
ATOM 5274 O O . GLY B 2 114 ? 54.414 44.333 20.932 1.00 22.32 106 GLY H O 1
ATOM 5278 N N . THR B 2 115 ? 55.924 42.889 21.780 1.00 20.94 107 THR H N 1
ATOM 5279 C CA . THR B 2 115 ? 55.614 43.215 23.161 1.00 21.41 107 THR H CA 1
ATOM 5280 C C . THR B 2 115 ? 56.933 43.291 23.917 1.00 20.90 107 THR H C 1
ATOM 5281 O O . THR B 2 115 ? 57.820 42.460 23.714 1.00 20.36 107 THR H O 1
ATOM 5292 N N . VAL B 2 116 ? 57.079 44.322 24.753 1.00 20.06 108 VAL H N 1
ATOM 5293 C CA . VAL B 2 116 ? 58.337 44.588 25.448 1.00 20.47 108 VAL H CA 1
ATOM 5294 C C . VAL B 2 116 ? 58.396 43.788 26.745 1.00 19.92 108 VAL H C 1
ATOM 5295 O O . VAL B 2 116 ? 57.470 43.857 27.565 1.00 21.17 108 VAL H O 1
ATOM 5308 N N . VAL B 2 117 ? 59.510 43.077 26.944 1.00 19.12 109 VAL H N 1
ATOM 5309 C CA . VAL B 2 117 ? 59.830 42.365 28.188 1.00 19.33 109 VAL H CA 1
ATOM 5310 C C . VAL B 2 117 ? 61.081 43.006 28.753 1.00 21.08 109 VAL H C 1
ATOM 5311 O O . VAL B 2 117 ? 62.128 43.024 28.091 1.00 20.47 109 VAL H O 1
ATOM 5324 N N . THR B 2 118 ? 60.964 43.560 29.950 1.00 19.99 110 THR H N 1
ATOM 5325 C CA . THR B 2 118 ? 62.086 44.165 30.670 1.00 19.91 110 THR H CA 1
ATOM 5326 C C . THR B 2 118 ? 62.372 43.387 31.943 1.00 20.95 110 THR H C 1
ATOM 5327 O O . THR B 2 118 ? 61.556 43.386 32.873 1.00 22.74 110 THR H O 1
ATOM 5338 N N . VAL B 2 119 ? 63.527 42.733 31.996 1.00 21.66 111 VAL H N 1
ATOM 5339 C CA . VAL B 2 119 ? 63.917 41.932 33.150 1.00 23.27 111 VAL H CA 1
ATOM 5340 C C . VAL B 2 119 ? 64.777 42.820 34.036 1.00 24.72 111 VAL H C 1
ATOM 5341 O O . VAL B 2 119 ? 65.923 43.134 33.693 1.00 23.66 111 VAL H O 1
ATOM 5354 N N . SER B 2 120 ? 64.205 43.253 35.163 1.00 22.81 112 SER H N 1
ATOM 5355 C CA . SER B 2 120 ? 64.860 44.209 36.043 1.00 21.42 112 SER H CA 1
ATOM 5356 C C . SER B 2 120 ? 64.270 44.090 37.442 1.00 22.27 112 SER H C 1
ATOM 5357 O O . SER B 2 120 ? 63.097 43.751 37.605 1.00 23.18 112 SER H O 1
ATOM 5365 N N . SER B 2 121 ? 65.090 44.364 38.457 1.00 26.25 113 SER H N 1
ATOM 5366 C CA . SER B 2 121 ? 64.595 44.448 39.821 1.00 29.27 113 SER H CA 1
ATOM 5367 C C . SER B 2 121 ? 64.314 45.877 40.250 1.00 27.86 113 SER H C 1
ATOM 5368 O O . SER B 2 121 ? 64.020 46.121 41.429 1.00 27.92 113 SER H O 1
ATOM 5376 N N . ALA B 2 122 ? 64.369 46.821 39.317 1.00 25.33 114 ALA H N 1
ATOM 5377 C CA . ALA B 2 122 ? 64.121 48.219 39.644 1.00 25.72 114 ALA H CA 1
ATOM 5378 C C . ALA B 2 122 ? 62.652 48.447 39.980 1.00 27.14 114 ALA H C 1
ATOM 5379 O O . ALA B 2 122 ? 61.764 47.751 39.486 1.00 27.42 114 ALA H O 1
ATOM 5386 N N . SER B 2 123 ? 62.400 49.447 40.826 1.00 30.40 115 SER H N 1
ATOM 5387 C CA . SER B 2 123 ? 61.049 49.881 41.152 1.00 30.69 115 SER H CA 1
ATOM 5388 C C . SER B 2 123 ? 60.649 51.080 40.295 1.00 28.57 115 SER H C 1
ATOM 5389 O O . SER B 2 123 ? 61.482 51.906 39.914 1.00 28.13 115 SER H O 1
ATOM 5397 N N . THR B 2 124 ? 59.357 51.175 40.004 1.00 26.29 116 THR H N 1
ATOM 5398 C CA . THR B 2 124 ? 58.828 52.371 39.346 1.00 25.15 116 THR H CA 1
ATOM 5399 C C . THR B 2 124 ? 59.279 53.640 40.066 1.00 24.28 116 THR H C 1
ATOM 5400 O O . THR B 2 124 ? 59.187 53.742 41.293 1.00 24.97 116 THR H O 1
ATOM 5411 N N . LYS B 2 125 ? 59.764 54.604 39.288 1.00 23.93 117 LYS H N 1
ATOM 5412 C CA . LYS B 2 125 ? 60.286 55.849 39.834 1.00 24.47 117 LYS H CA 1
ATOM 5413 C C . LYS B 2 125 ? 60.159 56.931 38.776 1.00 23.64 117 LYS H C 1
ATOM 5414 O O . LYS B 2 125 ? 60.549 56.731 37.625 1.00 23.32 117 LYS H O 1
ATOM 5433 N N . GLY B 2 126 ? 59.582 58.070 39.163 1.00 24.62 118 GLY H N 1
ATOM 5434 C CA . GLY B 2 126 ? 59.435 59.154 38.225 1.00 24.24 118 GLY H CA 1
ATOM 5435 C C . GLY B 2 126 ? 60.725 59.939 38.108 1.00 25.28 118 GLY H C 1
ATOM 5436 O O . GLY B 2 126 ? 61.577 59.917 39.006 1.00 26.37 118 GLY H O 1
ATOM 5440 N N . PRO B 2 127 ? 60.895 60.652 37.004 1.00 24.19 119 PRO H N 1
ATOM 5441 C CA . PRO B 2 127 ? 62.164 61.325 36.754 1.00 23.65 119 PRO H CA 1
ATOM 5442 C C . PRO B 2 127 ? 62.281 62.640 37.499 1.00 24.88 119 PRO H C 1
ATOM 5443 O O . PRO B 2 127 ? 61.293 63.282 37.868 1.00 25.14 119 PRO H O 1
ATOM 5454 N N . SER B 2 128 ? 63.535 63.032 37.686 1.00 27.02 120 SER H N 1
ATOM 5455 C CA . SER B 2 128 ? 63.898 64.403 38.024 1.00 28.72 120 SER H CA 1
ATOM 5456 C C . SER B 2 128 ? 64.226 65.136 36.735 1.00 27.64 120 SER H C 1
ATOM 5457 O O . SER B 2 128 ? 64.921 64.586 35.875 1.00 30.17 120 SER H O 1
ATOM 5465 N N . VAL B 2 129 ? 63.698 66.347 36.583 1.00 24.59 121 VAL H N 1
ATOM 5466 C CA . VAL B 2 129 ? 63.891 67.148 35.373 1.00 25.55 121 VAL H CA 1
ATOM 5467 C C . VAL B 2 129 ? 64.745 68.368 35.725 1.00 25.74 121 VAL H C 1
ATOM 5468 O O . VAL B 2 129 ? 64.366 69.189 36.579 1.00 26.07 121 VAL H O 1
ATOM 5481 N N . PHE B 2 130 ? 65.907 68.483 35.079 1.00 23.77 122 PHE H N 1
ATOM 5482 C CA . PHE B 2 130 ? 66.873 69.522 35.349 1.00 25.80 122 PHE H CA 1
ATOM 5483 C C . PHE B 2 130 ? 67.144 70.330 34.087 1.00 26.67 122 PHE H C 1
ATOM 5484 O O . PHE B 2 130 ? 67.179 69.775 32.986 1.00 25.95 122 PHE H O 1
ATOM 5501 N N . PRO B 2 131 ? 67.359 71.637 34.214 1.00 26.23 123 PRO H N 1
ATOM 5502 C CA . PRO B 2 131 ? 67.601 72.449 33.022 1.00 26.48 123 PRO H CA 1
ATOM 5503 C C . PRO B 2 131 ? 69.011 72.268 32.485 1.00 26.96 123 PRO H C 1
ATOM 5504 O O . PRO B 2 131 ? 69.977 72.118 33.241 1.00 27.79 123 PRO H O 1
ATOM 5515 N N . LEU B 2 132 ? 69.108 72.297 31.151 1.00 26.59 124 LEU H N 1
ATOM 5516 C CA . LEU B 2 132 ? 70.360 72.483 30.424 1.00 27.42 124 LEU H CA 1
ATOM 5517 C C . LEU B 2 132 ? 70.307 73.923 29.915 1.00 28.60 124 LEU H C 1
ATOM 5518 O O . LEU B 2 132 ? 69.789 74.205 28.839 1.00 28.27 124 LEU H O 1
ATOM 5534 N N . ALA B 2 133 ? 70.798 74.842 30.733 1.00 30.10 125 ALA H N 1
ATOM 5535 C CA . ALA B 2 133 ? 70.575 76.260 30.469 1.00 31.31 125 ALA H CA 1
ATOM 5536 C C . ALA B 2 133 ? 71.460 76.748 29.330 1.00 32.37 125 ALA H C 1
ATOM 5537 O O . ALA B 2 133 ? 72.634 76.376 29.250 1.00 33.03 125 ALA H O 1
ATOM 5544 N N . PRO B 2 134 ? 70.945 77.623 28.462 1.00 32.76 126 PRO H N 1
ATOM 5545 C CA . PRO B 2 134 ? 71.786 78.158 27.392 1.00 34.05 126 PRO H CA 1
ATOM 5546 C C . PRO B 2 134 ? 72.938 78.972 27.959 1.00 36.20 126 PRO H C 1
ATOM 5547 O O . PRO B 2 134 ? 72.771 79.772 28.886 1.00 37.10 126 PRO H O 1
ATOM 5558 N N . SER B 2 135 ? 74.112 78.771 27.366 1.00 38.56 127 SER H N 1
ATOM 5559 C CA . SER B 2 135 ? 75.341 79.384 27.852 1.00 44.08 127 SER H CA 1
ATOM 5560 C C . SER B 2 135 ? 75.297 80.903 27.730 1.00 43.35 127 SER H C 1
ATOM 5561 O O . SER B 2 135 ? 74.800 81.452 26.744 1.00 41.44 127 SER H O 1
ATOM 5569 N N . SER B 2 136 ? 75.848 81.588 28.739 1.00 53.24 128 SER H N 1
ATOM 5570 C CA . SER B 2 136 ? 75.963 83.043 28.681 1.00 57.94 128 SER H CA 1
ATOM 5571 C C . SER B 2 136 ? 76.915 83.497 27.584 1.00 61.77 128 SER H C 1
ATOM 5572 O O . SER B 2 136 ? 76.852 84.657 27.159 1.00 61.10 128 SER H O 1
ATOM 5580 N N . LYS B 2 137 ? 77.810 82.618 27.140 1.00 64.01 129 LYS H N 1
ATOM 5581 C CA . LYS B 2 137 ? 78.708 82.908 26.036 1.00 65.12 129 LYS H CA 1
ATOM 5582 C C . LYS B 2 137 ? 78.108 82.518 24.686 1.00 69.95 129 LYS H C 1
ATOM 5583 O O . LYS B 2 137 ? 78.850 82.391 23.705 1.00 78.17 129 LYS H O 1
ATOM 5587 N N . SER B 2 138 ? 76.787 82.327 24.617 1.00 63.19 130 SER H N 1
ATOM 5588 C CA . SER B 2 138 ? 76.125 82.065 23.343 1.00 58.22 130 SER H CA 1
ATOM 5589 C C . SER B 2 138 ? 76.449 83.176 22.342 1.00 63.39 130 SER H C 1
ATOM 5590 O O . SER B 2 138 ? 76.383 84.370 22.667 1.00 62.23 130 SER H O 1
ATOM 5598 N N . THR B 2 139 ? 76.805 82.773 21.119 1.00 69.47 131 THR H N 1
ATOM 5599 C CA . THR B 2 139 ? 77.208 83.725 20.089 1.00 71.02 131 THR H CA 1
ATOM 5600 C C . THR B 2 139 ? 76.065 84.678 19.759 1.00 71.20 131 THR H C 1
ATOM 5601 O O . THR B 2 139 ? 74.977 84.243 19.367 1.00 71.83 131 THR H O 1
ATOM 5612 N N . SER B 2 140 ? 76.314 85.979 19.900 1.00 65.12 132 SER H N 1
ATOM 5613 C CA . SER B 2 140 ? 75.312 86.966 19.522 1.00 61.75 132 SER H CA 1
ATOM 5614 C C . SER B 2 140 ? 75.020 86.862 18.030 1.00 59.48 132 SER H C 1
ATOM 5615 O O . SER B 2 140 ? 75.936 86.742 17.208 1.00 58.91 132 SER H O 1
ATOM 5623 N N . GLY B 2 141 ? 73.739 86.892 17.676 1.00 60.41 133 GLY H N 1
ATOM 5624 C CA . GLY B 2 141 ? 73.353 86.717 16.291 1.00 62.42 133 GLY H CA 1
ATOM 5625 C C . GLY B 2 141 ? 73.556 85.317 15.749 1.00 59.70 133 GLY H C 1
ATOM 5626 O O . GLY B 2 141 ? 73.324 85.096 14.556 1.00 59.48 133 GLY H O 1
ATOM 5630 N N . GLY B 2 142 ? 73.980 84.370 16.580 1.00 50.08 134 GLY H N 1
ATOM 5631 C CA . GLY B 2 142 ? 74.183 83.000 16.155 1.00 46.05 134 GLY H CA 1
ATOM 5632 C C . GLY B 2 142 ? 73.145 82.056 16.725 1.00 43.10 134 GLY H C 1
ATOM 5633 O O . GLY B 2 142 ? 71.971 82.405 16.868 1.00 42.21 134 GLY H O 1
ATOM 5637 N N . THR B 2 143 ? 73.580 80.853 17.080 1.00 29.35 135 THR H N 1
ATOM 5638 C CA . THR B 2 143 ? 72.693 79.776 17.484 1.00 30.05 135 THR H CA 1
ATOM 5639 C C . THR B 2 143 ? 73.047 79.351 18.896 1.00 29.21 135 THR H C 1
ATOM 5640 O O . THR B 2 143 ? 74.228 79.196 19.223 1.00 30.22 135 THR H O 1
ATOM 5651 N N . ALA B 2 144 ? 72.026 79.162 19.725 1.00 25.24 136 ALA H N 1
ATOM 5652 C CA . ALA B 2 144 ? 72.216 78.718 21.092 1.00 24.15 136 ALA H CA 1
ATOM 5653 C C . ALA B 2 144 ? 71.568 77.356 21.258 1.00 23.41 136 ALA H C 1
ATOM 5654 O O . ALA B 2 144 ? 70.625 77.013 20.545 1.00 23.60 136 ALA H O 1
ATOM 5661 N N . ALA B 2 145 ? 72.062 76.598 22.223 1.00 21.41 137 ALA H N 1
ATOM 5662 C CA . ALA B 2 145 ? 71.471 75.311 22.565 1.00 21.01 137 ALA H CA 1
ATOM 5663 C C . ALA B 2 145 ? 70.973 75.335 23.997 1.00 21.19 137 ALA H C 1
ATOM 5664 O O . ALA B 2 145 ? 71.617 75.901 24.881 1.00 22.11 137 ALA H O 1
ATOM 5671 N N . LEU B 2 146 ? 69.835 74.689 24.226 1.00 21.72 138 LEU H N 1
ATOM 5672 C CA . LEU B 2 146 ? 69.309 74.524 25.573 1.00 21.35 138 LEU H CA 1
ATOM 5673 C C . LEU B 2 146 ? 68.547 73.210 25.627 1.00 21.33 138 LEU H C 1
ATOM 5674 O O . LEU B 2 146 ? 68.332 72.545 24.603 1.00 21.05 138 LEU H O 1
ATOM 5690 N N . GLY B 2 147 ? 68.146 72.820 26.829 1.00 21.73 139 GLY H N 1
ATOM 5691 C CA . GLY B 2 147 ? 67.532 71.511 26.952 1.00 20.66 139 GLY H CA 1
ATOM 5692 C C . GLY B 2 147 ? 67.054 71.199 28.357 1.00 20.98 139 GLY H C 1
ATOM 5693 O O . GLY B 2 147 ? 67.031 72.043 29.248 1.00 21.28 139 GLY H O 1
ATOM 5697 N N . CYS B 2 148 ? 66.705 69.933 28.522 1.00 24.81 140 CYS H N 1
ATOM 5698 C CA . CYS B 2 148 ? 66.266 69.363 29.783 1.00 25.00 140 CYS H CA 1
ATOM 5699 C C . CYS B 2 148 ? 66.889 67.989 29.921 1.00 24.34 140 CYS H C 1
ATOM 5700 O O . CYS B 2 148 ? 66.911 67.206 28.965 1.00 24.69 140 CYS H O 1
ATOM 5707 N N . LEU B 2 149 ? 67.372 67.703 31.113 1.00 22.57 141 LEU H N 1
ATOM 5708 C CA . LEU B 2 149 ? 67.903 66.405 31.483 1.00 23.17 141 LEU H CA 1
ATOM 5709 C C . LEU B 2 149 ? 66.839 65.688 32.304 1.00 22.93 141 LEU H C 1
ATOM 5710 O O . LEU B 2 149 ? 66.403 66.202 33.338 1.00 23.77 141 LEU H O 1
ATOM 5726 N N . VAL B 2 150 ? 66.433 64.508 31.845 1.00 22.66 142 VAL H N 1
ATOM 5727 C CA . VAL B 2 150 ? 65.338 63.764 32.431 1.00 22.60 142 VAL H CA 1
ATOM 5728 C C . VAL B 2 150 ? 65.973 62.544 33.086 1.00 22.90 142 VAL H C 1
ATOM 5729 O O . VAL B 2 150 ? 66.229 61.538 32.424 1.00 22.09 142 VAL H O 1
ATOM 5742 N N . LYS B 2 151 ? 66.224 62.618 34.392 1.00 27.26 143 LYS H N 1
ATOM 5743 C CA . LYS B 2 151 ? 67.136 61.689 35.046 1.00 28.65 143 LYS H CA 1
ATOM 5744 C C . LYS B 2 151 ? 66.433 60.775 36.047 1.00 26.41 143 LYS H C 1
ATOM 5745 O O . LYS B 2 151 ? 65.557 61.213 36.805 1.00 26.73 143 LYS H O 1
ATOM 5764 N N . ASP B 2 152 ? 66.861 59.513 36.048 1.00 24.91 144 ASP H N 1
ATOM 5765 C CA . ASP B 2 152 ? 66.565 58.529 37.098 1.00 25.29 144 ASP H CA 1
ATOM 5766 C C . ASP B 2 152 ? 65.101 58.141 37.158 1.00 23.55 144 ASP H C 1
ATOM 5767 O O . ASP B 2 152 ? 64.447 58.350 38.186 1.00 24.23 144 ASP H O 1
ATOM 5776 N N . TYR B 2 153 ? 64.587 57.562 36.078 1.00 21.84 145 TYR H N 1
ATOM 5777 C CA . TYR B 2 153 ? 63.223 57.067 36.033 1.00 22.20 145 TYR H CA 1
ATOM 5778 C C . TYR B 2 153 ? 63.203 55.593 35.642 1.00 21.89 145 TYR H C 1
ATOM 5779 O O . TYR B 2 153 ? 64.159 55.049 35.064 1.00 22.01 145 TYR H O 1
ATOM 5797 N N . PHE B 2 154 ? 62.068 54.963 35.939 1.00 22.65 146 PHE H N 1
ATOM 5798 C CA . PHE B 2 154 ? 61.828 53.569 35.602 1.00 22.01 146 PHE H CA 1
ATOM 5799 C C . PHE B 2 154 ? 60.334 53.287 35.639 1.00 21.42 146 PHE H C 1
ATOM 5800 O O . PHE B 2 154 ? 59.651 53.790 36.539 1.00 22.38 146 PHE H O 1
ATOM 5817 N N . PRO B 2 155 ? 59.789 52.507 34.702 1.00 19.93 147 PRO H N 1
ATOM 5818 C CA . PRO B 2 155 ? 60.408 51.961 33.503 1.00 19.93 147 PRO H CA 1
ATOM 5819 C C . PRO B 2 155 ? 60.323 52.983 32.358 1.00 20.43 147 PRO H C 1
ATOM 5820 O O . PRO B 2 155 ? 59.816 54.072 32.572 1.00 20.36 147 PRO H O 1
ATOM 5831 N N . GLU B 2 156 ? 60.802 52.630 31.180 1.00 20.78 148 GLU H N 1
ATOM 5832 C CA . GLU B 2 156 ? 60.511 53.432 29.994 1.00 20.91 148 GLU H CA 1
ATOM 5833 C C . GLU B 2 156 ? 59.013 53.343 29.701 1.00 22.69 148 GLU H C 1
ATOM 5834 O O . GLU B 2 156 ? 58.348 52.386 30.117 1.00 23.02 148 GLU H O 1
ATOM 5846 N N . PRO B 2 157 ? 58.449 54.327 28.984 1.00 22.34 149 PRO H N 1
ATOM 5847 C CA . PRO B 2 157 ? 59.105 55.496 28.412 1.00 22.14 149 PRO H CA 1
ATOM 5848 C C . PRO B 2 157 ? 58.725 56.800 29.133 1.00 22.24 149 PRO H C 1
ATOM 5849 O O . PRO B 2 157 ? 57.808 56.817 29.933 1.00 22.10 149 PRO H O 1
ATOM 5860 N N . VAL B 2 158 ? 59.439 57.871 28.817 1.00 23.16 150 VAL H N 1
ATOM 5861 C CA . VAL B 2 158 ? 58.974 59.235 29.049 1.00 23.30 150 VAL H CA 1
ATOM 5862 C C . VAL B 2 158 ? 58.655 59.844 27.694 1.00 24.71 150 VAL H C 1
ATOM 5863 O O . VAL B 2 158 ? 59.198 59.423 26.662 1.00 25.23 150 VAL H O 1
ATOM 5876 N N . THR B 2 159 ? 57.752 60.820 27.681 1.00 22.57 151 THR H N 1
ATOM 5877 C CA . THR B 2 159 ? 57.565 61.657 26.506 1.00 22.90 151 THR H CA 1
ATOM 5878 C C . THR B 2 159 ? 57.967 63.073 26.856 1.00 22.91 151 THR H C 1
ATOM 5879 O O . THR B 2 159 ? 57.672 63.552 27.953 1.00 22.32 151 THR H O 1
ATOM 5890 N N . VAL B 2 160 ? 58.674 63.711 25.934 1.00 24.38 152 VAL H N 1
ATOM 5891 C CA . VAL B 2 160 ? 59.109 65.093 26.089 1.00 23.84 152 VAL H CA 1
ATOM 5892 C C . VAL B 2 160 ? 58.586 65.872 24.896 1.00 25.21 152 VAL H C 1
ATOM 5893 O O . VAL B 2 160 ? 58.722 65.423 23.751 1.00 25.96 152 VAL H O 1
ATOM 5906 N N . SER B 2 161 ? 57.997 67.031 25.161 1.00 26.87 153 SER H N 1
ATOM 5907 C CA . SER B 2 161 ? 57.669 67.995 24.134 1.00 28.01 153 SER H CA 1
ATOM 5908 C C . SER B 2 161 ? 58.238 69.331 24.576 1.00 27.42 153 SER H C 1
ATOM 5909 O O . SER B 2 161 ? 58.689 69.485 25.711 1.00 27.37 153 SER H O 1
ATOM 5917 N N . TRP B 2 162 ? 58.213 70.293 23.663 1.00 27.18 154 TRP H N 1
ATOM 5918 C CA . TRP B 2 162 ? 58.649 71.654 23.944 1.00 26.69 154 TRP H CA 1
ATOM 5919 C C . TRP B 2 162 ? 57.520 72.617 23.629 1.00 28.17 154 TRP H C 1
ATOM 5920 O O . TRP B 2 162 ? 56.901 72.532 22.560 1.00 31.15 154 TRP H O 1
ATOM 5941 N N . ASN B 2 163 ? 57.281 73.547 24.552 1.00 31.49 155 ASN H N 1
ATOM 5942 C CA . ASN B 2 163 ? 56.214 74.531 24.424 1.00 34.23 155 ASN H CA 1
ATOM 5943 C C . ASN B 2 163 ? 54.903 73.874 23.988 1.00 35.82 155 ASN H C 1
ATOM 5944 O O . ASN B 2 163 ? 54.214 74.327 23.074 1.00 36.62 155 ASN H O 1
ATOM 5955 N N . SER B 2 164 ? 54.560 72.787 24.670 1.00 37.00 156 SER H N 1
ATOM 5956 C CA . SER B 2 164 ? 53.304 72.068 24.447 1.00 39.18 156 SER H CA 1
ATOM 5957 C C . SER B 2 164 ? 53.144 71.612 23.001 1.00 40.77 156 SER H C 1
ATOM 5958 O O . SER B 2 164 ? 52.027 71.558 22.475 1.00 42.88 156 SER H O 1
ATOM 5966 N N . GLY B 2 165 ? 54.254 71.258 22.353 1.00 40.40 157 GLY H N 1
ATOM 5967 C CA . GLY B 2 165 ? 54.229 70.791 20.981 1.00 41.77 157 GLY H CA 1
ATOM 5968 C C . GLY B 2 165 ? 54.358 71.871 19.929 1.00 41.11 157 GLY H C 1
ATOM 5969 O O . GLY B 2 165 ? 54.438 71.546 18.736 1.00 41.32 157 GLY H O 1
ATOM 5973 N N . ALA B 2 166 ? 54.398 73.142 20.325 1.00 40.08 158 ALA H N 1
ATOM 5974 C CA . ALA B 2 166 ? 54.527 74.228 19.364 1.00 40.33 158 ALA H CA 1
ATOM 5975 C C . ALA B 2 166 ? 55.951 74.393 18.852 1.00 39.48 158 ALA H C 1
ATOM 5976 O O . ALA B 2 166 ? 56.153 74.999 17.795 1.00 39.40 158 ALA H O 1
ATOM 5983 N N . LEU B 2 167 ? 56.939 73.873 19.573 1.00 33.70 159 LEU H N 1
ATOM 5984 C CA . LEU B 2 167 ? 58.336 73.974 19.166 1.00 30.08 159 LEU H CA 1
ATOM 5985 C C . LEU B 2 167 ? 58.790 72.580 18.761 1.00 29.16 159 LEU H C 1
ATOM 5986 O O . LEU B 2 167 ? 58.921 71.700 19.620 1.00 28.35 159 LEU H O 1
ATOM 6002 N N . THR B 2 168 ? 59.024 72.376 17.463 1.00 30.90 160 THR H N 1
ATOM 6003 C CA . THR B 2 168 ? 59.487 71.071 16.998 1.00 31.70 160 THR H CA 1
ATOM 6004 C C . THR B 2 168 ? 60.779 71.183 16.197 1.00 30.43 160 THR H C 1
ATOM 6005 O O . THR B 2 168 ? 61.609 70.272 16.220 1.00 29.48 160 THR H O 1
ATOM 6016 N N . SER B 2 169 ? 60.970 72.295 15.507 1.00 31.49 161 SER H N 1
ATOM 6017 C CA . SER B 2 169 ? 62.156 72.464 14.679 1.00 32.89 161 SER H CA 1
ATOM 6018 C C . SER B 2 169 ? 63.412 72.512 15.547 1.00 30.28 161 SER H C 1
ATOM 6019 O O . SER B 2 169 ? 63.477 73.265 16.518 1.00 29.22 161 SER H O 1
ATOM 6027 N N . GLY B 2 170 ? 64.409 71.695 15.215 1.00 26.10 162 GLY H N 1
ATOM 6028 C CA . GLY B 2 170 ? 65.671 71.770 15.911 1.00 25.46 162 GLY H CA 1
ATOM 6029 C C . GLY B 2 170 ? 65.723 70.990 17.207 1.00 24.75 162 GLY H C 1
ATOM 6030 O O . GLY B 2 170 ? 66.763 70.998 17.876 1.00 24.44 162 GLY H O 1
ATOM 6034 N N . VAL B 2 171 ? 64.642 70.316 17.572 1.00 22.53 163 VAL H N 1
ATOM 6035 C CA . VAL B 2 171 ? 64.598 69.482 18.771 1.00 20.74 163 VAL H CA 1
ATOM 6036 C C . VAL B 2 171 ? 65.244 68.139 18.492 1.00 20.31 163 VAL H C 1
ATOM 6037 O O . VAL B 2 171 ? 65.021 67.537 17.435 1.00 21.73 163 VAL H O 1
ATOM 6050 N N . HIS B 2 172 ? 66.040 67.670 19.452 1.00 19.96 164 HIS H N 1
ATOM 6051 C CA . HIS B 2 172 ? 66.604 66.321 19.463 1.00 20.45 164 HIS H CA 1
ATOM 6052 C C . HIS B 2 172 ? 66.367 65.718 20.842 1.00 19.91 164 HIS H C 1
ATOM 6053 O O . HIS B 2 172 ? 67.010 66.111 21.826 1.00 19.07 164 HIS H O 1
ATOM 6067 N N . THR B 2 173 ? 65.465 64.769 20.920 1.00 21.45 165 THR H N 1
ATOM 6068 C CA . THR B 2 173 ? 65.236 64.025 22.151 1.00 20.99 165 THR H CA 1
ATOM 6069 C C . THR B 2 173 ? 65.947 62.690 21.989 1.00 21.00 165 THR H C 1
ATOM 6070 O O . THR B 2 173 ? 65.633 61.917 21.075 1.00 22.82 165 THR H O 1
ATOM 6081 N N . PHE B 2 174 ? 66.944 62.470 22.806 1.00 19.57 166 PHE H N 1
ATOM 6082 C CA . PHE B 2 174 ? 67.853 61.345 22.643 1.00 19.37 166 PHE H CA 1
ATOM 6083 C C . PHE B 2 174 ? 67.249 60.062 23.203 1.00 19.01 166 PHE H C 1
ATOM 6084 O O . PHE B 2 174 ? 66.414 60.105 24.109 1.00 19.56 166 PHE H O 1
ATOM 6101 N N . PRO B 2 175 ? 67.681 58.916 22.677 1.00 19.07 167 PRO H N 1
ATOM 6102 C CA . PRO B 2 175 ? 67.364 57.639 23.311 1.00 19.71 167 PRO H CA 1
ATOM 6103 C C . PRO B 2 175 ? 67.863 57.622 24.753 1.00 19.25 167 PRO H C 1
ATOM 6104 O O . PRO B 2 175 ? 68.967 58.097 25.056 1.00 18.79 167 PRO H O 1
ATOM 6115 N N . ALA B 2 176 ? 67.054 57.047 25.631 1.00 20.66 168 ALA H N 1
ATOM 6116 C CA . ALA B 2 176 ? 67.482 56.872 27.012 1.00 21.81 168 ALA H CA 1
ATOM 6117 C C . ALA B 2 176 ? 68.652 55.901 27.105 1.00 21.86 168 ALA H C 1
ATOM 6118 O O . ALA B 2 176 ? 68.823 54.996 26.274 1.00 21.24 168 ALA H O 1
ATOM 6125 N N . VAL B 2 177 ? 69.480 56.116 28.123 1.00 21.61 169 VAL H N 1
ATOM 6126 C CA . VAL B 2 177 ? 70.520 55.174 28.514 1.00 22.85 169 VAL H CA 1
ATOM 6127 C C . VAL B 2 177 ? 70.117 54.556 29.841 1.00 22.52 169 VAL H C 1
ATOM 6128 O O . VAL B 2 177 ? 69.533 55.222 30.707 1.00 22.46 169 VAL H O 1
ATOM 6141 N N . LEU B 2 178 ? 70.442 53.285 29.996 1.00 23.56 170 LEU H N 1
ATOM 6142 C CA . LEU B 2 178 ? 70.232 52.571 31.247 1.00 23.26 170 LEU H CA 1
ATOM 6143 C C . LEU B 2 178 ? 71.480 52.739 32.105 1.00 25.00 170 LEU H C 1
ATOM 6144 O O . LEU B 2 178 ? 72.565 52.298 31.723 1.00 28.05 170 LEU H O 1
ATOM 6160 N N . GLN B 2 179 ? 71.337 53.410 33.236 1.00 25.34 171 GLN H N 1
ATOM 6161 C CA . GLN B 2 179 ? 72.448 53.634 34.147 1.00 26.85 171 GLN H CA 1
ATOM 6162 C C . GLN B 2 179 ? 72.719 52.392 34.994 1.00 28.66 171 GLN H C 1
ATOM 6163 O O . GLN B 2 179 ? 71.889 51.485 35.103 1.00 29.04 171 GLN H O 1
ATOM 6177 N N . SER B 2 180 ? 73.905 52.353 35.608 1.00 34.95 172 SER H N 1
ATOM 6178 C CA . SER B 2 180 ? 74.258 51.205 36.446 1.00 36.80 172 SER H CA 1
ATOM 6179 C C . SER B 2 180 ? 73.298 51.041 37.616 1.00 35.25 172 SER H C 1
ATOM 6180 O O . SER B 2 180 ? 73.176 49.939 38.165 1.00 36.59 172 SER H O 1
ATOM 6188 N N . SER B 2 181 ? 72.619 52.117 38.004 1.00 32.15 173 SER H N 1
ATOM 6189 C CA . SER B 2 181 ? 71.613 52.074 39.052 1.00 31.90 173 SER H CA 1
ATOM 6190 C C . SER B 2 181 ? 70.380 51.280 38.655 1.00 30.92 173 SER H C 1
ATOM 6191 O O . SER B 2 181 ? 69.556 50.982 39.530 1.00 31.41 173 SER H O 1
ATOM 6199 N N . GLY B 2 182 ? 70.242 50.927 37.380 1.00 28.14 174 GLY H N 1
ATOM 6200 C CA . GLY B 2 182 ? 69.037 50.322 36.872 1.00 28.44 174 GLY H CA 1
ATOM 6201 C C . GLY B 2 182 ? 67.964 51.314 36.478 1.00 25.70 174 GLY H C 1
ATOM 6202 O O . GLY B 2 182 ? 66.884 50.890 36.053 1.00 23.50 174 GLY H O 1
ATOM 6206 N N . LEU B 2 183 ? 68.226 52.610 36.607 1.00 24.84 175 LEU H N 1
ATOM 6207 C CA . LEU B 2 183 ? 67.292 53.649 36.207 1.00 23.71 175 LEU H CA 1
ATOM 6208 C C . LEU B 2 183 ? 67.746 54.250 34.886 1.00 23.68 175 LEU H C 1
ATOM 6209 O O . LEU B 2 183 ? 68.937 54.286 34.579 1.00 25.12 175 LEU H O 1
ATOM 6225 N N . TYR B 2 184 ? 66.786 54.769 34.133 1.00 21.93 176 TYR H N 1
ATOM 6226 C CA . TYR B 2 184 ? 67.067 55.404 32.845 1.00 21.18 176 TYR H CA 1
ATOM 6227 C C . TYR B 2 184 ? 67.317 56.902 32.992 1.00 20.94 176 TYR H C 1
ATOM 6228 O O . TYR B 2 184 ? 66.882 57.530 33.947 1.00 20.63 176 TYR H O 1
ATOM 6246 N N . SER B 2 185 ? 67.959 57.484 31.971 1.00 19.92 177 SER H N 1
ATOM 6247 C CA . SER B 2 185 ? 68.200 58.915 31.877 1.00 20.47 177 SER H CA 1
ATOM 6248 C C . SER B 2 185 ? 68.207 59.278 30.404 1.00 20.54 177 SER H C 1
ATOM 6249 O O . SER B 2 185 ? 68.705 58.512 29.572 1.00 22.39 177 SER H O 1
ATOM 6257 N N . LEU B 2 186 ? 67.674 60.448 30.086 1.00 21.86 178 LEU H N 1
ATOM 6258 C CA . LEU B 2 186 ? 67.833 60.951 28.728 1.00 24.20 178 LEU H CA 1
ATOM 6259 C C . LEU B 2 186 ? 67.862 62.464 28.766 1.00 23.15 178 LEU H C 1
ATOM 6260 O O . LEU B 2 186 ? 67.491 63.098 29.764 1.00 22.61 178 LEU H O 1
ATOM 6276 N N . SER B 2 187 ? 68.306 63.033 27.653 1.00 22.28 179 SER H N 1
ATOM 6277 C CA . SER B 2 187 ? 68.272 64.474 27.465 1.00 23.43 179 SER H CA 1
ATOM 6278 C C . SER B 2 187 ? 67.430 64.816 26.246 1.00 21.16 179 SER H C 1
ATOM 6279 O O . SER B 2 187 ? 67.339 64.044 25.283 1.00 20.80 179 SER H O 1
ATOM 6287 N N . SER B 2 188 ? 66.835 66.006 26.293 1.00 19.54 180 SER H N 1
ATOM 6288 C CA . SER B 2 188 ? 66.178 66.587 25.139 1.00 20.10 180 SER H CA 1
ATOM 6289 C C . SER B 2 188 ? 66.734 67.989 24.987 1.00 21.59 180 SER H C 1
ATOM 6290 O O . SER B 2 188 ? 66.770 68.748 25.960 1.00 22.60 180 SER H O 1
ATOM 6298 N N . VAL B 2 189 ? 67.221 68.306 23.801 1.00 19.93 181 VAL H N 1
ATOM 6299 C CA . VAL B 2 189 ? 67.813 69.609 23.528 1.00 19.97 181 VAL H CA 1
ATOM 6300 C C . VAL B 2 189 ? 67.110 70.242 22.340 1.00 20.19 181 VAL H C 1
ATOM 6301 O O . VAL B 2 189 ? 66.414 69.589 21.554 1.00 21.12 181 VAL H O 1
ATOM 6314 N N . VAL B 2 190 ? 67.331 71.539 22.192 1.00 18.92 182 VAL H N 1
ATOM 6315 C CA . VAL B 2 190 ? 66.879 72.253 21.011 1.00 20.00 182 VAL H CA 1
ATOM 6316 C C . VAL B 2 190 ? 67.866 73.377 20.757 1.00 20.70 182 VAL H C 1
ATOM 6317 O O . VAL B 2 190 ? 68.421 73.954 21.698 1.00 21.43 182 VAL H O 1
ATOM 6330 N N . THR B 2 191 ? 68.124 73.650 19.482 1.00 21.95 183 THR H N 1
ATOM 6331 C CA . THR B 2 191 ? 68.879 74.829 19.087 1.00 23.14 183 THR H CA 1
ATOM 6332 C C . THR B 2 191 ? 67.905 75.885 18.584 1.00 24.10 183 THR H C 1
ATOM 6333 O O . THR B 2 191 ? 66.926 75.565 17.906 1.00 24.68 183 THR H O 1
ATOM 6344 N N . VAL B 2 192 ? 68.180 77.141 18.925 1.00 23.80 184 VAL H N 1
ATOM 6345 C CA . VAL B 2 192 ? 67.304 78.274 18.622 1.00 24.42 184 VAL H CA 1
ATOM 6346 C C . VAL B 2 192 ? 68.186 79.483 18.338 1.00 25.41 184 VAL H C 1
ATOM 6347 O O . VAL B 2 192 ? 69.363 79.500 18.728 1.00 25.52 184 VAL H O 1
ATOM 6360 N N . PRO B 2 193 ? 67.656 80.536 17.737 1.00 26.48 185 PRO H N 1
ATOM 6361 C CA . PRO B 2 193 ? 68.456 81.753 17.586 1.00 25.69 185 PRO H CA 1
ATOM 6362 C C . PRO B 2 193 ? 68.852 82.303 18.947 1.00 25.64 185 PRO H C 1
ATOM 6363 O O . PRO B 2 193 ? 68.028 82.432 19.850 1.00 26.06 185 PRO H O 1
ATOM 6374 N N . SER B 2 194 ? 70.122 82.669 19.080 1.00 26.29 186 SER H N 1
ATOM 6375 C CA . SER B 2 194 ? 70.568 83.314 20.314 1.00 27.73 186 SER H CA 1
ATOM 6376 C C . SER B 2 194 ? 69.741 84.558 20.625 1.00 26.71 186 SER H C 1
ATOM 6377 O O . SER B 2 194 ? 69.501 84.869 21.795 1.00 26.89 186 SER H O 1
A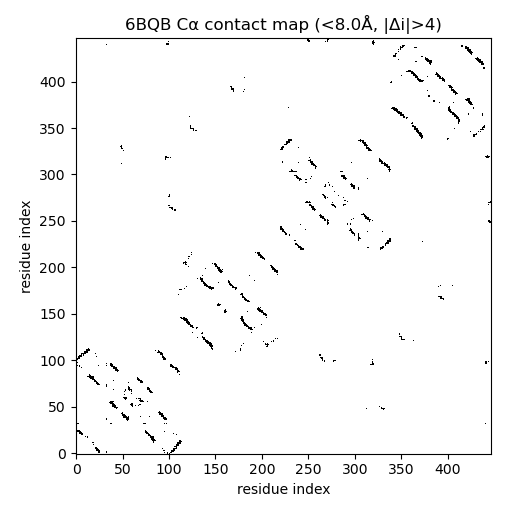TOM 6385 N N . SER B 2 195 ? 69.315 85.292 19.597 1.00 29.84 187 SER H N 1
ATOM 6386 C CA . SER B 2 195 ? 68.518 86.495 19.814 1.00 30.97 187 SER H CA 1
ATOM 6387 C C . SER B 2 195 ? 67.181 86.191 20.481 1.00 30.29 187 SER H C 1
ATOM 6388 O O . SER B 2 195 ? 66.609 87.076 21.119 1.00 32.03 187 SER H O 1
ATOM 6396 N N . SER B 2 196 ? 66.664 84.973 20.348 1.00 28.16 188 SER H N 1
ATOM 6397 C CA . SER B 2 196 ? 65.398 84.619 20.978 1.00 30.06 188 SER H CA 1
ATOM 6398 C C . SER B 2 196 ? 65.523 84.386 22.483 1.00 30.46 188 SER H C 1
ATOM 6399 O O . SER B 2 196 ? 64.494 84.324 23.174 1.00 30.51 188 SER H O 1
ATOM 6407 N N . LEU B 2 197 ? 66.739 84.226 23.007 1.00 31.15 189 LEU H N 1
ATOM 6408 C CA . LEU B 2 197 ? 66.876 84.015 24.444 1.00 30.22 189 LEU H CA 1
ATOM 6409 C C . LEU B 2 197 ? 66.322 85.219 25.182 1.00 30.01 189 LEU H C 1
ATOM 6410 O O . LEU B 2 197 ? 66.587 86.368 24.815 1.00 30.69 189 LEU H O 1
ATOM 6426 N N . GLY B 2 198 ? 65.559 84.949 26.222 1.00 34.03 190 GLY H N 1
ATOM 6427 C CA . GLY B 2 198 ? 64.889 85.988 26.990 1.00 38.98 190 GLY H CA 1
ATOM 6428 C C . GLY B 2 198 ? 63.541 86.356 26.409 1.00 40.83 190 GLY H C 1
ATOM 6429 O O . GLY B 2 198 ? 62.537 86.384 27.119 1.00 43.61 190 GLY H O 1
ATOM 6433 N N . THR B 2 199 ? 63.506 86.625 25.104 1.00 33.30 191 THR H N 1
ATOM 6434 C CA . THR B 2 199 ? 62.266 87.039 24.460 1.00 34.86 191 THR H CA 1
ATOM 6435 C C . THR B 2 199 ? 61.284 85.886 24.375 1.00 34.60 191 THR H C 1
ATOM 6436 O O . THR B 2 199 ? 60.106 86.026 24.725 1.00 36.41 191 THR H O 1
ATOM 6447 N N A GLN B 2 200 ? 61.753 84.748 23.878 0.52 33.23 192 GLN H N 1
ATOM 6448 N N B GLN B 2 200 ? 61.743 84.733 23.908 0.48 33.23 192 GLN H N 1
ATOM 6449 C CA A GLN B 2 200 ? 60.931 83.562 23.738 0.52 33.78 192 GLN H CA 1
ATOM 6450 C CA B GLN B 2 200 ? 60.873 83.584 23.711 0.48 33.87 192 GLN H CA 1
ATOM 6451 C C A GLN B 2 200 ? 61.064 82.702 24.984 0.52 33.16 192 GLN H C 1
ATOM 6452 C C B GLN B 2 200 ? 61.061 82.597 24.860 0.48 32.76 192 GLN H C 1
ATOM 6453 O O A GLN B 2 200 ? 62.160 82.537 25.532 0.52 32.54 192 GLN H O 1
ATOM 6454 O O B GLN B 2 200 ? 62.194 82.236 25.207 0.48 31.83 192 GLN H O 1
ATOM 6481 N N . THR B 2 201 ? 59.945 82.151 25.428 1.00 33.24 193 THR H N 1
ATOM 6482 C CA . THR B 2 201 ? 59.940 81.259 26.582 1.00 32.61 193 THR H CA 1
ATOM 6483 C C . THR B 2 201 ? 60.102 79.811 26.143 1.00 31.74 193 THR H C 1
ATOM 6484 O O . THR B 2 201 ? 59.424 79.362 25.217 1.00 34.38 193 THR H O 1
ATOM 6495 N N . TYR B 2 202 ? 60.989 79.073 26.813 1.00 31.39 194 TYR H N 1
ATOM 6496 C CA . TYR B 2 202 ? 61.245 77.671 26.478 1.00 30.37 194 TYR H CA 1
ATOM 6497 C C . TYR B 2 202 ? 60.909 76.770 27.658 1.00 30.28 194 TYR H C 1
ATOM 6498 O O . TYR B 2 202 ? 61.517 76.884 28.729 1.00 31.06 194 TYR H O 1
ATOM 6516 N N . ILE B 2 203 ? 59.976 75.843 27.439 1.00 28.49 195 ILE H N 1
ATOM 6517 C CA . ILE B 2 203 ? 59.472 74.954 28.480 1.00 28.04 195 ILE H CA 1
ATOM 6518 C C . ILE B 2 203 ? 59.481 73.541 27.926 1.00 27.67 195 ILE H C 1
ATOM 6519 O O . ILE B 2 203 ? 58.959 73.302 26.829 1.00 29.28 195 ILE H O 1
ATOM 6535 N N . CYS B 2 204 ? 60.078 72.613 28.666 1.00 29.25 196 CYS H N 1
ATOM 6536 C CA . CYS B 2 204 ? 60.039 71.200 28.305 1.00 28.69 196 CYS H CA 1
ATOM 6537 C C . CYS B 2 204 ? 58.929 70.540 29.117 1.00 29.20 196 CYS H C 1
ATOM 6538 O O . CYS B 2 204 ? 58.809 70.788 30.320 1.00 32.05 196 CYS H O 1
ATOM 6545 N N . ASN B 2 205 ? 58.092 69.751 28.439 1.00 28.44 197 ASN H N 1
ATOM 6546 C CA . ASN B 2 205 ? 56.950 69.086 29.046 1.00 30.31 197 ASN H CA 1
ATOM 6547 C C . ASN B 2 205 ? 57.289 67.607 29.093 1.00 28.59 197 ASN H C 1
ATOM 6548 O O . ASN B 2 205 ? 57.495 66.991 28.042 1.00 28.16 197 ASN H O 1
ATOM 6559 N N . VAL B 2 206 ? 57.385 67.064 30.300 1.00 28.90 198 VAL H N 1
ATOM 6560 C CA . VAL B 2 206 ? 57.906 65.727 30.543 1.00 28.33 198 VAL H CA 1
ATOM 6561 C C . VAL B 2 206 ? 56.839 64.903 31.255 1.00 28.81 198 VAL H C 1
ATOM 6562 O O . VAL B 2 206 ? 56.465 65.202 32.396 1.00 31.80 198 VAL H O 1
ATOM 6575 N N . ASN B 2 207 ? 56.393 63.826 30.612 1.00 22.64 199 ASN H N 1
ATOM 6576 C CA . ASN B 2 207 ? 55.357 62.973 31.168 1.00 25.51 199 ASN H CA 1
ATOM 6577 C C . ASN B 2 207 ? 55.927 61.585 31.365 1.00 22.05 199 ASN H C 1
ATOM 6578 O O . ASN B 2 207 ? 56.567 61.048 30.460 1.00 20.96 199 ASN H O 1
ATOM 6589 N N . HIS B 2 208 ? 55.690 61.009 32.540 1.00 22.66 200 HIS H N 1
ATOM 6590 C CA . HIS B 2 208 ? 56.089 59.630 32.825 1.00 22.54 200 HIS H CA 1
ATOM 6591 C C . HIS B 2 208 ? 54.853 58.938 33.390 1.00 23.05 200 HIS H C 1
ATOM 6592 O O . HIS B 2 208 ? 54.554 59.046 34.584 1.00 23.76 200 HIS H O 1
ATOM 6606 N N . LYS B 2 209 ? 54.105 58.248 32.528 1.00 23.69 201 LYS H N 1
ATOM 6607 C CA . LYS B 2 209 ? 52.823 57.694 32.960 1.00 24.88 201 LYS H CA 1
ATOM 6608 C C . LYS B 2 209 ? 52.937 56.715 34.120 1.00 23.64 201 LYS H C 1
ATOM 6609 O O . LYS B 2 209 ? 52.059 56.737 34.991 1.00 25.07 201 LYS H O 1
ATOM 6613 N N . PRO B 2 210 ? 53.939 55.837 34.188 1.00 24.60 202 PRO H N 1
ATOM 6614 C CA . PRO B 2 210 ? 53.980 54.856 35.289 1.00 25.11 202 PRO H CA 1
ATOM 6615 C C . PRO B 2 210 ? 54.004 55.484 36.671 1.00 26.05 202 PRO H C 1
ATOM 6616 O O . PRO B 2 210 ? 53.484 54.890 37.626 1.00 27.45 202 PRO H O 1
ATOM 6627 N N . SER B 2 211 ? 54.594 56.666 36.807 1.00 23.64 203 SER H N 1
ATOM 6628 C CA . SER B 2 211 ? 54.702 57.368 38.087 1.00 24.97 203 SER H CA 1
ATOM 6629 C C . SER B 2 211 ? 53.673 58.486 38.221 1.00 26.72 203 SER H C 1
ATOM 6630 O O . SER B 2 211 ? 53.660 5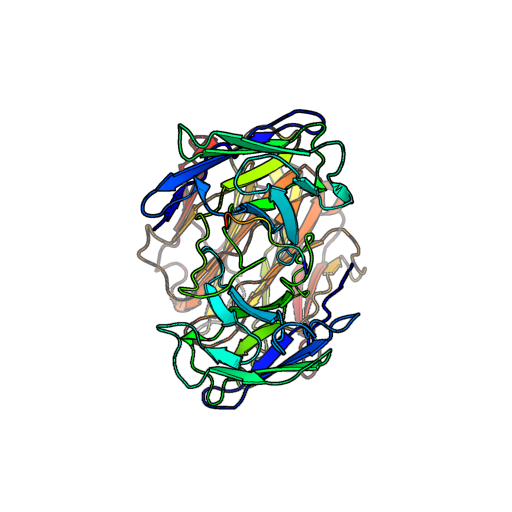9.210 39.240 1.00 28.17 203 SER H O 1
ATOM 6638 N N . ASN B 2 212 ? 52.830 58.672 37.205 1.00 23.72 204 ASN H N 1
ATOM 6639 C CA . ASN B 2 212 ? 51.813 59.702 37.257 1.00 26.73 204 ASN H CA 1
ATOM 6640 C C . ASN B 2 212 ? 52.444 61.092 37.364 1.00 27.30 204 ASN H C 1
ATOM 6641 O O . ASN B 2 212 ? 51.879 61.992 37.983 1.00 30.28 204 ASN H O 1
ATOM 6652 N N A THR B 2 213 ? 53.625 61.252 36.755 0.44 22.93 205 THR H N 1
ATOM 6653 N N B THR B 2 213 ? 53.607 61.299 36.756 0.56 23.00 205 THR H N 1
ATOM 6654 C CA A THR B 2 213 ? 54.374 62.505 36.737 0.44 24.28 205 THR H CA 1
ATOM 6655 C CA B THR B 2 213 ? 54.293 62.583 36.838 0.56 24.53 205 THR H CA 1
ATOM 6656 C C A THR B 2 213 ? 54.065 63.264 35.452 0.44 24.31 205 THR H C 1
ATOM 6657 C C B THR B 2 213 ? 54.236 63.304 35.499 0.56 24.31 205 THR H C 1
ATOM 6658 O O A THR B 2 213 ? 53.980 62.666 34.377 0.44 22.77 205 THR H O 1
ATOM 6659 O O B THR B 2 213 ? 54.569 62.736 34.447 0.56 22.60 205 THR H O 1
ATOM 6680 N N . LYS B 2 214 ? 53.879 64.579 35.571 1.00 26.47 206 LYS H N 1
ATOM 6681 C CA . LYS B 2 214 ? 53.667 65.435 34.409 1.00 27.00 206 LYS H CA 1
ATOM 6682 C C . LYS B 2 214 ? 54.263 66.783 34.799 1.00 28.99 206 LYS H C 1
ATOM 6683 O O . LYS B 2 214 ? 53.699 67.467 35.650 1.00 31.46 206 LYS H O 1
ATOM 6695 N N . VAL B 2 215 ? 55.407 67.147 34.214 1.00 28.74 207 VAL H N 1
ATOM 6696 C CA . VAL B 2 215 ? 56.128 68.363 34.585 1.00 32.41 207 VAL H CA 1
ATOM 6697 C C . VAL B 2 215 ? 56.261 69.265 33.369 1.00 32.91 207 VAL H C 1
ATOM 6698 O O . VAL B 2 215 ? 56.573 68.801 32.273 1.00 29.08 207 VAL H O 1
ATOM 6711 N N . ASP B 2 216 ? 56.029 70.558 33.564 1.00 39.62 208 ASP H N 1
ATOM 6712 C CA . ASP B 2 216 ? 56.386 71.566 32.582 1.00 40.19 208 ASP H CA 1
ATOM 6713 C C . ASP B 2 216 ? 57.506 72.390 33.207 1.00 41.98 208 ASP H C 1
ATOM 6714 O O . ASP B 2 216 ? 57.293 73.010 34.248 1.00 44.83 208 ASP H O 1
ATOM 6723 N N . LYS B 2 217 ? 58.701 72.369 32.600 1.00 39.24 209 LYS H N 1
ATOM 6724 C CA . LYS B 2 217 ? 59.907 72.939 33.203 1.00 38.65 209 LYS H CA 1
ATOM 6725 C C . LYS B 2 217 ? 60.460 74.072 32.338 1.00 37.44 209 LYS H C 1
ATOM 6726 O O . LYS B 2 217 ? 60.856 73.853 31.190 1.00 37.06 209 LYS H O 1
ATOM 6745 N N . ARG B 2 218 ? 60.537 75.275 32.898 1.00 38.06 210 ARG H N 1
ATOM 6746 C CA . ARG B 2 218 ? 61.040 76.408 32.140 1.00 39.16 210 ARG H CA 1
ATOM 6747 C C . ARG B 2 218 ? 62.564 76.445 32.193 1.00 38.93 210 ARG H C 1
ATOM 6748 O O . ARG B 2 218 ? 63.166 76.263 33.256 1.00 39.75 210 ARG H O 1
ATOM 6769 N N . VAL B 2 219 ? 63.186 76.675 31.036 1.00 38.25 211 VAL H N 1
ATOM 6770 C CA . VAL B 2 219 ? 64.635 76.702 30.912 1.00 38.35 211 VAL H CA 1
ATOM 6771 C C . VAL B 2 219 ? 65.038 78.129 30.575 1.00 40.34 211 VAL H C 1
ATOM 6772 O O . VAL B 2 219 ? 64.622 78.661 29.543 1.00 40.38 211 VAL H O 1
ATOM 6785 N N . GLU B 2 220 ? 65.867 78.721 31.417 1.00 42.24 212 GLU H N 1
ATOM 6786 C CA . GLU B 2 220 ? 66.213 80.126 31.295 1.00 44.49 212 GLU H CA 1
ATOM 6787 C C . GLU B 2 220 ? 67.723 80.289 31.252 1.00 45.30 212 GLU H C 1
ATOM 6788 O O . GLU B 2 220 ? 68.451 79.467 31.804 1.00 45.10 212 GLU H O 1
ATOM 6800 N N . PRO B 2 221 ? 68.224 81.336 30.606 1.00 46.53 213 PRO H N 1
ATOM 6801 C CA . PRO B 2 221 ? 69.635 81.684 30.791 1.00 49.89 213 PRO H CA 1
ATOM 6802 C C . PRO B 2 221 ? 69.899 81.968 32.263 1.00 60.42 213 PRO H C 1
ATOM 6803 O O . PRO B 2 221 ? 69.055 82.532 32.962 1.00 62.60 213 PRO H O 1
ATOM 6814 N N . LYS B 2 222 ? 71.069 81.552 32.740 1.00 73.10 214 LYS H N 1
ATOM 6815 C CA . LYS B 2 222 ? 71.380 81.666 34.167 1.00 78.02 214 LYS H CA 1
ATOM 6816 C C . LYS B 2 222 ? 71.897 83.057 34.552 1.00 78.05 214 LYS H C 1
ATOM 6817 O O . LYS B 2 222 ? 72.325 83.842 33.702 1.00 73.55 214 LYS H O 1
ATOM 6836 N N A ASN C 3 8 ? 65.621 19.953 4.424 0.40 45.57 7 ASN P N 1
ATOM 6837 N N B ASN C 3 8 ? 66.206 19.636 6.401 0.60 40.92 7 ASN P N 1
ATOM 6838 C CA A ASN C 3 8 ? 64.948 21.030 5.154 0.40 41.99 7 ASN P CA 1
ATOM 6839 C CA B ASN C 3 8 ? 65.337 20.558 5.666 0.60 40.52 7 ASN P CA 1
ATOM 6840 C C A ASN C 3 8 ? 63.706 20.495 5.869 0.40 43.25 7 ASN P C 1
ATOM 6841 C C B ASN C 3 8 ? 63.886 20.358 6.101 0.60 43.17 7 ASN P C 1
ATOM 6842 O O A ASN C 3 8 ? 62.916 19.782 5.263 0.40 45.81 7 ASN P O 1
ATOM 6843 O O B ASN C 3 8 ? 63.076 19.848 5.341 0.60 46.20 7 ASN P O 1
ATOM 6864 N N A PRO C 3 9 ? 63.507 20.826 7.146 0.40 45.66 8 PRO P N 1
ATOM 6865 N N B PRO C 3 9 ? 63.547 20.761 7.323 0.60 46.17 8 PRO P N 1
ATOM 6866 C CA A PRO C 3 9 ? 62.273 20.399 7.805 0.40 46.56 8 PRO P CA 1
ATOM 6867 C CA B PRO C 3 9 ? 62.251 20.378 7.885 0.60 46.36 8 PRO P CA 1
ATOM 6868 C C A PRO C 3 9 ? 61.085 21.211 7.322 0.40 44.35 8 PRO P C 1
ATOM 6869 C C B PRO C 3 9 ? 61.095 21.196 7.331 0.60 44.77 8 PRO P C 1
ATOM 6870 O O A PRO C 3 9 ? 61.218 22.325 6.805 0.40 41.15 8 PRO P O 1
ATOM 6871 O O B PRO C 3 9 ? 61.261 22.290 6.780 0.60 41.29 8 PRO P O 1
ATOM 6892 N N . ASP C 3 10 ? 59.914 20.612 7.481 1.00 34.51 9 ASP P N 1
ATOM 6893 C CA . ASP C 3 10 ? 58.642 21.239 7.137 1.00 36.02 9 ASP P CA 1
ATOM 6894 C C . ASP C 3 10 ? 57.815 21.159 8.407 1.00 32.96 9 ASP P C 1
ATOM 6895 O O . ASP C 3 10 ? 57.384 20.052 8.794 1.00 33.59 9 ASP P O 1
ATOM 6904 N N . PRO C 3 11 ? 57.625 22.264 9.112 1.00 34.74 10 PRO P N 1
ATOM 6905 C CA . PRO C 3 11 ? 56.816 22.241 10.334 1.00 32.34 10 PRO P CA 1
ATOM 6906 C C . PRO C 3 11 ? 55.348 22.560 10.068 1.00 36.40 10 PRO P C 1
ATOM 6907 O O . PRO C 3 11 ? 54.598 22.852 11.006 1.00 32.95 10 PRO P O 1
ATOM 6918 N N . ASN C 3 12 ? 54.926 22.491 8.799 1.00 35.20 11 ASN P N 1
ATOM 6919 C CA . ASN C 3 12 ? 53.584 22.876 8.371 1.00 38.22 11 ASN P CA 1
ATOM 6920 C C . ASN C 3 12 ? 52.736 21.659 8.024 1.00 40.65 11 ASN P C 1
ATOM 6921 O O . ASN C 3 12 ? 53.238 20.553 7.814 1.00 42.10 11 ASN P O 1
ATOM 6932 N N . ALA C 3 13 ? 51.426 21.878 7.972 1.00 42.89 12 ALA P N 1
ATOM 6933 C CA . ALA C 3 13 ? 50.513 20.812 7.601 1.00 45.12 12 ALA P CA 1
ATOM 6934 C C . ALA C 3 13 ? 50.750 20.416 6.147 1.00 49.38 12 ALA P C 1
ATOM 6935 O O . ALA C 3 13 ? 51.265 21.198 5.342 1.00 47.32 12 ALA P O 1
ATOM 6942 N N . ASN C 3 14 ? 50.377 19.186 5.819 1.00 73.62 13 ASN P N 1
ATOM 6943 C CA . ASN C 3 14 ? 50.543 18.694 4.460 1.00 80.04 13 ASN P CA 1
ATOM 6944 C C . ASN C 3 14 ? 49.209 18.218 3.916 1.00 79.44 13 ASN P C 1
ATOM 6945 O O . ASN C 3 14 ? 48.327 19.033 3.652 1.00 79.85 13 ASN P O 1
#